Protein AF-0000000080313581 (afdb_homodimer)

Solvent-accessible surface area (backbone atoms only — not comparable to full-atom values): 39709 Å² total; per-residue (Å²): 135,86,77,79,81,75,74,76,79,77,74,79,73,74,72,73,72,69,70,73,73,76,75,70,72,67,82,50,48,67,74,79,45,67,65,68,49,33,32,29,29,37,40,42,45,43,69,56,35,52,75,46,34,56,68,39,52,52,47,55,32,52,64,38,74,37,38,21,41,36,36,48,44,29,34,71,70,33,40,22,24,38,86,68,88,52,75,90,49,56,86,40,46,67,35,36,50,48,59,50,46,59,38,42,49,54,33,48,77,66,66,26,47,38,31,36,28,35,37,57,24,42,17,38,50,56,12,70,76,38,46,92,53,12,24,19,20,46,82,34,43,75,73,76,33,89,35,63,27,56,40,66,81,76,61,46,25,27,32,24,85,55,31,63,68,58,51,50,50,50,41,50,52,50,43,48,40,49,73,46,60,41,58,28,42,30,36,28,54,73,50,49,84,78,35,71,39,38,68,45,42,29,57,89,52,61,54,91,90,55,54,60,40,57,52,50,42,52,53,41,42,54,42,46,70,68,45,63,56,50,38,27,35,45,38,65,36,68,57,27,67,47,82,62,51,79,47,59,34,28,54,37,68,68,75,34,61,89,45,40,43,33,42,23,32,41,54,35,55,49,80,45,64,70,68,63,62,89,48,85,61,41,54,19,50,53,33,16,50,27,35,33,43,36,41,70,67,60,43,57,52,49,35,39,34,36,32,35,61,47,62,57,67,73,39,78,69,65,50,35,64,39,47,32,31,34,54,50,10,30,51,74,18,63,27,28,26,36,30,36,43,35,96,77,50,58,53,64,52,51,27,55,16,37,74,44,72,38,40,76,66,51,77,46,79,79,54,67,66,31,57,59,45,45,64,58,68,42,106,136,84,75,76,80,76,73,76,78,78,75,77,71,74,71,75,75,71,72,72,74,76,75,72,71,66,82,50,46,68,75,80,46,68,66,68,49,33,31,30,28,39,39,44,46,42,68,57,36,51,75,46,33,56,65,40,53,53,48,56,32,52,64,38,75,38,37,21,40,35,35,47,44,28,35,70,70,34,40,23,24,37,86,68,87,52,74,90,49,56,86,39,46,68,36,35,50,48,59,51,46,59,38,44,50,54,33,48,78,69,66,28,47,38,31,37,28,35,37,58,25,43,16,38,50,56,14,69,75,37,47,90,53,11,24,20,20,49,82,34,44,75,73,75,32,89,36,62,26,54,40,66,80,78,62,46,26,28,33,24,84,56,31,63,70,57,50,50,49,49,41,51,51,49,45,49,40,49,73,44,59,42,59,26,41,29,36,27,54,72,51,49,86,81,33,71,39,39,67,47,42,29,59,89,52,61,54,91,89,55,54,61,42,57,52,49,43,53,51,41,42,54,41,46,70,67,45,63,57,49,39,27,36,45,38,64,36,67,57,27,65,48,83,61,53,79,48,61,34,28,53,37,68,68,74,33,61,88,46,39,43,33,41,24,31,41,53,37,54,50,80,46,64,71,67,64,62,90,47,86,61,42,54,18,50,54,34,16,51,28,36,32,44,36,41,70,66,58,42,57,52,50,35,38,32,35,33,34,62,47,62,58,68,73,40,75,70,65,48,35,64,40,47,32,30,34,53,50,10,30,51,76,17,63,29,28,26,36,29,35,42,35,96,77,51,57,54,63,53,52,26,57,17,37,75,43,74,38,39,75,66,53,77,46,80,79,54,66,66,32,55,59,45,46,66,59,69,42,107

Foldseek 3Di:
DPDDPPPPPPPPPPVPPPPDDDPPPPQAFPFCDLCNLLFAEEEDELQQCLVQNLVNRLVLCVLLVGAEYEYECADLQQAGQCDDPDPLNVVRYPVSNPLLLVSCVSSVVSRHAYEYEYEQWNHQPSCVVPVVQWWFFQVQVVVVGRHFDAAPVPRTTTGQLLDVVSLVVSLSVVVVCVVSPHQEYEYELLWDDDHPCVVRIDRPRDDPPDALLVSSLVSLQVSLVSDRHAYEYEDEQVCLQDADDPRRGSDHPQSNLLRHAEYEYAQEVLVVPCVCNPDPLVLLQSLQNSLLSNCVRNDLAHAYEYEYEQDPRNQDPDALVSVLSNLNSCQNSPHSYYYYYDPNSDRVRSSVNCVDPSVVSDSHDRDPRNVVNSVPSSD/DPPDPPPPDPPPPPPPPPPDDDPPPDQAFPFCDLCNLLFAEEEDELQQCLVQNLVNRLVLCVLLVGAEYEYECADLAQAGQCDDPDPLNVVRYPVSNPLLLVSCVSSVVSRHAYEYEYEQWNHQPSCVVPVVQWWFFQVQVVVVGRHFDAAPVPRTTTGQLLDVVSLVVSLSSVVVCVVSPHQEYEYELLWDDDHPCVVRIDRPRDDPVDALLVSSLVSLQVSLVSDRHAYEYEDEQVCLQDADDPRRGSDHPQSNLLRHAEYEYAQEQLVVPCVCNPDPLVLLQSLLNSLLSNCVRNDLAHAYEYEYEQDDRNQDPDALVSLLSNLNSCQNSPHSYYYYYDPNSDRVRSSVNCVDPSVVSDSHDRDPRNVVNSVPSSD

Organism: NCBI:txid927083

Radius of gyration: 31.75 Å; Cα contacts (8 Å, |Δi|>4): 1495; chains: 2; bounding box: 99×84×90 Å

InterPro domains:
  IPR017853 Glycoside hydrolase superfamily [SSF51445] (101-267)
  IPR025275 Putative glycosyl hydrolase domain DUF4015 [PF13200] (41-347)

Secondary structure (DSSP, 8-state):
--------------------S-------S----HHHHT-EEEEE-HHHHHHHHHHHHHHHHHHTT--EEEEEEE-TTS-B-S----GGGGGGB--TT-SHHHHHHHHHHTT-EEEEEEE-SB-HHHHHH-GGGB-EEHHHHTTT---B-B-TTT--BBB-TT-HHHHHHHHHHHHHHHHHT-SEEEEE--S---STTGGGEE-TT--TTS-HHHHHHHHHHHHHHH-SS-EEEEE-GGGGT--S-TTSS---GGGGTTT-SEEEEEE-GGGGTTTTTT-TTHHHHHHHHHHHHHHHHH-SSSEE--EEE-S-TT-TT-SHHHHHHHHHHHHHHT-S-EEEE-TT---HHHHHHHTTGGGGG-SPPPPHHHHHHHHSTT-/--------------------S-------S----HHHHT-EEEEE-HHHHHHHHHHHHHHHHHHTT--EEEEEEE-TTS-B-S----GGGGGGB--TT-SHHHHHHHHHHTT-EEEEEEE-SB-HHHHHH-GGGB-EEHHHHTTT---B-B-TTT--BBB-TT-HHHHHHHHHHHHHHHHHT-SEEEEE--S---STTGGGEE-TT--TTS-HHHHHHHHHHHHHHH-SS-EEEEE-GGGGT--S-TTSS---GGGGTTT-SEEEEEE-GGGGTTTTTT-TTHHHHHHHHHHHHHHHHH-SSSEE--EEE-S-TT-TT-SHHHHHHHHHHHHHHT-S-EEEE-TT---HHHHHHHTTGGGGG-SPPPPHHHHHHHHSTT-

Sequence (758 aa):
MRRLAALPAALLCIVALVVPAGAQQAPRHDELSERIQQARGLYITAPYVRVNGARGVVRIIRSSAMDAAVLDLKDATGRVNYDSAIPELQEQETRLHGDVRALVQTLHENGIVAIARIVCFNDPVLAHRMPDRAIQDVRAHRRGRTRVWTSWGTGGAWLDPWDTRNHDLVISVAREAEALGFDEIQLDYIRFPVDDGVPYAHYPHEQQDVRRRDMLHAFLGRLDDAVRIPVGVDVFGIQAYWEGDSSGLGQDLSLWTDVVDVYSPMLYLNAMRDWERGTQDRARRLVQIGVQRMRQRLGPRPVIRPFLQAFEQEAEDWGPRFIANQIQGARRGGSDGFLFWHPGSNYGTVQRAMQGIAHSLSPFPIPEDRTRARVGFGGMRRLAALPAALLCIVALVVPAGAQQAPRHDELSERIQQARGLYITAPYVRVNGARGVVRIIRSSAMDAAVLDLKDATGRVNYDSAIPELQEQETRLHGDVRALVQTLHENGIVAIARIVCFNDPVLAHRMPDRAIQDVRAHRRGRTRVWTSWGTGGAWLDPWDTRNHDLVISVAREAEALGFDEIQLDYIRFPVDDGVPYAHYPHEQQDVRRRDMLHAFLGRLDDAVRIPVGVDVFGIQAYWEGDSSGLGQDLSLWTDVVDVYSPMLYLNAMRDWERGTQDRARRLVQIGVQRMRQRLGPRPVIRPFLQAFEQEAEDWGPRFIANQIQGARRGGSDGFLFWHPGSNYGTVQRAMQGIAHSLSPFPIPEDRTRARVGFGG

pLDDT: mean 86.66, std 18.86, range [22.81, 98.81]

Nearest PDB structures (foldseek):
  4p7l-assembly1_A  TM=6.960E-01  e=5.293E-10  Escherichia coli K-12
  8t7z-assembly1_F  TM=6.246E-01  e=3.262E-08  Klebsiella aerogenes KCTC 2190
  8t7z-assembly1_A  TM=6.084E-01  e=1.620E-07  Klebsiella aerogenes KCTC 2190
  8t7z-assembly1_E  TM=5.941E-01  e=3.409E-07  Klebsiella aerogenes KCTC 2190
  8t7z-assembly1_D  TM=5.972E-01  e=3.822E-07  Klebsiella aerogenes KCTC 2190

Structure (mmCIF, N/CA/C/O backbone):
data_AF-0000000080313581-model_v1
#
loop_
_entity.id
_entity.type
_entity.pdbx_description
1 polymer 'Putative glycoside hydrolase'
#
loop_
_atom_site.group_PDB
_atom_site.id
_atom_site.type_symbol
_atom_site.label_atom_id
_atom_site.label_alt_id
_atom_site.label_comp_id
_atom_site.label_asym_id
_atom_site.label_entity_id
_atom_site.label_seq_id
_atom_site.pdbx_PDB_ins_code
_atom_site.Cartn_x
_atom_site.Cartn_y
_atom_site.Cartn_z
_atom_site.occupancy
_atom_site.B_iso_or_equiv
_atom_site.auth_seq_id
_atom_site.auth_comp_id
_atom_site.auth_asym_id
_atom_site.auth_atom_id
_atom_site.pdbx_PDB_model_num
ATOM 1 N N . MET A 1 1 ? 53.406 24.609 -57.188 1 23.22 1 MET A N 1
ATOM 2 C CA . MET A 1 1 ? 52.562 23.766 -58.031 1 23.22 1 MET A CA 1
ATOM 3 C C . MET A 1 1 ? 51.406 23.188 -57.219 1 23.22 1 MET A C 1
ATOM 5 O O . MET A 1 1 ? 51.625 22.406 -56.281 1 23.22 1 MET A O 1
ATOM 9 N N . ARG A 1 2 ? 50.312 24.047 -57.094 1 24.94 2 ARG A N 1
ATOM 10 C CA . ARG A 1 2 ? 49.156 24.078 -56.219 1 24.94 2 ARG A CA 1
ATOM 11 C C . ARG A 1 2 ? 48.219 22.906 -56.5 1 24.94 2 ARG A C 1
ATOM 13 O O . ARG A 1 2 ? 47.719 22.766 -57.625 1 24.94 2 ARG A O 1
ATOM 20 N N . ARG A 1 3 ? 48.594 21.719 -55.906 1 23.61 3 ARG A N 1
ATOM 21 C CA . ARG A 1 3 ? 48.031 20.391 -56.062 1 23.61 3 ARG A CA 1
ATOM 22 C C . ARG A 1 3 ? 46.5 20.406 -55.969 1 23.61 3 ARG A C 1
ATOM 24 O O . ARG A 1 3 ? 45.938 21.047 -55.062 1 23.61 3 ARG A O 1
ATOM 31 N N . LEU A 1 4 ? 45.875 20.156 -57.062 1 24.25 4 LEU A N 1
ATOM 32 C CA . LEU A 1 4 ? 44.469 20.062 -57.469 1 24.25 4 LEU A CA 1
ATOM 33 C C . LEU A 1 4 ? 43.688 19.125 -56.5 1 24.25 4 LEU A C 1
ATOM 35 O O . LEU A 1 4 ? 44.156 18.016 -56.25 1 24.25 4 LEU A O 1
ATOM 39 N N . ALA A 1 5 ? 42.781 19.703 -55.688 1 27.09 5 ALA A N 1
ATOM 40 C CA . ALA A 1 5 ? 41.781 19.375 -54.688 1 27.09 5 ALA A CA 1
ATOM 41 C C . ALA A 1 5 ? 40.688 18.453 -55.25 1 27.09 5 ALA A C 1
ATOM 43 O O . ALA A 1 5 ? 39.812 18.906 -55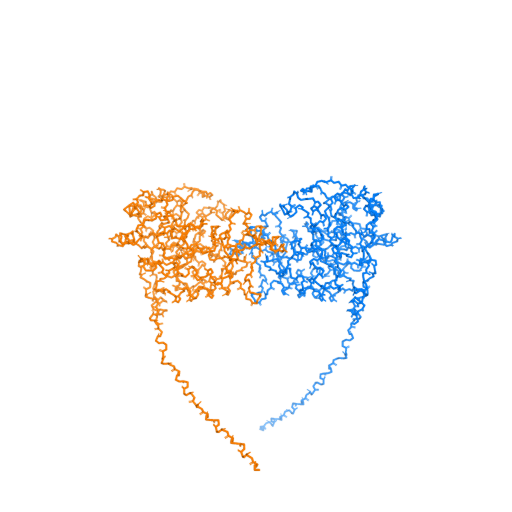.969 1 27.09 5 ALA A O 1
ATOM 44 N N . ALA A 1 6 ? 41.188 17.219 -55.875 1 27.69 6 ALA A N 1
ATOM 45 C CA . ALA A 1 6 ? 40.188 16.406 -56.531 1 27.69 6 ALA A CA 1
ATOM 46 C C . ALA A 1 6 ? 39.062 16.047 -55.594 1 27.69 6 ALA A C 1
ATOM 48 O O . ALA A 1 6 ? 39.281 15.695 -54.438 1 27.69 6 ALA A O 1
ATOM 49 N N . LEU A 1 7 ? 37.844 16.531 -55.844 1 27.62 7 LEU A N 1
ATOM 50 C CA . LEU A 1 7 ? 36.562 16.469 -55.156 1 27.62 7 LEU A CA 1
ATOM 51 C C . LEU A 1 7 ? 36.062 15.039 -55.094 1 27.62 7 LEU A C 1
ATOM 53 O O . LEU A 1 7 ? 35.844 14.406 -56.125 1 27.62 7 LEU A O 1
ATOM 57 N N . PRO A 1 8 ? 36.531 14.125 -54.219 1 28.27 8 PRO A N 1
ATOM 58 C CA . PRO A 1 8 ? 36.094 12.742 -54.375 1 28.27 8 PRO A CA 1
ATOM 59 C C . PRO A 1 8 ? 34.562 12.602 -54.375 1 28.27 8 PRO A C 1
ATOM 61 O O . PRO A 1 8 ? 33.875 13.383 -53.688 1 28.27 8 PRO A O 1
ATOM 64 N N . ALA A 1 9 ? 34 12.281 -55.531 1 25.12 9 ALA A N 1
ATOM 65 C CA . ALA A 1 9 ? 32.562 11.992 -55.719 1 25.12 9 ALA A CA 1
ATOM 66 C C . ALA A 1 9 ? 32.062 10.961 -54.719 1 25.12 9 ALA A C 1
ATOM 68 O O . ALA A 1 9 ? 32.625 9.867 -54.594 1 25.12 9 ALA A O 1
ATOM 69 N N . ALA A 1 10 ? 31.547 11.406 -53.562 1 26.45 10 ALA A N 1
ATOM 70 C CA . ALA A 1 10 ? 31.016 10.539 -52.5 1 26.45 10 ALA A CA 1
ATOM 71 C C . ALA A 1 10 ? 29.891 9.664 -53.031 1 26.45 10 ALA A C 1
ATOM 73 O O . ALA A 1 10 ? 28.906 10.18 -53.562 1 26.45 10 ALA A O 1
ATOM 74 N N . LEU A 1 11 ? 30.219 8.531 -53.688 1 26.05 11 LEU A N 1
ATOM 75 C CA . LEU A 1 11 ? 29.25 7.539 -54.156 1 26.05 11 LEU A CA 1
ATOM 76 C C . LEU A 1 11 ? 28.219 7.27 -53.062 1 26.05 11 LEU A C 1
ATOM 78 O O . LEU A 1 11 ? 28.562 6.977 -51.906 1 26.05 11 LEU A O 1
ATOM 82 N N . LEU A 1 12 ? 27.047 7.867 -53.219 1 26.53 12 LEU A N 1
ATOM 83 C CA . LEU A 1 12 ? 25.828 7.648 -52.469 1 26.53 12 LEU A CA 1
ATOM 84 C C . LEU A 1 12 ? 25.5 6.16 -52.375 1 26.53 12 LEU A C 1
ATOM 86 O O . LEU A 1 12 ? 25.234 5.516 -53.406 1 26.53 12 LEU A O 1
ATOM 90 N N . CYS A 1 13 ? 26.266 5.406 -51.562 1 24.55 13 CYS A N 1
ATOM 91 C CA . CYS A 1 13 ? 25.953 4 -51.312 1 24.55 13 CYS A CA 1
ATOM 92 C C . CYS A 1 13 ? 24.484 3.826 -50.938 1 24.55 13 CYS A C 1
ATOM 94 O O . CYS A 1 13 ? 24.047 4.332 -49.906 1 24.55 13 CYS A O 1
ATOM 96 N N . ILE A 1 14 ? 23.625 3.84 -51.969 1 28.19 14 ILE A N 1
ATOM 97 C CA . ILE A 1 14 ? 22.234 3.447 -51.719 1 28.19 14 ILE A CA 1
ATOM 98 C C . ILE A 1 14 ? 22.203 2.129 -50.969 1 28.19 14 ILE A C 1
ATOM 100 O O . ILE A 1 14 ? 22.625 1.09 -51.469 1 28.19 14 ILE A O 1
ATOM 104 N N . VAL A 1 15 ? 22.656 2.176 -49.719 1 30.41 15 VAL A N 1
ATOM 105 C CA . VAL A 1 15 ? 22.484 0.923 -48.969 1 30.41 15 VAL A CA 1
ATOM 106 C C . VAL A 1 15 ? 21.047 0.446 -49.094 1 30.41 15 VAL A C 1
ATOM 108 O O . VAL A 1 15 ? 20.109 1.15 -48.688 1 30.41 15 VAL A O 1
ATOM 111 N N . ALA A 1 16 ? 20.75 -0.369 -50.156 1 31.7 16 ALA A N 1
ATOM 112 C CA . ALA A 1 16 ? 19.516 -1.144 -50.219 1 31.7 16 ALA A CA 1
ATOM 113 C C . ALA A 1 16 ? 19.188 -1.764 -48.875 1 31.7 16 ALA A C 1
ATOM 115 O O . ALA A 1 16 ? 19.938 -2.596 -48.375 1 31.7 16 ALA A O 1
ATOM 116 N N . LEU A 1 17 ? 18.5 -0.953 -48.031 1 30 17 LEU A N 1
ATOM 117 C CA . LEU A 1 17 ? 17.922 -1.517 -46.844 1 30 17 LEU A CA 1
ATOM 118 C C . LEU A 1 17 ? 17.172 -2.812 -47.125 1 30 17 LEU A C 1
ATOM 120 O O . LEU A 1 17 ? 16.109 -2.791 -47.75 1 30 17 LEU A O 1
ATOM 124 N N . VAL A 1 18 ? 17.891 -3.838 -47.594 1 30.33 18 VAL A N 1
ATOM 125 C CA . VAL A 1 18 ? 17.188 -5.113 -47.656 1 30.33 18 VAL A CA 1
ATOM 126 C C . VAL A 1 18 ? 16.391 -5.324 -46.344 1 30.33 18 VAL A C 1
ATOM 128 O O . VAL A 1 18 ? 16.969 -5.453 -45.281 1 30.33 18 VAL A O 1
ATOM 131 N N . VAL A 1 19 ? 15.219 -4.758 -46.312 1 31.39 19 VAL A N 1
ATOM 132 C CA . VAL A 1 19 ? 14.305 -5.141 -45.25 1 31.39 19 VAL A CA 1
ATOM 133 C C . VAL A 1 19 ? 14.203 -6.664 -45.156 1 31.39 19 VAL A C 1
ATOM 135 O O . VAL A 1 19 ? 13.836 -7.316 -46.156 1 31.39 19 VAL A O 1
ATOM 138 N N . PRO A 1 20 ? 15.203 -7.219 -44.375 1 30.16 20 PRO A N 1
ATOM 139 C CA . PRO A 1 20 ? 15.133 -8.68 -44.406 1 30.16 20 PRO A CA 1
ATOM 140 C C . PRO A 1 20 ? 13.695 -9.195 -44.469 1 30.16 20 PRO A C 1
ATOM 142 O O . PRO A 1 20 ? 12.758 -8.469 -44.094 1 30.16 20 PRO A O 1
ATOM 145 N N . ALA A 1 21 ? 13.547 -10.352 -45.156 1 31.38 21 ALA A N 1
ATOM 146 C CA . ALA A 1 21 ? 12.375 -11.203 -45.375 1 31.38 21 ALA A CA 1
ATOM 147 C C . ALA A 1 21 ? 11.492 -11.25 -44.125 1 31.38 21 ALA A C 1
ATOM 149 O O . ALA A 1 21 ? 11.961 -10.977 -43.031 1 31.38 21 ALA A O 1
ATOM 150 N N . GLY A 1 22 ? 10.25 -11.492 -44.375 1 27.98 22 GLY A N 1
ATOM 151 C CA . GLY A 1 22 ? 9.078 -11.57 -43.531 1 27.98 22 GLY A CA 1
ATOM 152 C C . GLY A 1 22 ? 9.336 -12.305 -42.219 1 27.98 22 GLY A C 1
ATOM 153 O O . GLY A 1 22 ? 9.898 -13.406 -42.219 1 27.98 22 GLY A O 1
ATOM 154 N N . ALA A 1 23 ? 9.688 -11.555 -41.219 1 34.62 23 ALA A N 1
ATOM 155 C CA . ALA A 1 23 ? 9.766 -12.188 -39.906 1 34.62 23 ALA A CA 1
ATOM 156 C C . ALA A 1 23 ? 8.781 -13.352 -39.812 1 34.62 23 ALA A C 1
ATOM 158 O O . ALA A 1 23 ? 7.566 -13.148 -39.812 1 34.62 23 ALA A O 1
ATOM 159 N N . GLN A 1 24 ? 9.094 -14.453 -40.531 1 29.14 24 GLN A N 1
ATOM 160 C CA . GLN A 1 24 ? 8.25 -15.625 -40.281 1 29.14 24 GLN A CA 1
ATOM 161 C C . GLN A 1 24 ? 7.777 -15.695 -38.844 1 29.14 24 GLN A C 1
ATOM 163 O O . GLN A 1 24 ? 8.586 -15.781 -37.938 1 29.14 24 GLN A O 1
ATOM 168 N N . GLN A 1 25 ? 6.715 -15.055 -38.562 1 33.81 25 GLN A N 1
ATOM 169 C CA . GLN A 1 25 ? 6.098 -15.148 -37.219 1 33.81 25 GLN A CA 1
ATOM 170 C C . GLN A 1 25 ? 6.16 -16.578 -36.688 1 33.81 25 GLN A C 1
ATOM 172 O O . GLN A 1 25 ? 5.754 -17.516 -37.375 1 33.81 25 GLN A O 1
ATOM 177 N N . ALA A 1 26 ? 7.195 -16.906 -35.969 1 37.38 26 ALA A N 1
ATOM 178 C CA . ALA A 1 26 ? 7.285 -18.219 -35.312 1 37.38 26 ALA A CA 1
ATOM 179 C C . ALA A 1 26 ? 5.898 -18.734 -34.938 1 37.38 26 ALA A C 1
ATOM 181 O O . ALA A 1 26 ? 5.023 -17.953 -34.562 1 37.38 26 ALA A O 1
ATOM 182 N N . PRO A 1 27 ? 5.477 -19.891 -35.438 1 35.09 27 PRO A N 1
ATOM 183 C CA . PRO A 1 27 ? 4.172 -20.422 -35.031 1 35.09 27 PRO A CA 1
ATOM 184 C C . PRO A 1 27 ? 3.844 -20.125 -33.562 1 35.09 27 PRO A C 1
ATOM 186 O O . PRO A 1 27 ? 4.703 -20.266 -32.688 1 35.09 27 PRO A O 1
ATOM 189 N N . ARG A 1 28 ? 3.092 -19.109 -33.25 1 42.06 28 ARG A N 1
ATOM 190 C CA . ARG A 1 28 ? 2.539 -18.859 -31.922 1 42.06 28 ARG A CA 1
ATOM 191 C C . ARG A 1 28 ? 2.373 -20.172 -31.141 1 42.06 28 ARG A C 1
ATOM 193 O O . ARG A 1 28 ? 2.414 -21.25 -31.719 1 42.06 28 ARG A O 1
ATOM 200 N N . HIS A 1 29 ? 1.99 -20.062 -29.734 1 48.31 29 HIS A N 1
ATOM 201 C CA . HIS A 1 29 ? 1.716 -21.047 -28.703 1 48.31 29 HIS A CA 1
ATOM 202 C C . HIS A 1 29 ? 0.841 -22.172 -29.25 1 48.31 29 HIS A C 1
ATOM 204 O O . HIS A 1 29 ? -0.039 -21.938 -30.078 1 48.31 29 HIS A O 1
ATOM 210 N N . ASP A 1 30 ? 1.364 -23.391 -29.438 1 49 30 ASP A N 1
ATOM 211 C CA . ASP A 1 30 ? 0.559 -24.594 -29.609 1 49 30 ASP A CA 1
ATOM 212 C C . ASP A 1 30 ? -0.753 -24.484 -28.844 1 49 30 ASP A C 1
ATOM 214 O O . ASP A 1 30 ? -0.826 -23.797 -27.812 1 49 30 ASP A O 1
ATOM 218 N N . GLU A 1 31 ? -1.925 -24.812 -29.516 1 59.91 31 GLU A N 1
ATOM 219 C CA . GLU A 1 31 ? -3.281 -25 -29.016 1 59.91 31 GLU A CA 1
ATOM 220 C C . GLU A 1 31 ? -3.268 -25.578 -27.594 1 59.91 31 GLU A C 1
ATOM 222 O O . GLU A 1 31 ? -2.58 -26.578 -27.328 1 59.91 31 GLU A O 1
ATOM 227 N N . LEU A 1 32 ? -3.654 -24.688 -26.578 1 80.06 32 LEU A N 1
ATOM 228 C CA . LEU A 1 32 ? -3.857 -25.219 -25.234 1 80.06 32 LEU A CA 1
ATOM 229 C C . LEU A 1 32 ? -4.641 -26.516 -25.266 1 80.06 32 LEU A C 1
ATOM 231 O O . LEU A 1 32 ? -5.805 -26.547 -25.672 1 80.06 32 LEU A O 1
ATOM 235 N N . SER A 1 33 ? -3.957 -27.594 -25.016 1 84.81 33 SER A N 1
ATOM 236 C CA . SER A 1 33 ? -4.656 -28.875 -25 1 84.81 33 SER A CA 1
ATOM 237 C C . SER A 1 33 ? -5.82 -28.859 -24.016 1 84.81 33 SER A C 1
ATOM 239 O O . SER A 1 33 ? -5.832 -28.062 -23.078 1 84.81 33 SER A O 1
ATOM 241 N N . GLU A 1 34 ? -6.812 -29.594 -24.328 1 87 34 GLU A N 1
ATOM 242 C CA . GLU A 1 34 ? -7.953 -29.719 -23.422 1 87 34 GLU A CA 1
ATOM 243 C C . GLU A 1 34 ? -7.512 -30.141 -22.031 1 87 34 GLU A C 1
ATOM 245 O O . GLU A 1 34 ? -8.07 -29.688 -21.031 1 87 34 GLU A O 1
ATOM 250 N N . ARG A 1 35 ? -6.531 -30.953 -22.047 1 89.25 35 ARG A N 1
ATOM 251 C CA . ARG A 1 35 ? -6.012 -31.453 -20.781 1 89.25 35 ARG A CA 1
ATOM 252 C C . ARG A 1 35 ? -5.449 -30.312 -19.938 1 89.25 35 ARG A C 1
ATOM 254 O O . ARG A 1 35 ? -5.668 -30.25 -18.719 1 89.25 35 ARG A O 1
ATOM 261 N N . ILE A 1 36 ? -4.766 -29.469 -20.578 1 91.44 36 ILE A N 1
ATOM 262 C CA . ILE A 1 36 ? -4.184 -28.344 -19.859 1 91.44 36 ILE A CA 1
ATOM 263 C C . ILE A 1 36 ? -5.285 -27.359 -19.453 1 91.44 36 ILE A C 1
ATOM 265 O O . ILE A 1 36 ? -5.277 -26.844 -18.344 1 91.44 36 ILE A O 1
ATOM 269 N N . GLN A 1 37 ? -6.273 -27.172 -20.25 1 92.62 37 GLN A N 1
ATOM 270 C CA . GLN A 1 37 ? -7.367 -26.25 -19.969 1 92.62 37 GLN A CA 1
ATOM 271 C C . GLN A 1 37 ? -8.188 -26.703 -18.766 1 92.62 37 GLN A C 1
ATOM 273 O O . GLN A 1 37 ? -8.586 -25.875 -17.938 1 92.62 37 GLN A O 1
ATOM 278 N N . GLN A 1 38 ? -8.367 -27.984 -18.641 1 94.94 38 GLN A N 1
ATOM 279 C CA . GLN A 1 38 ? -9.289 -28.516 -17.641 1 94.94 38 GLN A CA 1
ATOM 280 C C . GLN A 1 38 ? -8.531 -29.062 -16.422 1 94.94 38 GLN A C 1
ATOM 282 O O . GLN A 1 38 ? -9.117 -29.734 -15.578 1 94.94 38 GLN A O 1
ATOM 287 N N . ALA A 1 39 ? -7.328 -28.797 -16.359 1 96.06 39 ALA A N 1
ATOM 288 C CA . ALA A 1 39 ? -6.461 -29.391 -15.352 1 96.06 39 ALA A CA 1
ATOM 289 C C . ALA A 1 39 ? -7.004 -29.156 -13.945 1 96.06 39 ALA A C 1
ATOM 291 O O . ALA A 1 39 ? -7.457 -28.047 -13.633 1 96.06 39 ALA A O 1
ATOM 292 N N . ARG A 1 40 ? -7.062 -30.188 -13.156 1 97.62 40 ARG A N 1
ATOM 293 C CA . ARG A 1 40 ? -7.309 -30.203 -11.719 1 97.62 40 ARG A CA 1
ATOM 294 C C . ARG A 1 40 ? -6.074 -30.656 -10.953 1 97.62 40 ARG A C 1
ATOM 296 O O . ARG A 1 40 ? -5.598 -31.781 -11.148 1 97.62 40 ARG A O 1
ATOM 303 N N . GLY A 1 41 ? -5.594 -29.734 -10.133 1 98.19 41 GLY A N 1
ATOM 304 C CA . GLY A 1 41 ? -4.27 -30.094 -9.641 1 98.19 41 GLY A CA 1
ATOM 305 C C . GLY A 1 41 ? -4.066 -29.75 -8.18 1 98.19 41 GLY A C 1
ATOM 306 O O . GLY A 1 41 ? -4.996 -29.297 -7.504 1 98.19 41 GLY A O 1
ATOM 307 N N . LEU A 1 42 ? -2.934 -30.172 -7.672 1 98.69 42 LEU A N 1
ATOM 308 C CA . LEU A 1 42 ? -2.445 -29.906 -6.324 1 98.69 42 LEU A CA 1
ATOM 309 C C . LEU A 1 42 ? -1.116 -29.156 -6.371 1 98.69 42 LEU A C 1
ATOM 311 O O . LEU A 1 42 ? -0.262 -29.453 -7.207 1 98.69 42 LEU A O 1
ATOM 315 N N . TYR A 1 43 ? -1.016 -28.188 -5.492 1 98.69 43 TYR A N 1
ATOM 316 C CA . TYR A 1 43 ? 0.304 -27.625 -5.203 1 98.69 43 TYR A CA 1
ATOM 317 C C . TYR A 1 43 ? 1.137 -28.609 -4.383 1 98.69 43 TYR A C 1
ATOM 319 O O . TYR A 1 43 ? 0.707 -29.047 -3.314 1 98.69 43 TYR A O 1
ATOM 327 N N . ILE A 1 44 ? 2.301 -28.938 -4.863 1 98 44 ILE A N 1
ATOM 328 C CA . ILE A 1 44 ? 3.182 -29.891 -4.199 1 98 44 ILE A CA 1
ATOM 329 C C . ILE A 1 44 ? 4.48 -29.203 -3.791 1 98 44 ILE A C 1
ATOM 331 O O . ILE A 1 44 ? 5.223 -28.703 -4.641 1 98 44 ILE A O 1
ATOM 335 N N . THR A 1 45 ? 4.785 -29.219 -2.484 1 95.44 45 THR A N 1
ATOM 336 C CA . THR A 1 45 ? 5.984 -28.562 -1.984 1 95.44 45 THR A CA 1
ATOM 337 C C . THR A 1 45 ? 7.234 -29.359 -2.359 1 95.44 45 THR A C 1
ATOM 339 O O . THR A 1 45 ? 7.172 -30.578 -2.549 1 95.44 45 THR A O 1
ATOM 342 N N . ALA A 1 46 ? 8.328 -28.672 -2.416 1 96.12 46 ALA A N 1
ATOM 343 C CA . ALA A 1 46 ? 9.586 -29.328 -2.756 1 96.12 46 ALA A CA 1
ATOM 344 C C . ALA A 1 46 ? 9.984 -30.344 -1.688 1 96.12 46 ALA A C 1
ATOM 346 O O . ALA A 1 46 ? 10.461 -31.438 -2.008 1 96.12 46 ALA A O 1
ATOM 347 N N . PRO A 1 47 ? 9.789 -30.047 -0.398 1 93.62 47 PRO A N 1
ATOM 348 C CA . PRO A 1 47 ? 10.094 -31.062 0.612 1 93.62 47 PRO A CA 1
ATOM 349 C C . PRO A 1 47 ? 9.281 -32.344 0.432 1 93.62 47 PRO A C 1
ATOM 351 O O . PRO A 1 47 ? 9.781 -33.438 0.67 1 93.62 47 PRO A O 1
ATOM 354 N N . TYR A 1 48 ? 8.039 -32.219 0.064 1 96.31 48 TYR A N 1
ATOM 355 C CA . TYR A 1 48 ? 7.223 -33.406 -0.195 1 96.31 48 TYR A CA 1
ATOM 356 C C . TYR A 1 48 ? 7.836 -34.25 -1.297 1 96.31 48 TYR A C 1
ATOM 358 O O . TYR A 1 48 ? 7.887 -35.5 -1.184 1 96.31 48 TYR A O 1
ATOM 366 N N . VAL A 1 49 ? 8.273 -33.625 -2.391 1 97.06 49 VAL A N 1
ATOM 367 C CA . VAL A 1 49 ? 8.883 -34.344 -3.506 1 97.06 49 VAL A CA 1
ATOM 368 C C . VAL A 1 49 ? 10.156 -35.062 -3.033 1 97.06 49 VAL A C 1
ATOM 370 O O . VAL A 1 49 ? 10.406 -36.219 -3.4 1 97.06 49 VAL A O 1
ATOM 373 N N . ARG A 1 50 ? 10.914 -34.375 -2.254 1 95.25 50 ARG A N 1
ATOM 374 C CA . ARG A 1 50 ? 12.164 -34.938 -1.752 1 95.25 50 ARG A CA 1
ATOM 375 C C . ARG A 1 50 ? 11.914 -36.219 -0.961 1 95.25 50 ARG A C 1
ATOM 377 O O . ARG A 1 50 ? 12.633 -37.188 -1.118 1 95.25 50 ARG A O 1
ATOM 384 N N . VAL A 1 51 ? 10.93 -36.156 -0.145 1 95.31 51 VAL A N 1
ATOM 385 C CA . VAL A 1 51 ? 10.664 -37.25 0.776 1 95.31 51 VAL A CA 1
ATOM 386 C C . VAL A 1 51 ? 9.969 -38.406 0.031 1 95.31 51 VAL A C 1
ATOM 388 O O . VAL A 1 51 ? 10.281 -39.562 0.251 1 95.31 51 VAL A O 1
ATOM 391 N N . ASN A 1 52 ? 9.062 -38.156 -0.915 1 96.88 52 ASN A N 1
ATOM 392 C CA . ASN A 1 52 ? 8.18 -39.188 -1.464 1 96.88 52 ASN A CA 1
ATOM 393 C C . ASN A 1 52 ? 8.57 -39.562 -2.891 1 96.88 52 ASN A C 1
ATOM 395 O O . ASN A 1 52 ? 8.125 -40.594 -3.41 1 96.88 52 ASN A O 1
ATOM 399 N N . GLY A 1 53 ? 9.352 -38.719 -3.537 1 95.62 53 GLY A N 1
ATOM 400 C CA . GLY A 1 53 ? 9.781 -38.969 -4.902 1 95.62 53 GLY A CA 1
ATOM 401 C C . GLY A 1 53 ? 8.672 -38.781 -5.922 1 95.62 53 GLY A C 1
ATOM 402 O O . GLY A 1 53 ? 7.547 -38.406 -5.562 1 95.62 53 GLY A O 1
ATOM 403 N N . ALA A 1 54 ? 9.039 -39.094 -7.148 1 97.5 54 ALA A N 1
ATOM 404 C CA . ALA A 1 54 ? 8.102 -38.938 -8.258 1 97.5 54 ALA A CA 1
ATOM 405 C C . ALA A 1 54 ? 6.891 -39.844 -8.078 1 97.5 54 ALA A C 1
ATOM 407 O O . ALA A 1 54 ? 5.758 -39.438 -8.352 1 97.5 54 ALA A O 1
ATOM 408 N N . ARG A 1 55 ? 7.129 -41 -7.688 1 97.06 55 ARG A N 1
ATOM 409 C CA . ARG A 1 55 ? 6.035 -41.969 -7.496 1 97.06 55 ARG A CA 1
ATOM 410 C C . ARG A 1 55 ? 5.086 -41.5 -6.402 1 97.06 55 ARG A C 1
ATOM 412 O O . ARG A 1 55 ? 3.877 -41.719 -6.48 1 97.06 55 ARG A O 1
ATOM 419 N N . GLY A 1 56 ? 5.699 -40.906 -5.367 1 97.56 56 GLY A N 1
ATOM 420 C CA . GLY A 1 56 ? 4.871 -40.344 -4.324 1 97.56 56 GLY A CA 1
ATOM 421 C C . GLY A 1 56 ? 3.986 -39.219 -4.816 1 97.56 56 GLY A C 1
ATOM 422 O O . GLY A 1 56 ? 2.828 -39.094 -4.406 1 97.56 56 GLY A O 1
ATOM 423 N N . VAL A 1 57 ? 4.5 -38.375 -5.66 1 98.5 57 VAL A N 1
ATOM 424 C CA . VAL A 1 57 ? 3.719 -37.312 -6.254 1 98.5 57 VAL A CA 1
ATOM 425 C C . VAL A 1 57 ? 2.578 -37.906 -7.086 1 98.5 57 VAL A C 1
ATOM 427 O O . VAL A 1 57 ? 1.434 -37.438 -6.98 1 98.5 57 VAL A O 1
ATOM 430 N N . VAL A 1 58 ? 2.893 -38.906 -7.922 1 98.44 58 VAL A N 1
ATOM 431 C CA . VAL A 1 58 ? 1.863 -39.562 -8.719 1 98.44 58 VAL A CA 1
ATOM 432 C C . VAL A 1 58 ? 0.772 -40.125 -7.797 1 98.44 58 VAL A C 1
ATOM 434 O O . VAL A 1 58 ? -0.418 -39.938 -8.062 1 98.44 58 VAL A O 1
ATOM 437 N N . ARG A 1 59 ? 1.172 -40.75 -6.734 1 98 59 ARG A N 1
ATOM 438 C CA . ARG A 1 59 ? 0.228 -41.375 -5.82 1 98 59 ARG A CA 1
ATOM 439 C C . ARG A 1 59 ? -0.722 -40.344 -5.215 1 98 59 ARG A C 1
ATOM 441 O O . ARG A 1 59 ? -1.933 -40.562 -5.156 1 98 59 ARG A O 1
ATOM 448 N N . ILE A 1 60 ? -0.194 -39.219 -4.719 1 98.12 60 ILE A N 1
ATOM 449 C CA . ILE A 1 60 ? -1.037 -38.25 -4.039 1 98.12 60 ILE A CA 1
ATOM 450 C C . ILE A 1 60 ? -1.977 -37.562 -5.047 1 98.12 60 ILE A C 1
ATOM 452 O O . ILE A 1 60 ? -3.127 -37.281 -4.727 1 98.12 60 ILE A O 1
ATOM 456 N N . ILE A 1 61 ? -1.516 -37.312 -6.238 1 98.19 61 ILE A N 1
ATOM 457 C CA . ILE A 1 61 ? -2.355 -36.75 -7.277 1 98.19 61 ILE A CA 1
ATOM 458 C C . ILE A 1 61 ? -3.494 -37.688 -7.621 1 98.19 61 ILE A C 1
ATOM 460 O O . ILE A 1 61 ? -4.66 -37.312 -7.645 1 98.19 61 ILE A O 1
ATOM 464 N N . ARG A 1 62 ? -3.189 -38.969 -7.812 1 96 62 ARG A N 1
ATOM 465 C CA . ARG A 1 62 ? -4.18 -39.969 -8.211 1 96 62 ARG A CA 1
ATOM 466 C C . ARG A 1 62 ? -5.16 -40.25 -7.078 1 96 62 ARG A C 1
ATOM 468 O O . ARG A 1 62 ? -6.367 -40.375 -7.309 1 96 62 ARG A O 1
ATOM 475 N N . SER A 1 63 ? -4.625 -40.312 -5.898 1 95.12 63 SER A N 1
ATOM 476 C CA . SER A 1 63 ? -5.484 -40.594 -4.754 1 95.12 63 SER A CA 1
ATOM 477 C C . SER A 1 63 ? -6.438 -39.438 -4.473 1 95.12 63 SER A C 1
ATOM 479 O O . SER A 1 63 ? -7.445 -39.625 -3.779 1 95.12 63 SER A O 1
ATOM 481 N N . SER A 1 64 ? -6.129 -38.281 -4.977 1 96 64 SER A N 1
ATOM 482 C CA . SER A 1 64 ? -6.988 -37.125 -4.812 1 96 64 SER A CA 1
ATOM 483 C C . SER A 1 64 ? -7.883 -36.906 -6.031 1 96 64 SER A C 1
ATOM 485 O O . SER A 1 64 ? -8.562 -35.875 -6.145 1 96 64 SER A O 1
ATOM 487 N N . ALA A 1 65 ? -7.809 -37.844 -6.98 1 94.56 65 ALA A N 1
ATOM 488 C CA . ALA A 1 65 ? -8.586 -37.781 -8.219 1 94.56 65 ALA A CA 1
ATOM 489 C C . ALA A 1 65 ? -8.273 -36.5 -9 1 94.56 65 ALA A C 1
ATOM 491 O O . ALA A 1 65 ? -9.18 -35.844 -9.508 1 94.56 65 ALA A O 1
ATOM 492 N N . MET A 1 66 ? -7.012 -36.156 -9.016 1 96.62 66 MET A N 1
ATOM 493 C CA . MET A 1 66 ? -6.508 -35 -9.75 1 96.62 66 MET A CA 1
ATOM 494 C C . MET A 1 66 ? -5.648 -35.438 -10.93 1 96.62 66 MET A C 1
ATOM 496 O O . MET A 1 66 ? -5.371 -36.625 -11.102 1 96.62 66 MET A O 1
ATOM 500 N N . ASP A 1 67 ? -5.281 -34.438 -11.789 1 97.44 67 ASP A N 1
ATOM 501 C CA . ASP A 1 67 ? -4.496 -34.812 -12.961 1 97.44 67 ASP A CA 1
ATOM 502 C C . ASP A 1 67 ? -3.455 -33.719 -13.281 1 97.44 67 ASP A C 1
ATOM 504 O O . ASP A 1 67 ? -2.982 -33.625 -14.422 1 97.44 67 ASP A O 1
ATOM 508 N N . ALA A 1 68 ? -3.113 -32.906 -12.367 1 98.44 68 ALA A N 1
ATOM 509 C CA . ALA A 1 68 ? -2.047 -31.922 -12.531 1 98.44 68 ALA A CA 1
ATOM 510 C C . ALA A 1 68 ? -1.271 -31.719 -11.234 1 98.44 68 ALA A C 1
ATOM 512 O O . ALA A 1 68 ? -1.823 -31.891 -10.141 1 98.44 68 ALA A O 1
ATOM 513 N N . ALA A 1 69 ? -0.037 -31.391 -11.359 1 98.81 69 ALA A N 1
ATOM 514 C CA . ALA A 1 69 ? 0.851 -31.078 -10.234 1 98.81 69 ALA A CA 1
ATOM 515 C C . ALA A 1 69 ? 1.54 -29.734 -10.438 1 98.81 69 ALA A C 1
ATOM 517 O O . ALA A 1 69 ? 2.139 -29.5 -11.492 1 98.81 69 ALA A O 1
ATOM 518 N N . VAL A 1 70 ? 1.38 -28.859 -9.492 1 98.81 70 VAL A N 1
ATOM 519 C CA . VAL A 1 70 ? 2.121 -27.609 -9.477 1 98.81 70 VAL A CA 1
ATOM 520 C C . VAL A 1 70 ? 3.398 -27.766 -8.648 1 98.81 70 VAL A C 1
ATOM 522 O O . VAL A 1 70 ? 3.34 -28 -7.441 1 98.81 70 VAL A O 1
ATOM 525 N N . LEU A 1 71 ? 4.5 -27.578 -9.32 1 98.5 71 LEU A N 1
ATOM 526 C CA . LEU A 1 71 ? 5.797 -27.812 -8.688 1 98.5 71 LEU A CA 1
ATOM 527 C C . LEU A 1 71 ? 6.602 -26.516 -8.609 1 98.5 71 LEU A C 1
ATOM 529 O O . LEU A 1 71 ? 6.734 -25.797 -9.602 1 98.5 71 LEU A O 1
ATOM 533 N N . ASP A 1 72 ? 7.219 -26.281 -7.449 1 96.62 72 ASP A N 1
ATOM 534 C CA . ASP A 1 72 ? 8.023 -25.078 -7.234 1 96.62 72 ASP A CA 1
ATOM 535 C C . ASP A 1 72 ? 9.414 -25.234 -7.844 1 96.62 72 ASP A C 1
ATOM 537 O O . ASP A 1 72 ? 10.266 -25.938 -7.289 1 96.62 72 ASP A O 1
ATOM 541 N N . LEU A 1 73 ? 9.586 -24.516 -8.914 1 97.38 73 LEU A N 1
ATOM 542 C CA . LEU A 1 73 ? 10.969 -24.453 -9.375 1 97.38 73 LEU A CA 1
ATOM 543 C C . LEU A 1 73 ? 11.742 -23.391 -8.594 1 97.38 73 LEU A C 1
ATOM 545 O O . LEU A 1 73 ? 12.875 -23.641 -8.172 1 97.38 73 LEU A O 1
ATOM 549 N N . LYS A 1 74 ? 11.164 -22.25 -8.453 1 96.94 74 LYS A N 1
ATOM 550 C CA . LYS A 1 74 ? 11.617 -21.188 -7.57 1 96.94 74 LYS A CA 1
ATOM 551 C C . LYS A 1 74 ? 10.5 -20.734 -6.633 1 96.94 74 LYS A C 1
ATOM 553 O O . LYS A 1 74 ? 9.43 -20.328 -7.082 1 96.94 74 LYS A O 1
ATOM 558 N N . ASP A 1 75 ? 10.805 -20.891 -5.34 1 95.81 75 ASP A N 1
ATOM 559 C CA . ASP A 1 75 ? 9.688 -20.672 -4.43 1 95.81 75 ASP A CA 1
ATOM 560 C C . ASP A 1 75 ? 9.805 -19.328 -3.719 1 95.81 75 ASP A C 1
ATOM 562 O O . ASP A 1 75 ? 10.664 -18.516 -4.055 1 95.81 75 ASP A O 1
ATOM 566 N N . ALA A 1 76 ? 8.906 -19.078 -2.785 1 93.75 76 ALA A N 1
ATOM 567 C CA . ALA A 1 76 ? 8.758 -17.75 -2.182 1 93.75 76 ALA A CA 1
ATOM 568 C C . ALA A 1 76 ? 9.836 -17.5 -1.128 1 93.75 76 ALA A C 1
ATOM 570 O O . ALA A 1 76 ? 9.984 -16.391 -0.633 1 93.75 76 ALA A O 1
ATOM 571 N N . THR A 1 77 ? 10.555 -18.484 -0.819 1 92.56 77 THR A N 1
ATOM 572 C CA . THR A 1 77 ? 11.68 -18.297 0.092 1 92.56 77 THR A CA 1
ATOM 573 C C . THR A 1 77 ? 12.945 -17.938 -0.677 1 92.56 77 THR A C 1
ATOM 575 O O . THR A 1 77 ? 13.969 -17.609 -0.076 1 92.56 77 THR A O 1
ATOM 578 N N . GLY A 1 78 ? 12.867 -18.031 -1.97 1 94.06 78 GLY A N 1
ATOM 579 C CA . GLY A 1 78 ? 14.023 -17.781 -2.812 1 94.06 78 GLY A CA 1
ATOM 580 C C . GLY A 1 78 ? 14.766 -19.031 -3.207 1 94.06 78 GLY A C 1
ATOM 581 O O . GLY A 1 78 ? 15.695 -18.984 -4.012 1 94.06 78 GLY A O 1
ATOM 582 N N . ARG A 1 79 ? 14.32 -20.109 -2.752 1 94.38 79 ARG A N 1
ATOM 583 C CA . ARG A 1 79 ? 14.984 -21.375 -3.047 1 94.38 79 ARG A CA 1
ATOM 584 C C . ARG A 1 79 ? 14.688 -21.828 -4.469 1 94.38 79 ARG A C 1
ATOM 586 O O . ARG A 1 79 ? 13.57 -21.656 -4.965 1 94.38 79 ARG A O 1
ATOM 593 N N . VAL A 1 80 ? 15.68 -22.375 -5.023 1 97.25 80 VAL A N 1
ATOM 594 C CA . VAL A 1 80 ? 15.586 -23.016 -6.328 1 97.25 80 VAL A CA 1
ATOM 595 C C . VAL A 1 80 ? 15.664 -24.531 -6.16 1 97.25 80 VAL A C 1
ATOM 597 O O . VAL A 1 80 ? 16.688 -25.062 -5.75 1 97.25 80 VAL A O 1
ATOM 600 N N . ASN A 1 81 ? 14.672 -25.188 -6.586 1 97.44 81 ASN A N 1
ATOM 601 C CA . ASN A 1 81 ? 14.492 -26.562 -6.141 1 97.44 81 ASN A CA 1
ATOM 602 C C . ASN A 1 81 ? 14.906 -27.562 -7.223 1 97.44 81 ASN A C 1
ATOM 604 O O . ASN A 1 81 ? 14.5 -28.719 -7.188 1 97.44 81 ASN A O 1
ATOM 608 N N . TYR A 1 82 ? 15.648 -27.156 -8.227 1 96.38 82 TYR A N 1
ATOM 609 C CA . TYR A 1 82 ? 16.172 -27.984 -9.297 1 96.38 82 TYR A CA 1
ATOM 610 C C . TYR A 1 82 ? 17.594 -27.578 -9.648 1 96.38 82 TYR A C 1
ATOM 612 O O . TYR A 1 82 ? 18.125 -26.609 -9.102 1 96.38 82 TYR A O 1
ATOM 620 N N . ASP A 1 83 ? 18.234 -28.391 -10.531 1 94.44 83 ASP A N 1
ATOM 621 C CA . ASP A 1 83 ? 19.594 -28.094 -10.969 1 94.44 83 ASP A CA 1
ATOM 622 C C . ASP A 1 83 ? 19.594 -27.078 -12.109 1 94.44 83 ASP A C 1
ATOM 624 O O . ASP A 1 83 ? 19.578 -27.453 -13.289 1 94.44 83 ASP A O 1
ATOM 628 N N . SER A 1 84 ? 19.672 -25.828 -11.766 1 96.38 84 SER A N 1
ATOM 629 C CA . SER A 1 84 ? 19.625 -24.766 -12.75 1 96.38 84 SER A CA 1
ATOM 630 C C . SER A 1 84 ? 21.016 -24.484 -13.336 1 96.38 84 SER A C 1
ATOM 632 O O . SER A 1 84 ? 22.016 -24.578 -12.633 1 96.38 84 SER A O 1
ATOM 634 N N . ALA A 1 85 ? 21.047 -24.156 -14.617 1 95.38 85 ALA A N 1
ATOM 635 C CA . ALA A 1 85 ? 22.297 -23.766 -15.273 1 95.38 85 ALA A CA 1
ATOM 636 C C . ALA A 1 85 ? 22.516 -22.266 -15.164 1 95.38 85 ALA A C 1
ATOM 638 O O . ALA A 1 85 ? 23.547 -21.75 -15.609 1 95.38 85 ALA A O 1
ATOM 639 N N . ILE A 1 86 ? 21.625 -21.562 -14.586 1 96.44 86 ILE A N 1
ATOM 640 C CA . ILE A 1 86 ? 21.719 -20.109 -14.461 1 96.44 86 ILE A CA 1
ATOM 641 C C . ILE A 1 86 ? 22.688 -19.766 -13.336 1 96.44 86 ILE A C 1
ATOM 643 O O . ILE A 1 86 ? 22.422 -20.047 -12.172 1 96.44 86 ILE A O 1
ATOM 647 N N . PRO A 1 87 ? 23.719 -19.094 -13.625 1 95.12 87 PRO A N 1
ATOM 648 C CA . PRO A 1 87 ? 24.781 -18.859 -12.633 1 95.12 87 PRO A CA 1
ATOM 649 C C . PRO A 1 87 ? 24.266 -18.078 -11.422 1 95.12 87 PRO A C 1
ATOM 651 O O . PRO A 1 87 ? 24.656 -18.391 -10.289 1 95.12 87 PRO A O 1
ATOM 654 N N . GLU A 1 88 ? 23.391 -17.172 -11.555 1 94.19 88 GLU A N 1
ATOM 655 C CA . GLU A 1 88 ? 22.906 -16.312 -10.484 1 94.19 88 GLU A CA 1
ATOM 656 C C . GLU A 1 88 ? 22.125 -17.109 -9.445 1 94.19 88 GLU A C 1
ATOM 658 O O . GLU A 1 88 ? 21.969 -16.672 -8.305 1 94.19 88 GLU A O 1
ATOM 663 N N . LEU A 1 89 ? 21.641 -18.266 -9.789 1 95.94 89 LEU A N 1
ATOM 664 C CA . LEU A 1 89 ? 20.75 -19.016 -8.93 1 95.94 89 LEU A CA 1
ATOM 665 C C . LEU A 1 89 ? 21.484 -20.141 -8.219 1 95.94 89 LEU A C 1
ATOM 667 O O . LEU A 1 89 ? 20.906 -20.844 -7.387 1 95.94 89 LEU A O 1
ATOM 671 N N . GLN A 1 90 ? 22.75 -20.328 -8.414 1 90.88 90 GLN A N 1
ATOM 672 C CA . GLN A 1 90 ? 23.5 -21.484 -7.934 1 90.88 90 GLN A CA 1
ATOM 673 C C . GLN A 1 90 ? 23.578 -21.484 -6.41 1 90.88 90 GLN A C 1
ATOM 675 O O . GLN A 1 90 ? 23.5 -22.547 -5.785 1 90.88 90 GLN A O 1
ATOM 680 N N . GLU A 1 91 ? 23.656 -20.312 -5.844 1 88.81 91 GLU A N 1
ATOM 681 C CA . GLU A 1 91 ? 23.844 -20.234 -4.398 1 88.81 91 GLU A CA 1
ATOM 682 C C . GLU A 1 91 ? 22.547 -20.562 -3.652 1 88.81 91 GLU A C 1
ATOM 684 O O . GLU A 1 91 ? 22.578 -20.906 -2.471 1 88.81 91 GLU A O 1
ATOM 689 N N . GLN A 1 92 ? 21.438 -20.438 -4.312 1 92.62 92 GLN A N 1
ATOM 690 C CA . GLN A 1 92 ? 20.188 -20.688 -3.623 1 92.62 92 GLN A CA 1
ATOM 691 C C . GLN A 1 92 ? 19.547 -21.984 -4.113 1 92.62 92 GLN A C 1
ATOM 693 O O . GLN A 1 92 ? 18.375 -22.25 -3.824 1 92.62 92 GLN A O 1
ATOM 698 N N . GLU A 1 93 ? 20.344 -22.812 -4.691 1 93.06 93 GLU A N 1
ATOM 699 C CA . GLU A 1 93 ? 19.859 -24.109 -5.16 1 93.06 93 GLU A CA 1
ATOM 700 C C . GLU A 1 93 ? 19.766 -25.109 -4.016 1 93.06 93 GLU A C 1
ATOM 702 O O . GLU A 1 93 ? 20.703 -25.266 -3.23 1 93.06 93 GLU A O 1
ATOM 707 N N . THR A 1 94 ? 18.641 -25.688 -3.895 1 89.12 94 THR A N 1
ATOM 708 C CA . THR A 1 94 ? 18.453 -26.75 -2.914 1 89.12 94 THR A CA 1
ATOM 709 C C . THR A 1 94 ? 18.328 -28.094 -3.604 1 89.12 94 THR A C 1
ATOM 711 O O . THR A 1 94 ? 18.594 -29.141 -2.998 1 89.12 94 THR A O 1
ATOM 714 N N . ARG A 1 95 ? 17.844 -28.234 -4.824 1 86.06 95 ARG A N 1
ATOM 715 C CA . ARG A 1 95 ? 17.672 -29.391 -5.68 1 86.06 95 ARG A CA 1
ATOM 716 C C . ARG A 1 95 ? 16.766 -30.422 -5.031 1 86.06 95 ARG A C 1
ATOM 718 O O . ARG A 1 95 ? 17.016 -31.625 -5.094 1 86.06 95 ARG A O 1
ATOM 725 N N . LEU A 1 96 ? 15.805 -29.906 -4.348 1 89.31 96 LEU A N 1
ATOM 726 C CA . LEU A 1 96 ? 14.906 -30.766 -3.588 1 89.31 96 LEU A CA 1
ATOM 727 C C . LEU A 1 96 ? 14.078 -31.641 -4.52 1 89.31 96 LEU A C 1
ATOM 729 O O . LEU A 1 96 ? 13.633 -32.719 -4.129 1 89.31 96 LEU A O 1
ATOM 733 N N . HIS A 1 97 ? 13.93 -31.281 -5.75 1 93.69 97 HIS A N 1
ATOM 734 C CA . HIS A 1 97 ? 13.164 -32.062 -6.711 1 93.69 97 HIS A CA 1
ATOM 735 C C . HIS A 1 97 ? 13.992 -33.219 -7.277 1 93.69 97 HIS A C 1
ATOM 737 O O . HIS A 1 97 ? 13.445 -34.125 -7.898 1 93.69 97 HIS A O 1
ATOM 743 N N . GLY A 1 98 ? 15.32 -33.156 -7.082 1 92.69 98 GLY A N 1
ATOM 744 C CA . GLY A 1 98 ? 16.172 -34.156 -7.734 1 92.69 98 GLY A CA 1
ATOM 745 C C . GLY A 1 98 ? 16.219 -34 -9.242 1 92.69 98 GLY A C 1
ATOM 746 O O . GLY A 1 98 ? 16.438 -32.906 -9.758 1 92.69 98 GLY A O 1
ATOM 747 N N . ASP A 1 99 ? 16.109 -35.125 -9.945 1 95.25 99 ASP A N 1
ATOM 748 C CA . ASP A 1 99 ? 16.062 -35.125 -11.406 1 95.25 99 ASP A CA 1
ATOM 749 C C . ASP A 1 99 ? 14.688 -34.688 -11.906 1 95.25 99 ASP A C 1
ATOM 751 O O . ASP A 1 99 ? 13.805 -35.5 -12.125 1 95.25 99 ASP A O 1
ATOM 755 N N . VAL A 1 100 ? 14.602 -33.438 -12.227 1 97.62 100 VAL A N 1
ATOM 756 C CA . VAL A 1 100 ? 13.312 -32.844 -12.547 1 97.62 100 VAL A CA 1
ATOM 757 C C . VAL A 1 100 ? 12.805 -33.375 -13.883 1 97.62 100 VAL A C 1
ATOM 759 O O . VAL A 1 100 ? 11.602 -33.562 -14.062 1 97.62 100 VAL A O 1
ATOM 762 N N . ARG A 1 101 ? 13.719 -33.594 -14.82 1 96.94 101 ARG A N 1
ATOM 763 C CA . ARG A 1 101 ? 13.305 -34.156 -16.094 1 96.94 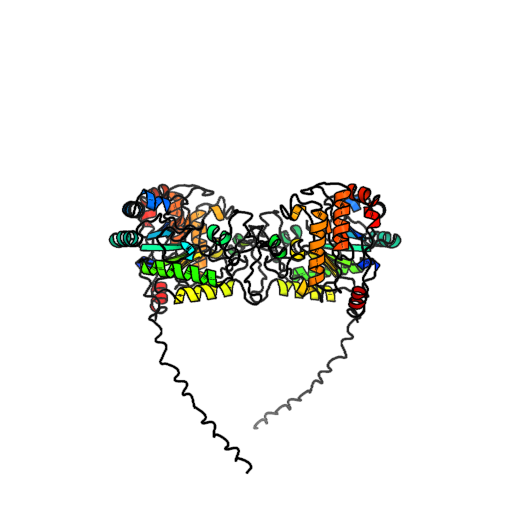101 ARG A CA 1
ATOM 764 C C . ARG A 1 101 ? 12.648 -35.531 -15.891 1 96.94 101 ARG A C 1
ATOM 766 O O . ARG A 1 101 ? 11.609 -35.812 -16.484 1 96.94 101 ARG A O 1
ATOM 773 N N . ALA A 1 102 ? 13.273 -36.312 -15.117 1 97.5 102 ALA A N 1
ATOM 774 C CA . ALA A 1 102 ? 12.727 -37.625 -14.805 1 97.5 102 ALA A CA 1
ATOM 775 C C . ALA A 1 102 ? 11.391 -37.5 -14.07 1 97.5 102 ALA A C 1
ATOM 777 O O . ALA A 1 102 ? 10.477 -38.312 -14.305 1 97.5 102 ALA A O 1
ATOM 778 N N . LEU A 1 103 ? 11.336 -36.594 -13.156 1 98.19 103 LEU A N 1
ATOM 779 C CA . LEU A 1 103 ? 10.102 -36.312 -12.43 1 98.19 103 LEU A CA 1
ATOM 780 C C . LEU A 1 103 ? 8.969 -35.969 -13.391 1 98.19 103 LEU A C 1
ATOM 782 O O . LEU A 1 103 ? 7.891 -36.562 -13.336 1 98.19 103 LEU A O 1
ATOM 786 N N . VAL A 1 104 ? 9.172 -35.062 -14.297 1 98.56 104 VAL A N 1
ATOM 787 C CA . VAL A 1 104 ? 8.172 -34.625 -15.266 1 98.56 104 VAL A CA 1
ATOM 788 C C . VAL A 1 104 ? 7.785 -35.812 -16.172 1 98.56 104 VAL A C 1
ATOM 790 O O . VAL A 1 104 ? 6.602 -36 -16.469 1 98.56 104 VAL A O 1
ATOM 793 N N . GLN A 1 105 ? 8.766 -36.562 -16.578 1 98.06 105 GLN A N 1
ATOM 794 C CA . GLN A 1 105 ? 8.5 -37.719 -17.406 1 98.06 105 GLN A CA 1
ATOM 795 C C . GLN A 1 105 ? 7.582 -38.719 -16.688 1 98.06 105 GLN A C 1
ATOM 797 O O . GLN A 1 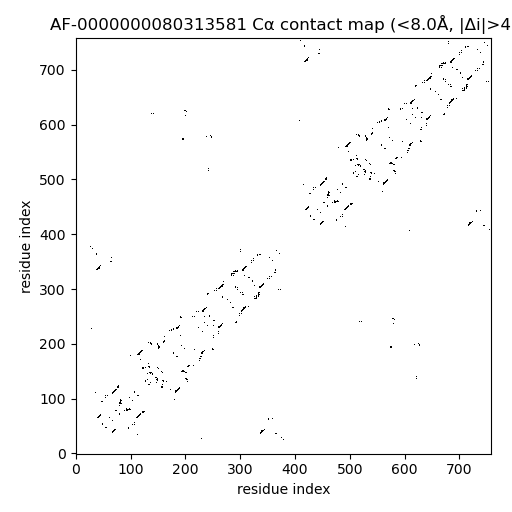105 ? 6.645 -39.25 -17.281 1 98.06 105 GLN A O 1
ATOM 802 N N . THR A 1 106 ? 7.895 -38.938 -15.477 1 98.5 106 THR A N 1
ATOM 803 C CA . THR A 1 106 ? 7.062 -39.844 -14.688 1 98.5 106 THR A CA 1
ATOM 804 C C . THR A 1 106 ? 5.629 -39.344 -14.602 1 98.5 106 THR A C 1
ATOM 806 O O . THR A 1 106 ? 4.676 -40.094 -14.703 1 98.5 106 THR A O 1
ATOM 809 N N . LEU A 1 107 ? 5.477 -38.062 -14.398 1 98.62 107 LEU A N 1
ATOM 810 C CA . LEU A 1 107 ? 4.148 -37.438 -14.359 1 98.62 107 LEU A CA 1
ATOM 811 C C . LEU A 1 107 ? 3.43 -37.625 -15.695 1 98.62 107 LEU A C 1
ATOM 813 O O . LEU A 1 107 ? 2.27 -38.062 -15.727 1 98.62 107 LEU A O 1
ATOM 817 N N . HIS A 1 108 ? 4.078 -37.469 -16.781 1 97.75 108 HIS A N 1
ATOM 818 C CA . HIS A 1 108 ? 3.508 -37.594 -18.109 1 97.75 108 HIS A CA 1
ATOM 819 C C . HIS A 1 108 ? 3.074 -39.031 -18.375 1 97.75 108 HIS A C 1
ATOM 821 O O . HIS A 1 108 ? 2 -39.281 -18.938 1 97.75 108 HIS A O 1
ATOM 827 N N . GLU A 1 109 ? 3.912 -39.906 -18 1 98 109 GLU A N 1
ATOM 828 C CA . GLU A 1 109 ? 3.611 -41.344 -18.188 1 98 109 GLU A CA 1
ATOM 829 C C . GLU A 1 109 ? 2.346 -41.75 -17.438 1 98 109 GLU A C 1
ATOM 831 O O . GLU A 1 109 ? 1.708 -42.75 -17.781 1 98 109 GLU A O 1
ATOM 836 N N . ASN A 1 110 ? 2.07 -41 -16.484 1 97.75 110 ASN A N 1
ATOM 837 C CA . ASN A 1 110 ? 0.884 -41.312 -15.688 1 97.75 110 ASN A CA 1
ATOM 838 C C . ASN A 1 110 ? -0.253 -40.344 -15.992 1 97.75 110 ASN A C 1
ATOM 840 O O . ASN A 1 110 ? -1.199 -40.219 -15.219 1 97.75 110 ASN A O 1
ATOM 844 N N . GLY A 1 111 ? -0.128 -39.5 -17.094 1 96.5 111 GLY A N 1
ATOM 845 C CA . GLY A 1 111 ? -1.199 -38.656 -17.562 1 96.5 111 GLY A CA 1
ATOM 846 C C . GLY A 1 111 ? -1.381 -37.406 -16.703 1 96.5 111 GLY A C 1
ATOM 847 O O . GLY A 1 111 ? -2.486 -36.875 -16.594 1 96.5 111 GLY A O 1
ATOM 848 N N . ILE A 1 112 ? -0.377 -36.969 -16 1 98 112 ILE A N 1
ATOM 849 C CA . ILE A 1 112 ? -0.443 -35.844 -15.094 1 98 112 ILE A CA 1
ATOM 850 C C . ILE A 1 112 ? 0.232 -34.625 -15.734 1 98 112 ILE A C 1
ATOM 852 O O . ILE A 1 112 ? 1.362 -34.719 -16.219 1 98 112 ILE A O 1
ATOM 856 N N . VAL A 1 113 ? -0.502 -33.469 -15.805 1 97.88 113 VAL A N 1
ATOM 857 C CA . VAL A 1 113 ? 0.039 -32.219 -16.297 1 97.88 113 VAL A CA 1
ATOM 858 C C . VAL A 1 113 ? 1.039 -31.641 -15.289 1 97.88 113 VAL A C 1
ATOM 860 O O . VAL A 1 113 ? 0.741 -31.547 -14.102 1 97.88 113 VAL A O 1
ATOM 863 N N . ALA A 1 114 ? 2.205 -31.297 -15.773 1 98.62 114 ALA A N 1
ATOM 864 C CA . ALA A 1 114 ? 3.236 -30.719 -14.914 1 98.62 114 ALA A CA 1
ATOM 865 C C . ALA A 1 114 ? 3.293 -29.203 -15.086 1 98.62 114 ALA A C 1
ATOM 867 O O . ALA A 1 114 ? 3.598 -28.703 -16.172 1 98.62 114 ALA A O 1
ATOM 868 N N . ILE A 1 115 ? 3.012 -28.469 -14.031 1 98.69 115 ILE A N 1
ATOM 869 C CA . ILE A 1 115 ? 3.025 -27 -14.031 1 98.69 115 ILE A CA 1
ATOM 870 C C . ILE A 1 115 ? 4.215 -26.5 -13.219 1 98.69 115 ILE A C 1
ATOM 872 O O . ILE A 1 115 ? 4.387 -26.875 -12.062 1 98.69 115 ILE A O 1
ATOM 876 N N . ALA A 1 116 ? 5.02 -25.625 -13.828 1 98.75 116 ALA A N 1
ATOM 877 C CA . ALA A 1 116 ? 6.188 -25.062 -13.156 1 98.75 116 ALA A CA 1
ATOM 878 C C . ALA A 1 116 ? 5.852 -23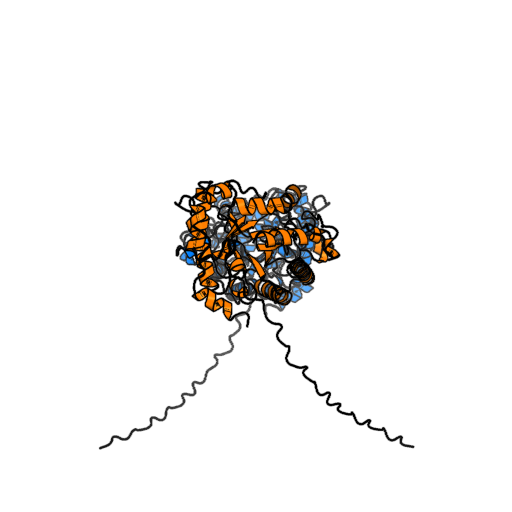.719 -12.5 1 98.75 116 ALA A C 1
ATOM 880 O O . ALA A 1 116 ? 5.633 -22.719 -13.195 1 98.75 116 ALA A O 1
ATOM 881 N N . ARG A 1 117 ? 5.848 -23.672 -11.219 1 98.75 117 ARG A N 1
ATOM 882 C CA . ARG A 1 117 ? 5.621 -22.422 -10.508 1 98.75 117 ARG A CA 1
ATOM 883 C C . ARG A 1 117 ? 6.934 -21.672 -10.273 1 98.75 117 ARG A C 1
ATOM 885 O O . ARG A 1 117 ? 7.914 -22.266 -9.812 1 98.75 117 ARG A O 1
ATOM 892 N N . ILE A 1 118 ? 6.918 -20.453 -10.656 1 98.69 118 ILE A N 1
ATOM 893 C CA . ILE A 1 118 ? 8.078 -19.578 -10.539 1 98.69 118 ILE A CA 1
ATOM 894 C C . ILE A 1 118 ? 7.695 -18.297 -9.797 1 98.69 118 ILE A C 1
ATOM 896 O O . ILE A 1 118 ? 6.941 -17.469 -10.32 1 98.69 118 ILE A O 1
ATOM 900 N N . VAL A 1 119 ? 8.195 -18.125 -8.594 1 98.19 119 VAL A N 1
ATOM 901 C CA . VAL A 1 119 ? 7.996 -16.875 -7.863 1 98.19 119 VAL A CA 1
ATOM 902 C C . VAL A 1 119 ? 8.898 -15.789 -8.438 1 98.19 119 VAL A C 1
ATOM 904 O O . VAL A 1 119 ? 10.117 -15.969 -8.531 1 98.19 119 VAL A O 1
ATOM 907 N N . CYS A 1 120 ? 8.352 -14.695 -8.773 1 98.06 120 CYS A N 1
ATOM 908 C CA . CYS A 1 120 ? 9.055 -13.703 -9.578 1 98.06 120 CYS A CA 1
ATOM 909 C C . CYS A 1 120 ? 9.891 -12.781 -8.695 1 98.06 120 CYS A C 1
ATOM 911 O O . CYS A 1 120 ? 11.109 -12.93 -8.609 1 98.06 120 CYS A O 1
ATOM 913 N N . PHE A 1 121 ? 9.156 -11.977 -7.871 1 97.88 121 PHE A N 1
ATOM 914 C CA . PHE A 1 121 ? 9.906 -10.859 -7.301 1 97.88 121 PHE A CA 1
ATOM 915 C C . PHE A 1 121 ? 10.086 -11.047 -5.797 1 97.88 121 PHE A C 1
ATOM 917 O O . PHE A 1 121 ? 10.953 -10.414 -5.191 1 97.88 121 PHE A O 1
ATOM 924 N N . ASN A 1 122 ? 9.227 -11.758 -5.141 1 96.31 122 ASN A N 1
ATOM 925 C CA . ASN A 1 122 ? 9.477 -12.133 -3.752 1 96.31 122 ASN A CA 1
ATOM 926 C C . ASN A 1 122 ? 10.609 -13.141 -3.637 1 96.31 122 ASN A C 1
ATOM 928 O O . ASN A 1 122 ? 10.414 -14.336 -3.881 1 96.31 122 ASN A O 1
ATOM 932 N N . ASP A 1 123 ? 11.797 -12.648 -3.303 1 96.88 123 ASP A N 1
ATOM 933 C CA . ASP A 1 123 ? 13.008 -13.461 -3.236 1 96.88 123 ASP A CA 1
ATOM 934 C C . ASP A 1 123 ? 13.992 -12.898 -2.215 1 96.88 123 ASP A C 1
ATOM 936 O O . ASP A 1 123 ? 14.922 -12.172 -2.574 1 96.88 123 ASP A O 1
ATOM 940 N N . PRO A 1 124 ? 13.82 -13.344 -0.963 1 95.25 124 PRO A N 1
ATOM 941 C CA . PRO A 1 124 ? 14.688 -12.781 0.072 1 95.25 124 PRO A CA 1
ATOM 942 C C . PRO A 1 124 ? 16.156 -13.156 -0.119 1 95.25 124 PRO A C 1
ATOM 944 O O . PRO A 1 124 ? 17.047 -12.383 0.24 1 95.25 124 PRO A O 1
ATOM 947 N N . VAL A 1 125 ? 16.469 -14.266 -0.764 1 95.31 125 VAL A N 1
ATOM 948 C CA . VAL A 1 125 ? 17.844 -14.719 -0.929 1 95.31 125 VAL A CA 1
ATOM 949 C C . VAL A 1 125 ? 18.562 -13.828 -1.944 1 95.31 125 VAL A C 1
ATOM 951 O O . VAL A 1 125 ? 19.578 -13.227 -1.634 1 95.31 125 VAL A O 1
ATOM 954 N N . LEU A 1 126 ? 18 -13.688 -3.105 1 96.31 126 LEU A N 1
ATOM 955 C CA . LEU A 1 126 ? 18.656 -12.891 -4.141 1 96.31 126 LEU A CA 1
ATOM 956 C C . LEU A 1 126 ? 18.656 -11.414 -3.771 1 96.31 126 LEU A C 1
ATOM 958 O O . LEU A 1 126 ? 19.594 -10.68 -4.109 1 96.31 126 LEU A O 1
ATOM 962 N N . ALA A 1 127 ? 17.594 -10.984 -3.133 1 96.62 127 ALA A N 1
ATOM 963 C CA . ALA A 1 127 ? 17.531 -9.586 -2.723 1 96.62 127 ALA A CA 1
ATOM 964 C C . ALA A 1 127 ? 18.719 -9.219 -1.843 1 96.62 127 ALA A C 1
ATOM 966 O O . ALA A 1 127 ? 19.328 -8.164 -2.027 1 96.62 127 ALA A O 1
ATOM 967 N N . HIS A 1 128 ? 19.047 -10.078 -0.909 1 94.38 128 HIS A N 1
ATOM 968 C CA . HIS A 1 128 ? 20.156 -9.789 0.006 1 94.38 128 HIS A CA 1
ATOM 969 C C . HIS A 1 128 ? 21.5 -10.016 -0.665 1 94.38 128 HIS A C 1
ATOM 971 O O . HIS A 1 128 ? 22.484 -9.336 -0.353 1 94.38 128 HIS A O 1
ATOM 977 N N . ARG A 1 129 ? 21.609 -10.906 -1.616 1 95.19 129 ARG A N 1
ATOM 978 C CA . ARG A 1 129 ? 22.859 -11.188 -2.312 1 95.19 129 ARG A CA 1
ATOM 979 C C . ARG A 1 129 ? 23.141 -10.133 -3.371 1 95.19 129 ARG A C 1
ATOM 981 O O . ARG A 1 129 ? 24.312 -9.859 -3.678 1 95.19 129 ARG A O 1
ATOM 988 N N . MET A 1 130 ? 22.078 -9.641 -3.914 1 95.5 130 MET A N 1
ATOM 989 C CA . MET A 1 130 ? 22.219 -8.633 -4.961 1 95.5 130 MET A CA 1
ATOM 990 C C . MET A 1 130 ? 21.406 -7.387 -4.621 1 95.5 130 MET A C 1
ATOM 992 O O . MET A 1 130 ? 20.453 -7.039 -5.332 1 95.5 130 MET A O 1
ATOM 996 N N . PRO A 1 131 ? 21.828 -6.609 -3.713 1 94.94 131 PRO A N 1
ATOM 997 C CA . PRO A 1 131 ? 21.047 -5.48 -3.193 1 94.94 131 PRO A CA 1
ATOM 998 C C . PRO A 1 131 ? 20.781 -4.414 -4.25 1 94.94 131 PRO A C 1
ATOM 1000 O O . PRO A 1 131 ? 19.766 -3.711 -4.18 1 94.94 131 PRO A O 1
ATOM 1003 N N . ASP A 1 132 ? 21.547 -4.293 -5.273 1 94.44 132 ASP A N 1
ATOM 1004 C CA . ASP A 1 132 ? 21.344 -3.301 -6.324 1 94.44 132 ASP A CA 1
ATOM 1005 C C . ASP A 1 132 ? 20.125 -3.641 -7.18 1 94.44 132 ASP A C 1
ATOM 1007 O O . ASP A 1 132 ? 19.609 -2.787 -7.906 1 94.44 132 ASP A O 1
ATOM 1011 N N . ARG A 1 133 ? 19.672 -4.891 -7.078 1 96.94 133 ARG A N 1
ATOM 1012 C CA . ARG A 1 133 ? 18.516 -5.34 -7.867 1 96.94 133 ARG A CA 1
ATOM 1013 C C . ARG A 1 133 ? 17.281 -5.52 -6.992 1 96.94 133 ARG A C 1
ATOM 1015 O O . ARG A 1 133 ? 16.281 -6.059 -7.441 1 96.94 133 ARG A O 1
ATOM 1022 N N . ALA A 1 134 ? 17.422 -5.117 -5.75 1 97.25 134 ALA A N 1
ATOM 1023 C CA . ALA A 1 134 ? 16.344 -5.309 -4.785 1 97.25 134 ALA A CA 1
ATOM 1024 C C . ALA A 1 134 ? 15.641 -3.992 -4.484 1 97.25 134 ALA A C 1
ATOM 1026 O O . ALA A 1 134 ? 16.156 -2.916 -4.785 1 97.25 134 ALA A O 1
ATOM 1027 N N . ILE A 1 135 ? 14.414 -4.152 -3.998 1 95 135 ILE A N 1
ATOM 1028 C CA . ILE A 1 135 ? 13.805 -2.996 -3.35 1 95 135 ILE A CA 1
ATOM 1029 C C . ILE A 1 135 ? 14.656 -2.561 -2.16 1 95 135 ILE A C 1
ATOM 1031 O O . ILE A 1 135 ? 15.141 -3.398 -1.394 1 95 135 ILE A O 1
ATOM 1035 N N . GLN A 1 136 ? 14.82 -1.286 -2.131 1 91.31 136 GLN A N 1
ATOM 1036 C CA . GLN A 1 136 ? 15.727 -0.781 -1.11 1 91.31 136 GLN A CA 1
ATOM 1037 C C . GLN A 1 136 ? 14.984 0.033 -0.059 1 91.31 136 GLN A C 1
ATOM 1039 O O . GLN A 1 136 ? 13.852 0.466 -0.29 1 91.31 136 GLN A O 1
ATOM 1044 N N . ASP A 1 137 ? 15.672 0.032 1.045 1 87.06 137 ASP A N 1
ATOM 1045 C CA . ASP A 1 137 ? 15.164 0.874 2.125 1 87.06 137 ASP A CA 1
ATOM 1046 C C . ASP A 1 137 ? 15.594 2.326 1.937 1 87.06 137 ASP A C 1
ATOM 1048 O O . ASP A 1 137 ? 16.797 2.631 1.925 1 87.06 137 ASP A O 1
ATOM 1052 N N . VAL A 1 138 ? 14.656 3.148 1.851 1 79.62 138 VAL A N 1
ATOM 1053 C CA . VAL A 1 138 ? 14.938 4.543 1.519 1 79.62 138 VAL A CA 1
ATOM 1054 C C . VAL A 1 138 ? 15.773 5.18 2.623 1 79.62 138 VAL A C 1
ATOM 1056 O O . VAL A 1 138 ? 16.531 6.121 2.371 1 79.62 138 VAL A O 1
ATOM 1059 N N . ARG A 1 139 ? 15.672 4.695 3.785 1 75.12 139 ARG A N 1
ATOM 1060 C CA . ARG A 1 139 ? 16.391 5.254 4.926 1 75.12 139 ARG A CA 1
ATOM 1061 C C . ARG A 1 139 ? 17.891 5.023 4.789 1 75.12 139 ARG A C 1
ATOM 1063 O O . ARG A 1 139 ? 18.703 5.836 5.254 1 75.12 139 ARG A O 1
ATOM 1070 N N . ALA A 1 140 ? 18.359 3.928 4.156 1 74.75 140 ALA A N 1
ATOM 1071 C CA . ALA A 1 140 ? 19.766 3.592 3.965 1 74.75 140 ALA A CA 1
ATOM 1072 C C . ALA A 1 140 ? 20.297 4.184 2.664 1 74.75 140 ALA A C 1
ATOM 1074 O O . ALA A 1 140 ? 21.453 4.598 2.592 1 74.75 140 ALA A O 1
ATOM 1075 N N . HIS A 1 141 ? 19.609 4.121 1.687 1 60.88 141 HIS A N 1
ATOM 1076 C CA . HIS A 1 141 ? 20.031 4.566 0.36 1 60.88 141 HIS A CA 1
ATOM 1077 C C . HIS A 1 141 ? 20.547 6 0.397 1 60.88 141 HIS A C 1
ATOM 1079 O O . HIS A 1 141 ? 21.547 6.324 -0.251 1 60.88 141 HIS A O 1
ATOM 1085 N N . ARG A 1 142 ? 20.016 6.684 1.152 1 55.91 142 ARG A N 1
ATOM 1086 C CA . ARG A 1 142 ? 20.328 8.109 1.22 1 55.91 142 ARG A CA 1
ATOM 1087 C C . ARG A 1 142 ? 21.656 8.352 1.911 1 55.91 142 ARG A C 1
ATOM 1089 O O . ARG A 1 142 ? 22.312 9.375 1.68 1 55.91 142 ARG A O 1
ATOM 1096 N N . ARG A 1 143 ? 22.078 7.355 2.729 1 58.22 143 ARG A N 1
ATOM 1097 C CA . ARG A 1 143 ? 23.391 7.453 3.359 1 58.22 143 ARG A CA 1
ATOM 1098 C C . ARG A 1 143 ? 24.484 6.895 2.449 1 58.22 143 ARG A C 1
ATOM 1100 O O . ARG A 1 143 ? 25.594 6.617 2.9 1 58.22 143 ARG A O 1
ATOM 1107 N N . GLY A 1 144 ? 23.969 6.812 1.226 1 66 144 GLY A N 1
ATOM 1108 C CA . GLY A 1 144 ? 24.922 6.199 0.307 1 66 144 GLY A CA 1
ATOM 1109 C C . GLY A 1 144 ? 25.125 4.723 0.569 1 66 144 GLY A C 1
ATOM 1110 O O . GLY A 1 144 ? 26.141 4.148 0.148 1 66 144 GLY A O 1
ATOM 1111 N N . ARG A 1 145 ? 24.281 4.336 1.461 1 77.12 145 ARG A N 1
ATOM 1112 C CA . ARG A 1 145 ? 24.344 2.908 1.75 1 77.12 145 ARG A CA 1
ATOM 1113 C C . ARG A 1 145 ? 23.188 2.164 1.095 1 77.12 145 ARG A C 1
ATOM 1115 O O . ARG A 1 145 ? 22.125 2.75 0.831 1 77.12 145 ARG A O 1
ATOM 1122 N N . THR A 1 146 ? 23.5 1.062 0.634 1 82.12 146 THR A N 1
ATOM 1123 C CA . THR A 1 146 ? 22.469 0.192 0.07 1 82.12 146 THR A CA 1
ATOM 1124 C C . THR A 1 146 ? 21.984 -0.822 1.106 1 82.12 146 THR A C 1
ATOM 1126 O O . THR A 1 146 ? 22.781 -1.577 1.659 1 82.12 146 THR A O 1
ATOM 1129 N N . ARG A 1 147 ? 20.703 -0.593 1.524 1 88.19 147 ARG A N 1
ATOM 1130 C CA . ARG A 1 147 ? 20.078 -1.579 2.398 1 88.19 147 ARG A CA 1
ATOM 1131 C C . ARG A 1 147 ? 18.797 -2.121 1.78 1 88.19 147 ARG A C 1
ATOM 1133 O O . ARG A 1 147 ? 18 -1.362 1.221 1 88.19 147 ARG A O 1
ATOM 1140 N N . VAL A 1 148 ? 18.641 -3.363 1.894 1 94.06 148 VAL A N 1
ATOM 1141 C CA . VAL A 1 148 ? 17.484 -4.039 1.337 1 94.06 148 VAL A CA 1
ATOM 1142 C C . VAL A 1 148 ? 16.25 -3.715 2.178 1 94.06 148 VAL A C 1
ATOM 1144 O O . VAL A 1 148 ? 16.312 -3.703 3.408 1 94.06 148 VAL A O 1
ATOM 1147 N N . TRP A 1 149 ? 15.156 -3.33 1.502 1 92.19 149 TRP A N 1
ATOM 1148 C CA . TRP A 1 149 ? 13.867 -3.131 2.154 1 92.19 149 TRP A CA 1
ATOM 1149 C C . TRP A 1 149 ? 13.25 -4.465 2.568 1 92.19 149 TRP A C 1
ATOM 1151 O O . TRP A 1 149 ? 13.32 -5.445 1.823 1 92.19 149 TRP A O 1
ATOM 1161 N N . THR A 1 150 ? 12.68 -4.512 3.756 1 90.56 150 THR A N 1
ATOM 1162 C CA . THR A 1 150 ? 11.977 -5.703 4.215 1 90.56 150 THR A CA 1
ATOM 1163 C C . THR A 1 150 ? 10.523 -5.379 4.543 1 90.56 150 THR A C 1
ATOM 1165 O O . THR A 1 150 ? 10.227 -4.309 5.078 1 90.56 150 THR A O 1
ATOM 1168 N N . SER A 1 151 ? 9.633 -6.242 4.129 1 86.94 151 SER A N 1
ATOM 1169 C CA . SER A 1 151 ? 8.219 -6.137 4.457 1 86.94 151 SER A CA 1
ATOM 1170 C C . SER A 1 151 ? 7.996 -6.113 5.965 1 86.94 151 SER A C 1
ATOM 1172 O O . SER A 1 151 ? 8.555 -6.938 6.691 1 86.94 151 SER A O 1
ATOM 1174 N N . TRP A 1 152 ? 7.188 -5.152 6.355 1 78.44 152 TRP A N 1
ATOM 1175 C CA . TRP A 1 152 ? 6.918 -5.074 7.785 1 78.44 152 TRP A CA 1
ATOM 1176 C C . TRP A 1 152 ? 5.965 -6.184 8.219 1 78.44 152 TRP A C 1
ATOM 1178 O O . TRP A 1 152 ? 6.016 -6.637 9.367 1 78.44 152 TRP A O 1
ATOM 1188 N N . GLY A 1 153 ? 5.121 -6.602 7.355 1 76.19 153 GLY A N 1
ATOM 1189 C CA . GLY A 1 153 ? 4.152 -7.641 7.676 1 76.19 153 GLY A CA 1
ATOM 1190 C C . GLY A 1 153 ? 4.742 -9.039 7.648 1 76.19 153 GLY A C 1
ATOM 1191 O O . GLY A 1 153 ? 4.473 -9.844 8.539 1 76.19 153 GLY A O 1
ATOM 1192 N N . THR A 1 154 ? 5.566 -9.273 6.668 1 78.56 154 THR A N 1
ATOM 1193 C CA . THR A 1 154 ? 6.016 -10.648 6.469 1 78.56 154 THR A CA 1
ATOM 1194 C C . THR A 1 154 ? 7.492 -10.789 6.824 1 78.56 154 THR A C 1
ATOM 1196 O O . THR A 1 154 ? 7.988 -11.906 7.008 1 78.56 154 THR A O 1
ATOM 1199 N N . GLY A 1 155 ? 8.203 -9.695 6.867 1 82.56 155 GLY A N 1
ATOM 1200 C CA . GLY A 1 155 ? 9.641 -9.742 7.074 1 82.56 155 GLY A CA 1
ATOM 1201 C C . GLY A 1 155 ? 10.414 -10.117 5.824 1 82.56 155 GLY A C 1
ATOM 1202 O O . GLY A 1 155 ? 11.648 -10.156 5.836 1 82.56 155 GLY A O 1
ATOM 1203 N N . GLY A 1 156 ? 9.789 -10.367 4.781 1 90.06 156 GLY A N 1
ATOM 1204 C CA . GLY A 1 156 ? 10.438 -10.797 3.555 1 90.06 156 GLY A CA 1
ATOM 1205 C C . GLY A 1 156 ? 11.008 -9.648 2.746 1 90.06 156 GLY A C 1
ATOM 1206 O O . GLY A 1 156 ? 10.719 -8.484 3.021 1 90.06 156 GLY A O 1
ATOM 1207 N N . ALA A 1 157 ? 11.969 -10.008 1.823 1 95.88 157 ALA A N 1
ATOM 1208 C CA . ALA A 1 157 ? 12.594 -9.031 0.925 1 95.88 157 ALA A CA 1
ATOM 1209 C C . ALA A 1 157 ? 12.266 -9.344 -0.532 1 95.88 157 ALA A C 1
ATOM 1211 O O . ALA A 1 157 ? 11.867 -10.469 -0.859 1 95.88 157 ALA A O 1
ATOM 1212 N N . TRP A 1 158 ? 12.398 -8.289 -1.379 1 97 158 TRP A N 1
ATOM 1213 C CA . TRP A 1 158 ? 11.914 -8.391 -2.752 1 97 158 TRP A CA 1
ATOM 1214 C C . TRP A 1 158 ? 12.969 -7.895 -3.738 1 97 158 TRP A C 1
ATOM 1216 O O . TRP A 1 158 ? 13.688 -6.934 -3.457 1 97 158 TRP A O 1
ATOM 1226 N N . LEU A 1 159 ? 13.016 -8.57 -4.832 1 97.88 159 LEU A N 1
ATOM 1227 C CA . LEU A 1 159 ? 13.656 -7.961 -5.988 1 97.88 159 LEU A CA 1
ATOM 1228 C C . LEU A 1 159 ? 12.82 -6.805 -6.531 1 97.88 159 LEU A C 1
ATOM 1230 O O . LEU A 1 159 ? 11.594 -6.812 -6.414 1 97.88 159 LEU A O 1
ATOM 1234 N N . ASP A 1 160 ? 13.453 -5.793 -7.07 1 97.06 160 ASP A N 1
ATOM 1235 C CA . ASP A 1 160 ? 12.789 -4.648 -7.688 1 97.06 160 ASP A CA 1
ATOM 1236 C C . ASP A 1 160 ? 12.07 -5.055 -8.969 1 97.06 160 ASP A C 1
ATOM 1238 O O . ASP A 1 160 ? 12.719 -5.402 -9.961 1 97.06 160 ASP A O 1
ATOM 1242 N N . PRO A 1 161 ? 10.719 -4.945 -9.023 1 97.12 161 PRO A N 1
ATOM 1243 C CA . PRO A 1 161 ? 10 -5.332 -10.234 1 97.12 161 PRO A CA 1
ATOM 1244 C C . PRO A 1 161 ? 10.359 -4.461 -11.438 1 97.12 161 PRO A C 1
ATOM 1246 O O . PRO A 1 161 ? 10.156 -4.875 -12.586 1 97.12 161 PRO A O 1
ATOM 1249 N N . TRP A 1 162 ? 10.953 -3.32 -11.203 1 96.38 162 TRP A N 1
ATOM 1250 C CA . TRP A 1 162 ? 11.273 -2.395 -12.281 1 96.38 162 TRP A CA 1
ATOM 1251 C C . TRP A 1 162 ? 12.57 -2.805 -12.977 1 96.38 162 TRP A C 1
ATOM 1253 O O . TRP A 1 162 ? 12.867 -2.334 -14.078 1 96.38 162 TRP A O 1
ATOM 1263 N N . ASP A 1 163 ? 13.367 -3.531 -12.273 1 97.88 163 ASP A N 1
ATOM 1264 C CA . ASP A 1 163 ? 14.68 -3.875 -12.812 1 97.88 163 ASP A CA 1
ATOM 1265 C C . ASP A 1 163 ? 14.57 -4.961 -13.883 1 97.88 163 ASP A C 1
ATOM 1267 O O . ASP A 1 163 ? 14.258 -6.113 -13.57 1 97.88 163 ASP A O 1
ATOM 1271 N N . THR A 1 164 ? 14.969 -4.652 -15.133 1 97.75 164 THR A N 1
ATOM 1272 C CA . THR A 1 164 ? 14.797 -5.57 -16.25 1 97.75 164 THR A CA 1
ATOM 1273 C C . THR A 1 164 ? 15.719 -6.777 -16.109 1 97.75 164 THR A C 1
ATOM 1275 O O . THR A 1 164 ? 15.438 -7.848 -16.656 1 97.75 164 THR A O 1
ATOM 1278 N N . ARG A 1 165 ? 16.797 -6.691 -15.391 1 98.12 165 ARG A N 1
ATOM 1279 C CA . ARG A 1 165 ? 17.641 -7.852 -15.133 1 98.12 165 ARG A CA 1
ATOM 1280 C C . ARG A 1 165 ? 16.891 -8.922 -14.352 1 98.12 165 ARG A C 1
ATOM 1282 O O . ARG A 1 165 ? 17.141 -10.117 -14.508 1 98.12 165 ARG A O 1
ATOM 1289 N N . ASN A 1 166 ? 15.977 -8.484 -13.453 1 98.62 166 ASN A N 1
ATOM 1290 C CA . ASN A 1 166 ? 15.141 -9.438 -12.727 1 98.62 166 ASN A CA 1
ATOM 1291 C C . ASN A 1 166 ? 14.125 -10.102 -13.648 1 98.62 166 ASN A C 1
ATOM 1293 O O . ASN A 1 166 ? 13.797 -11.281 -13.469 1 98.62 166 ASN A O 1
ATOM 1297 N N . HIS A 1 167 ? 13.656 -9.367 -14.648 1 98.62 167 HIS A N 1
ATOM 1298 C CA . HIS A 1 167 ? 12.805 -9.961 -15.672 1 98.62 167 HIS A CA 1
ATOM 1299 C C . HIS A 1 167 ? 13.539 -11.062 -16.422 1 98.62 167 HIS A C 1
ATOM 1301 O O . HIS A 1 167 ? 13.008 -12.156 -16.609 1 98.62 167 HIS A O 1
ATOM 1307 N N . ASP A 1 168 ? 14.742 -10.719 -16.812 1 98.56 168 ASP A N 1
ATOM 1308 C CA . ASP A 1 168 ? 15.555 -11.672 -17.562 1 98.56 168 ASP A CA 1
ATOM 1309 C C . ASP A 1 168 ? 15.773 -12.953 -16.766 1 98.56 168 ASP A C 1
ATOM 1311 O O . ASP A 1 168 ? 15.781 -14.047 -17.344 1 98.56 168 ASP A O 1
ATOM 1315 N N . LEU A 1 169 ? 15.969 -12.766 -15.547 1 98.31 169 LEU A N 1
ATOM 1316 C CA . LEU A 1 169 ? 16.172 -13.93 -14.688 1 98.31 169 LEU A CA 1
ATOM 1317 C C . LEU A 1 169 ? 14.938 -14.828 -14.703 1 98.31 169 LEU A C 1
ATOM 1319 O O . LEU A 1 169 ? 15.055 -16.047 -14.875 1 98.31 169 LEU A O 1
ATOM 1323 N N . VAL A 1 170 ? 13.781 -14.266 -14.516 1 98.62 170 VAL A N 1
ATOM 1324 C CA . VAL A 1 170 ? 12.539 -15.023 -14.5 1 98.62 170 VAL A CA 1
ATOM 1325 C C . VAL A 1 170 ? 12.328 -15.703 -15.852 1 98.62 170 VAL A C 1
ATOM 1327 O O . VAL A 1 170 ? 11.938 -16.875 -15.922 1 98.62 170 VAL A O 1
ATOM 1330 N N . ILE A 1 171 ? 12.633 -14.977 -16.922 1 98.81 171 ILE A N 1
ATOM 1331 C CA . ILE A 1 171 ? 12.5 -15.508 -18.266 1 98.81 171 ILE A CA 1
ATOM 1332 C C . ILE A 1 171 ? 13.445 -16.688 -18.453 1 98.81 171 ILE A C 1
ATOM 1334 O O . ILE A 1 171 ? 13.078 -17.703 -19.047 1 98.81 171 ILE A O 1
ATOM 1338 N N . SER A 1 172 ? 14.641 -16.578 -17.938 1 98.69 172 SER A N 1
ATOM 1339 C CA . SER A 1 172 ? 15.602 -17.672 -18.031 1 98.69 172 SER A CA 1
ATOM 1340 C C . SER A 1 172 ? 15.094 -18.922 -17.297 1 98.69 172 SER A C 1
ATOM 1342 O O . SER A 1 172 ? 15.242 -20.031 -17.797 1 98.69 172 SER A O 1
ATOM 1344 N N . VAL A 1 173 ? 14.539 -18.719 -16.141 1 98.62 173 VAL A N 1
ATOM 1345 C CA . VAL A 1 173 ? 13.984 -19.844 -15.406 1 98.62 173 VAL A CA 1
ATOM 1346 C C . VAL A 1 173 ? 12.836 -20.469 -16.188 1 98.62 173 VAL A C 1
ATOM 1348 O O . VAL A 1 173 ? 12.703 -21.703 -16.25 1 98.62 173 VAL A O 1
ATOM 1351 N N . ALA A 1 174 ? 12.016 -19.656 -16.766 1 98.75 174 ALA A N 1
ATOM 1352 C CA . ALA A 1 174 ? 10.898 -20.141 -17.578 1 98.75 174 ALA A CA 1
ATOM 1353 C C . ALA A 1 174 ? 11.391 -20.984 -18.75 1 98.75 174 ALA A C 1
ATOM 1355 O O . ALA A 1 174 ? 10.82 -22.031 -19.062 1 98.75 174 ALA A O 1
ATOM 1356 N N . ARG A 1 175 ? 12.414 -20.547 -19.391 1 98.69 175 ARG A N 1
ATOM 1357 C CA . ARG A 1 175 ? 13 -21.297 -20.5 1 98.69 175 ARG A CA 1
ATOM 1358 C C . ARG A 1 175 ? 13.531 -22.641 -20.031 1 98.69 175 ARG A C 1
ATOM 1360 O O . ARG A 1 175 ? 13.383 -23.641 -20.734 1 98.69 175 ARG A O 1
ATOM 1367 N N . GLU A 1 176 ? 14.125 -22.625 -18.891 1 98.5 176 GLU A N 1
ATOM 1368 C CA . GLU A 1 176 ? 14.594 -23.891 -18.344 1 98.5 176 GLU A CA 1
ATOM 1369 C C . GLU A 1 176 ? 13.422 -24.828 -18.031 1 98.5 176 GLU A C 1
ATOM 1371 O O . GLU A 1 176 ? 13.5 -26.031 -18.266 1 98.5 176 GLU A O 1
ATOM 1376 N N . ALA A 1 177 ? 12.398 -24.266 -17.5 1 98.62 177 ALA A N 1
ATOM 1377 C CA . ALA A 1 177 ? 11.203 -25.062 -17.219 1 98.62 177 ALA A CA 1
ATOM 1378 C C . ALA A 1 177 ? 10.688 -25.719 -18.5 1 98.62 177 ALA A C 1
ATOM 1380 O O . ALA A 1 177 ? 10.367 -26.922 -18.5 1 98.62 177 ALA A O 1
ATOM 1381 N N . GLU A 1 178 ? 10.609 -24.953 -19.547 1 98.19 178 GLU A N 1
ATOM 1382 C CA . GLU A 1 178 ? 10.195 -25.5 -20.828 1 98.19 178 GLU A CA 1
ATOM 1383 C C . GLU A 1 178 ? 11.133 -26.609 -21.297 1 98.19 178 GLU A C 1
ATOM 1385 O O . GLU A 1 178 ? 10.688 -27.656 -21.75 1 98.19 178 GLU A O 1
ATOM 1390 N N . ALA A 1 179 ? 12.391 -26.391 -21.188 1 98.12 179 ALA A N 1
ATOM 1391 C CA . ALA A 1 179 ? 13.391 -27.359 -21.625 1 98.12 179 ALA A CA 1
ATOM 1392 C C . ALA A 1 179 ? 13.312 -28.641 -20.797 1 98.12 179 ALA A C 1
ATOM 1394 O O . ALA A 1 179 ? 13.594 -29.734 -21.312 1 98.12 179 ALA A O 1
ATOM 1395 N N . LEU A 1 180 ? 12.922 -28.5 -19.594 1 98.12 180 LEU A N 1
ATOM 1396 C CA . LEU A 1 180 ? 12.82 -29.641 -18.688 1 98.12 180 LEU A CA 1
ATOM 1397 C C . LEU A 1 180 ? 11.562 -30.453 -18.984 1 98.12 180 LEU A C 1
ATOM 1399 O O . LEU A 1 180 ? 11.406 -31.562 -18.484 1 98.12 180 LEU A O 1
ATOM 1403 N N . GLY A 1 181 ? 10.648 -29.875 -19.75 1 98 181 GLY A N 1
ATOM 1404 C CA . GLY A 1 181 ? 9.508 -30.641 -20.234 1 98 181 GLY A CA 1
ATOM 1405 C C . GLY A 1 181 ? 8.203 -30.25 -19.578 1 98 181 GLY A C 1
ATOM 1406 O O . GLY A 1 181 ? 7.18 -30.906 -19.766 1 98 181 GLY A O 1
ATOM 1407 N N . PHE A 1 182 ? 8.164 -29.156 -18.797 1 98.38 182 PHE A N 1
ATOM 1408 C CA . PHE A 1 182 ? 6.93 -28.719 -18.156 1 98.38 182 PHE A CA 1
ATOM 1409 C C . PHE A 1 182 ? 5.891 -28.328 -19.203 1 98.38 182 PHE A C 1
ATOM 1411 O O . PHE A 1 182 ? 6.238 -27.906 -20.312 1 98.38 182 PHE A O 1
ATOM 1418 N N . ASP A 1 183 ? 4.617 -28.422 -18.812 1 97.81 183 ASP A N 1
ATOM 1419 C CA . ASP A 1 183 ? 3.512 -28.188 -19.734 1 97.81 183 ASP A CA 1
ATOM 1420 C C . ASP A 1 183 ? 3.047 -26.734 -19.672 1 97.81 183 ASP A C 1
ATOM 1422 O O . ASP A 1 183 ? 2.389 -26.234 -20.594 1 97.81 183 ASP A O 1
ATOM 1426 N N . GLU A 1 184 ? 3.324 -26.094 -18.641 1 98 184 GLU A N 1
ATOM 1427 C CA . GLU A 1 184 ? 2.844 -24.734 -18.344 1 98 184 GLU A CA 1
ATOM 1428 C C . GLU A 1 184 ? 3.773 -24.016 -17.375 1 98 184 GLU A C 1
ATOM 1430 O O . GLU A 1 184 ? 4.312 -24.641 -16.453 1 98 184 GLU A O 1
ATOM 1435 N N . ILE A 1 185 ? 3.986 -22.734 -17.656 1 98.44 185 ILE A N 1
ATOM 1436 C CA . ILE A 1 185 ? 4.637 -21.844 -16.703 1 98.44 185 ILE A CA 1
ATOM 1437 C C . ILE A 1 185 ? 3.584 -21.141 -15.859 1 98.44 185 ILE A C 1
ATOM 1439 O O . ILE A 1 185 ? 2.578 -20.656 -16.391 1 98.44 185 ILE A O 1
ATOM 1443 N N . GLN A 1 186 ? 3.797 -21.125 -14.555 1 98.75 186 GLN A N 1
ATOM 1444 C CA . GLN A 1 186 ? 2.928 -20.359 -13.656 1 98.75 186 GLN A CA 1
ATOM 1445 C C . GLN A 1 186 ? 3.725 -19.359 -12.836 1 98.75 186 GLN A C 1
ATOM 1447 O O . GLN A 1 186 ? 4.5 -19.75 -11.953 1 98.75 186 GLN A O 1
ATOM 1452 N N . LEU A 1 187 ? 3.5 -18.109 -13.125 1 98.81 187 LEU A N 1
ATOM 1453 C CA . LEU A 1 187 ? 4.203 -17.047 -12.43 1 98.81 187 LEU A CA 1
ATOM 1454 C C . LEU A 1 187 ? 3.441 -16.609 -11.18 1 98.81 187 LEU A C 1
ATOM 1456 O O . LEU A 1 187 ? 2.24 -16.344 -11.242 1 98.81 187 LEU A O 1
ATOM 1460 N N . ASP A 1 188 ? 4.168 -16.594 -10.062 1 98.19 188 ASP A N 1
ATOM 1461 C CA . ASP A 1 188 ? 3.615 -16.125 -8.797 1 98.19 188 ASP A CA 1
ATOM 1462 C C . ASP A 1 188 ? 4.336 -14.867 -8.32 1 98.19 188 ASP A C 1
ATOM 1464 O O . ASP A 1 188 ? 5.48 -14.617 -8.703 1 98.19 188 ASP A O 1
ATOM 1468 N N . TYR A 1 189 ? 3.623 -14.008 -7.59 1 96.25 189 TYR A N 1
ATOM 1469 C CA . TYR A 1 189 ? 4.133 -12.742 -7.07 1 96.25 189 TYR A CA 1
ATOM 1470 C C . TYR A 1 189 ? 4.562 -11.82 -8.203 1 96.25 189 TYR A C 1
ATOM 1472 O O . TYR A 1 189 ? 5.574 -11.125 -8.102 1 96.25 189 TYR A O 1
ATOM 1480 N N . ILE A 1 190 ? 3.906 -11.961 -9.289 1 96.94 190 ILE A N 1
ATOM 1481 C CA . ILE A 1 190 ? 4.059 -10.977 -10.352 1 96.94 190 ILE A CA 1
ATOM 1482 C C . ILE A 1 190 ? 3.26 -9.719 -10.016 1 96.94 190 ILE A C 1
ATOM 1484 O O . ILE A 1 190 ? 2.229 -9.445 -10.633 1 96.94 190 ILE A O 1
ATOM 1488 N N . ARG A 1 191 ? 3.783 -9.016 -9 1 93.94 191 ARG A N 1
ATOM 1489 C CA . ARG A 1 191 ? 3.127 -7.859 -8.406 1 93.94 191 ARG A CA 1
ATOM 1490 C C . ARG A 1 191 ? 4.113 -7.035 -7.582 1 93.94 191 ARG A C 1
ATOM 1492 O O . ARG A 1 191 ? 5.23 -7.48 -7.312 1 93.94 191 ARG A O 1
ATOM 1499 N N . PHE A 1 192 ? 3.666 -5.867 -7.23 1 92.19 192 PHE A N 1
ATOM 1500 C CA . PHE A 1 192 ? 4.363 -5.066 -6.23 1 92.19 192 PHE A CA 1
ATOM 1501 C C . PHE A 1 192 ? 3.914 -5.445 -4.824 1 92.19 192 PHE A C 1
ATOM 1503 O O . PHE A 1 192 ? 2.818 -5.977 -4.641 1 92.19 192 PHE A O 1
ATOM 1510 N N . PRO A 1 193 ? 4.812 -5.184 -3.857 1 90.38 193 PRO A N 1
ATOM 1511 C CA . PRO A 1 193 ? 4.402 -5.512 -2.49 1 90.38 193 PRO A CA 1
ATOM 1512 C C . PRO A 1 193 ? 3.342 -4.555 -1.947 1 90.38 193 PRO A C 1
ATOM 1514 O O . PRO A 1 193 ? 3.305 -3.383 -2.334 1 90.38 193 PRO A O 1
ATOM 1517 N N . VAL A 1 194 ? 2.486 -5.043 -1.102 1 81.38 194 VAL A N 1
ATOM 1518 C CA . VAL A 1 194 ? 1.532 -4.25 -0.336 1 81.38 194 VAL A CA 1
ATOM 1519 C C . VAL A 1 194 ? 1.707 -4.527 1.155 1 81.38 194 VAL A C 1
ATOM 1521 O O . VAL A 1 194 ? 1.609 -5.676 1.596 1 81.38 194 VAL A O 1
ATOM 1524 N N . ASP A 1 195 ? 2.029 -3.439 1.854 1 80.62 195 ASP A N 1
ATOM 1525 C CA . ASP A 1 195 ? 2.32 -3.531 3.281 1 80.62 195 ASP A CA 1
ATOM 1526 C C . ASP A 1 195 ? 2.459 -2.143 3.904 1 80.62 195 ASP A C 1
ATOM 1528 O O . ASP A 1 195 ? 2.629 -1.151 3.191 1 80.62 195 ASP A O 1
ATOM 1532 N N . ASP A 1 196 ? 2.406 -2.133 5.227 1 79.12 196 ASP A N 1
ATOM 1533 C CA . ASP A 1 196 ? 2.514 -0.866 5.941 1 79.12 196 ASP A CA 1
ATOM 1534 C C . ASP A 1 196 ? 3.895 -0.242 5.754 1 79.12 196 ASP A C 1
ATOM 1536 O O . ASP A 1 196 ? 4.078 0.955 5.984 1 79.12 196 ASP A O 1
ATOM 1540 N N . GLY A 1 197 ? 4.824 -1.06 5.34 1 82.38 197 GLY A N 1
ATOM 1541 C CA . GLY A 1 197 ? 6.188 -0.576 5.191 1 82.38 197 GLY A CA 1
ATOM 1542 C C . GLY A 1 197 ? 6.484 -0.037 3.805 1 82.38 197 GLY A C 1
ATOM 1543 O O . GLY A 1 197 ? 7.555 0.523 3.564 1 82.38 197 GLY A O 1
ATOM 1544 N N . VAL A 1 198 ? 5.555 -0.083 2.889 1 87.06 198 VAL A N 1
ATOM 1545 C CA . VAL A 1 198 ? 5.762 0.249 1.483 1 87.06 198 VAL A CA 1
ATOM 1546 C C . VAL A 1 198 ? 6.172 1.715 1.354 1 87.06 198 VAL A C 1
ATOM 1548 O O . VAL A 1 198 ? 6.961 2.07 0.475 1 87.06 198 VAL A O 1
ATOM 1551 N N . PRO A 1 199 ? 5.73 2.635 2.254 1 80.56 199 PRO A N 1
ATOM 1552 C CA . PRO A 1 199 ? 6.188 4.023 2.146 1 80.56 199 PRO A CA 1
ATOM 1553 C C . PRO A 1 199 ? 7.699 4.156 2.293 1 80.56 199 PRO A C 1
ATOM 1555 O O . PRO A 1 199 ? 8.281 5.16 1.865 1 80.56 199 PRO A O 1
ATOM 1558 N N . TYR A 1 200 ? 8.344 3.143 2.848 1 82.88 200 TYR A N 1
ATOM 1559 C CA . TYR A 1 200 ? 9.789 3.188 3.064 1 82.88 200 TYR A CA 1
ATOM 1560 C C . TYR A 1 200 ? 10.523 2.41 1.98 1 82.88 200 TYR A C 1
ATOM 1562 O O . TYR A 1 200 ? 11.75 2.262 2.039 1 82.88 200 TYR A O 1
ATOM 1570 N N . ALA A 1 201 ? 9.789 1.943 1.031 1 87.56 201 ALA A N 1
ATOM 1571 C CA . ALA A 1 201 ? 10.391 1.198 -0.071 1 87.56 201 ALA A CA 1
ATOM 1572 C C . ALA A 1 201 ? 10.898 2.141 -1.16 1 87.56 201 ALA A C 1
ATOM 1574 O O . ALA A 1 201 ? 10.211 3.092 -1.535 1 87.56 201 ALA A O 1
ATOM 1575 N N . HIS A 1 202 ? 12.109 1.891 -1.568 1 86.88 202 HIS A N 1
ATOM 1576 C CA . HIS A 1 202 ? 12.719 2.578 -2.701 1 86.88 202 HIS A CA 1
ATOM 1577 C C . HIS A 1 202 ? 12.961 1.617 -3.859 1 86.88 202 HIS A C 1
ATOM 1579 O O . HIS A 1 202 ? 13.562 0.555 -3.674 1 86.88 202 HIS A O 1
ATOM 1585 N N . TYR A 1 203 ? 12.43 2.039 -4.984 1 90.81 203 TYR A N 1
ATOM 1586 C CA . TYR A 1 203 ? 12.656 1.275 -6.207 1 90.81 203 TYR A CA 1
ATOM 1587 C C . TYR A 1 203 ? 13.719 1.936 -7.078 1 90.81 203 TYR A C 1
ATOM 1589 O O . TYR A 1 203 ? 13.406 2.811 -7.891 1 90.81 203 TYR A O 1
ATOM 1597 N N . PRO A 1 204 ? 14.914 1.488 -6.969 1 89.38 204 PRO A N 1
ATOM 1598 C CA . PRO A 1 204 ? 16.031 2.199 -7.605 1 89.38 204 PRO A CA 1
ATOM 1599 C C . PRO A 1 204 ? 15.898 2.246 -9.125 1 89.38 204 PRO A C 1
ATOM 1601 O O . PRO A 1 204 ? 16.5 3.105 -9.773 1 89.38 204 PRO A O 1
ATOM 1604 N N . HIS A 1 205 ? 15.062 1.46 -9.703 1 92.88 205 HIS A N 1
ATOM 1605 C CA . HIS A 1 205 ? 15.008 1.389 -11.156 1 92.88 205 HIS A CA 1
ATOM 1606 C C . HIS A 1 205 ? 13.656 1.854 -11.68 1 92.88 205 HIS A C 1
ATOM 1608 O O . HIS A 1 205 ? 13.328 1.636 -12.852 1 92.88 205 HIS A O 1
ATOM 1614 N N . GLU A 1 206 ? 12.906 2.436 -10.82 1 90.19 206 GLU A N 1
ATOM 1615 C CA . GLU A 1 206 ? 11.57 2.896 -11.203 1 90.19 206 GLU A CA 1
ATOM 1616 C C . GLU A 1 206 ? 11.648 3.914 -12.336 1 90.19 206 GLU A C 1
ATOM 1618 O O . GLU A 1 206 ? 12.523 4.781 -12.344 1 90.19 206 GLU A O 1
ATOM 1623 N N . GLN A 1 207 ? 10.727 3.701 -13.258 1 85.75 207 GLN A N 1
ATOM 1624 C CA . GLN A 1 207 ? 10.547 4.68 -14.328 1 85.75 207 GLN A CA 1
ATOM 1625 C C . GLN A 1 207 ? 9.375 5.609 -14.031 1 85.75 207 GLN A C 1
ATOM 1627 O O . GLN A 1 207 ? 8.219 5.184 -14.047 1 85.75 207 GLN A O 1
ATOM 1632 N N . GLN A 1 208 ? 9.578 6.875 -13.922 1 74.88 208 GLN A N 1
ATOM 1633 C CA . GLN A 1 208 ? 8.609 7.836 -13.406 1 74.88 208 GLN A CA 1
ATOM 1634 C C . GLN A 1 208 ? 7.453 8.031 -14.391 1 74.88 208 GLN A C 1
ATOM 1636 O O . GLN A 1 208 ? 6.332 8.344 -13.984 1 74.88 208 GLN A O 1
ATOM 1641 N N . ASP A 1 209 ? 7.656 7.781 -15.625 1 79.75 209 ASP A N 1
ATOM 1642 C CA . ASP A 1 209 ? 6.625 8.07 -16.625 1 79.75 209 ASP A CA 1
ATOM 1643 C C . ASP A 1 209 ? 5.895 6.805 -17.047 1 79.75 209 ASP A C 1
ATOM 1645 O O . ASP A 1 209 ? 5.094 6.828 -17.984 1 79.75 209 ASP A O 1
ATOM 1649 N N . VAL A 1 210 ? 6.191 5.75 -16.406 1 86.62 210 VAL A N 1
ATOM 1650 C CA . VAL A 1 210 ? 5.547 4.48 -16.734 1 86.62 210 VAL A CA 1
ATOM 1651 C C . VAL A 1 210 ? 4.754 3.984 -15.531 1 86.62 210 VAL A C 1
ATOM 1653 O O . VAL A 1 210 ? 5.223 4.066 -14.391 1 86.62 210 VAL A O 1
ATOM 1656 N N . ARG A 1 211 ? 3.504 3.484 -15.75 1 86.25 211 ARG A N 1
ATOM 1657 C CA . ARG A 1 211 ? 2.688 2.912 -14.688 1 86.25 211 ARG A CA 1
ATOM 1658 C C . ARG A 1 211 ? 3.098 1.475 -14.391 1 86.25 211 ARG A C 1
ATOM 1660 O O . ARG A 1 211 ? 3.551 0.758 -15.289 1 86.25 211 ARG A O 1
ATOM 1667 N N . ARG A 1 212 ? 2.896 1.086 -13.18 1 89.38 212 ARG A N 1
ATOM 1668 C CA . ARG A 1 212 ? 3.215 -0.271 -12.742 1 89.38 212 ARG A CA 1
ATOM 1669 C C . ARG A 1 212 ? 2.516 -1.304 -13.625 1 89.38 212 ARG A C 1
ATOM 1671 O O . ARG A 1 212 ? 3.133 -2.281 -14.055 1 89.38 212 ARG A O 1
ATOM 1678 N N . ARG A 1 213 ? 1.218 -1.087 -13.922 1 90.25 213 ARG A N 1
ATOM 1679 C CA . ARG A 1 213 ? 0.432 -2.039 -14.703 1 90.25 213 ARG A CA 1
ATOM 1680 C C . ARG A 1 213 ? 0.996 -2.189 -16.109 1 90.25 213 ARG A C 1
ATOM 1682 O O . ARG A 1 213 ? 1.01 -3.291 -16.672 1 90.25 213 ARG A O 1
ATOM 1689 N N . ASP A 1 214 ? 1.507 -1.123 -16.703 1 92.19 214 ASP A N 1
ATOM 1690 C CA . ASP A 1 214 ? 2.064 -1.171 -18.062 1 92.19 214 ASP A CA 1
ATOM 1691 C C . ASP A 1 214 ? 3.412 -1.891 -18.062 1 92.19 214 ASP A C 1
ATOM 1693 O O . ASP A 1 214 ? 3.713 -2.639 -19 1 92.19 214 ASP A O 1
ATOM 1697 N N . MET A 1 215 ? 4.148 -1.592 -17.078 1 95 215 MET A N 1
ATOM 1698 C CA . MET A 1 215 ? 5.449 -2.25 -16.953 1 95 215 MET A CA 1
ATOM 1699 C C . MET A 1 215 ? 5.285 -3.758 -16.812 1 95 215 MET A C 1
ATOM 1701 O O . MET A 1 215 ? 5.969 -4.527 -17.5 1 95 215 MET A O 1
ATOM 1705 N N . LEU A 1 216 ? 4.387 -4.219 -16.031 1 96.44 216 LEU A N 1
ATOM 1706 C CA . LEU A 1 216 ? 4.168 -5.652 -15.852 1 96.44 216 LEU A CA 1
ATOM 1707 C C . LEU A 1 216 ? 3.627 -6.285 -17.125 1 96.44 216 LEU A C 1
ATOM 1709 O O . LEU A 1 216 ? 3.961 -7.43 -17.453 1 96.44 216 LEU A O 1
ATOM 1713 N N . HIS A 1 217 ? 2.787 -5.539 -17.828 1 96.56 217 HIS A N 1
ATOM 1714 C CA . HIS A 1 217 ? 2.314 -6.023 -19.125 1 96.56 217 HIS A CA 1
ATOM 1715 C C . HIS A 1 217 ? 3.475 -6.238 -20.094 1 96.56 217 HIS A C 1
ATOM 1717 O O . HIS A 1 217 ? 3.541 -7.266 -20.766 1 96.56 217 HIS A O 1
ATOM 1723 N N . ALA A 1 218 ? 4.344 -5.285 -20.141 1 97.69 218 ALA A N 1
ATOM 1724 C CA . ALA A 1 218 ? 5.5 -5.391 -21.031 1 97.69 218 ALA A CA 1
ATOM 1725 C C . ALA A 1 218 ? 6.379 -6.578 -20.656 1 97.69 218 ALA A C 1
ATOM 1727 O O . ALA A 1 218 ? 6.855 -7.309 -21.516 1 97.69 218 ALA A O 1
ATOM 1728 N N . PHE A 1 219 ? 6.609 -6.738 -19.406 1 98.19 219 PHE A N 1
ATOM 1729 C CA . PHE A 1 219 ? 7.375 -7.875 -18.906 1 98.19 219 PHE A CA 1
ATOM 1730 C C . PHE A 1 219 ? 6.73 -9.188 -19.328 1 98.19 219 PHE A C 1
ATOM 1732 O O . PHE A 1 219 ? 7.41 -10.078 -19.859 1 98.19 219 PHE A O 1
ATOM 1739 N N . LEU A 1 220 ? 5.449 -9.336 -19.125 1 98.44 220 LEU A N 1
ATOM 1740 C CA . LEU A 1 220 ? 4.707 -10.539 -19.484 1 98.44 220 LEU A CA 1
ATOM 1741 C C . LEU A 1 220 ? 4.766 -10.773 -20.984 1 98.44 220 LEU A C 1
ATOM 1743 O O . LEU A 1 220 ? 4.852 -11.922 -21.438 1 98.44 220 LEU A O 1
ATOM 1747 N N . GLY A 1 221 ? 4.719 -9.727 -21.734 1 97.88 221 GLY A N 1
ATOM 1748 C CA . GLY A 1 221 ? 4.875 -9.859 -23.172 1 97.88 221 GLY A CA 1
ATOM 1749 C C . GLY A 1 221 ? 6.211 -10.453 -23.578 1 97.88 221 GLY A C 1
ATOM 1750 O O . GLY A 1 221 ? 6.266 -11.352 -24.422 1 97.88 221 GLY A O 1
ATOM 1751 N N . ARG A 1 222 ? 7.23 -9.977 -22.969 1 98.38 222 ARG A N 1
ATOM 1752 C CA . ARG A 1 222 ? 8.562 -10.5 -23.25 1 98.38 222 ARG A CA 1
ATOM 1753 C C . ARG A 1 222 ? 8.656 -11.977 -22.891 1 98.38 222 ARG A C 1
ATOM 1755 O O . ARG A 1 222 ? 9.281 -12.766 -23.594 1 98.38 222 ARG A O 1
ATOM 1762 N N . LEU A 1 223 ? 8.062 -12.32 -21.781 1 98.62 223 LEU A N 1
ATOM 1763 C CA . LEU A 1 223 ? 8.102 -13.711 -21.344 1 98.62 223 LEU A CA 1
ATOM 1764 C C . LEU A 1 223 ? 7.312 -14.594 -22.312 1 98.62 223 LEU A C 1
ATOM 1766 O O . LEU A 1 223 ? 7.777 -15.672 -22.688 1 98.62 223 LEU A O 1
ATOM 1770 N N . ASP A 1 224 ? 6.172 -14.141 -22.641 1 96.88 224 ASP A N 1
ATOM 1771 C CA . ASP A 1 224 ? 5.34 -14.875 -23.594 1 96.88 224 ASP A CA 1
ATOM 1772 C C . ASP A 1 224 ? 6.082 -15.109 -24.906 1 96.88 224 ASP A C 1
ATOM 1774 O O . ASP A 1 224 ? 5.961 -16.188 -25.516 1 96.88 224 ASP A O 1
ATOM 1778 N N . ASP A 1 225 ? 6.863 -14.219 -25.359 1 96.5 225 ASP A N 1
ATOM 1779 C CA . ASP A 1 225 ? 7.648 -14.344 -26.578 1 96.5 225 ASP A CA 1
ATOM 1780 C C . ASP A 1 225 ? 8.781 -15.352 -26.406 1 96.5 225 ASP A C 1
ATOM 1782 O O . ASP A 1 225 ? 9.211 -15.977 -27.375 1 96.5 225 ASP A O 1
ATOM 1786 N N . ALA A 1 226 ? 9.164 -15.5 -25.25 1 97.81 226 ALA A N 1
ATOM 1787 C CA . ALA A 1 226 ? 10.398 -16.234 -25 1 97.81 226 ALA A CA 1
ATOM 1788 C C . ALA A 1 226 ? 10.125 -17.734 -24.875 1 97.81 226 ALA A C 1
ATOM 1790 O O . ALA A 1 226 ? 11.039 -18.547 -25 1 97.81 226 ALA A O 1
ATOM 1791 N N . VAL A 1 227 ? 8.914 -18.094 -24.625 1 97.56 227 VAL A N 1
ATOM 1792 C CA . VAL A 1 227 ? 8.602 -19.516 -24.422 1 97.56 227 VAL A CA 1
ATOM 1793 C C . VAL A 1 227 ? 7.48 -19.922 -25.375 1 97.56 227 VAL A C 1
ATOM 1795 O O . VAL A 1 227 ? 6.809 -19.078 -25.969 1 97.56 227 VAL A O 1
ATOM 1798 N N . ARG A 1 228 ? 7.324 -21.281 -25.5 1 94.88 228 ARG A N 1
ATOM 1799 C CA . ARG A 1 228 ? 6.336 -21.812 -26.438 1 94.88 228 ARG A CA 1
ATOM 1800 C C . ARG A 1 228 ? 5.242 -22.578 -25.703 1 94.88 228 ARG A C 1
ATOM 1802 O O . ARG A 1 228 ? 4.285 -23.047 -26.328 1 94.88 228 ARG A O 1
ATOM 1809 N N . ILE A 1 229 ? 5.336 -22.75 -24.453 1 95.75 229 ILE A N 1
ATOM 1810 C CA . ILE A 1 229 ? 4.289 -23.375 -23.656 1 95.75 229 ILE A CA 1
ATOM 1811 C C . ILE A 1 229 ? 3.428 -22.297 -23 1 95.75 229 ILE A C 1
ATOM 1813 O O . ILE A 1 229 ? 3.846 -21.156 -22.891 1 95.75 229 ILE A O 1
ATOM 1817 N N . PRO A 1 230 ? 2.174 -22.672 -22.547 1 96.5 230 PRO A N 1
ATOM 1818 C CA . PRO A 1 230 ? 1.266 -21.688 -21.953 1 96.5 230 PRO A CA 1
ATOM 1819 C C . PRO A 1 230 ? 1.871 -20.969 -20.734 1 96.5 230 PRO A C 1
ATOM 1821 O O . PRO A 1 230 ? 2.57 -21.594 -19.938 1 96.5 230 PRO A O 1
ATOM 1824 N N . VAL A 1 231 ? 1.518 -19.688 -20.672 1 97.81 231 VAL A N 1
ATOM 1825 C CA . VAL A 1 231 ? 1.933 -18.859 -19.531 1 97.81 231 VAL A CA 1
ATOM 1826 C C . VAL A 1 231 ? 0.737 -18.594 -18.625 1 97.81 231 VAL A C 1
ATOM 1828 O O . VAL A 1 231 ? -0.286 -18.078 -19.078 1 97.81 231 VAL A O 1
ATOM 1831 N N . GLY A 1 232 ? 0.887 -19.047 -17.375 1 98.19 232 GLY A N 1
ATOM 1832 C CA . GLY A 1 232 ? -0.107 -18.766 -16.344 1 98.19 232 GLY A CA 1
ATOM 1833 C C . GLY A 1 232 ? 0.379 -17.797 -15.289 1 98.19 232 GLY A C 1
ATOM 1834 O O . GLY A 1 232 ? 1.585 -17.609 -15.125 1 98.19 232 GLY A O 1
ATOM 1835 N N . VAL A 1 233 ? -0.618 -17.172 -14.586 1 98.44 233 VAL A N 1
ATOM 1836 C CA . VAL A 1 233 ? -0.283 -16.234 -13.523 1 98.44 233 VAL A CA 1
ATOM 1837 C C . VAL A 1 233 ? -1.149 -16.516 -12.297 1 98.44 233 VAL A C 1
ATOM 1839 O O . VAL A 1 233 ? -2.34 -16.812 -12.43 1 98.44 233 VAL A O 1
ATOM 1842 N N . ASP A 1 234 ? -0.464 -16.469 -11.148 1 97.62 234 ASP A N 1
ATOM 1843 C CA . ASP A 1 234 ? -1.182 -16.391 -9.883 1 97.62 234 ASP A CA 1
ATOM 1844 C C . ASP A 1 234 ? -1.534 -14.938 -9.547 1 97.62 234 ASP A C 1
ATOM 1846 O O . ASP A 1 234 ? -0.667 -14.062 -9.555 1 97.62 234 ASP A O 1
ATOM 1850 N N . VAL A 1 235 ? -2.779 -14.766 -9.312 1 93.31 235 VAL A N 1
ATOM 1851 C CA . VAL A 1 235 ? -3.207 -13.398 -9.055 1 93.31 235 VAL A CA 1
ATOM 1852 C C . VAL A 1 235 ? -3.809 -13.297 -7.66 1 93.31 235 VAL A C 1
ATOM 1854 O O . VAL A 1 235 ? -4.387 -14.258 -7.152 1 93.31 235 VAL A O 1
ATOM 1857 N N . PHE A 1 236 ? -3.602 -12.109 -7.047 1 87.62 236 PHE A N 1
ATOM 1858 C CA . PHE A 1 236 ? -4.191 -11.852 -5.738 1 87.62 236 PHE A CA 1
ATOM 1859 C C . PHE A 1 236 ? -5.695 -12.086 -5.766 1 87.62 236 PHE A C 1
ATOM 1861 O O . PHE A 1 236 ? -6.371 -11.711 -6.73 1 87.62 236 PHE A O 1
ATOM 1868 N N . GLY A 1 237 ? -6.199 -12.758 -4.766 1 87.94 237 GLY A N 1
ATOM 1869 C CA . GLY A 1 237 ? -7.582 -13.203 -4.75 1 87.94 237 GLY A CA 1
ATOM 1870 C C . GLY A 1 237 ? -8.57 -12.078 -5.008 1 87.94 237 GLY A C 1
ATOM 1871 O O . GLY A 1 237 ? -9.531 -12.25 -5.766 1 87.94 237 GLY A O 1
ATOM 1872 N N . ILE A 1 238 ? -8.32 -10.969 -4.438 1 82.25 238 ILE A N 1
ATOM 1873 C CA . ILE A 1 238 ? -9.266 -9.859 -4.496 1 82.25 238 ILE A CA 1
ATOM 1874 C C . ILE A 1 238 ? -9.359 -9.336 -5.926 1 82.25 238 ILE A C 1
ATOM 1876 O O . ILE A 1 238 ? -10.375 -8.75 -6.312 1 82.25 238 ILE A O 1
ATOM 1880 N N . GLN A 1 239 ? -8.352 -9.578 -6.73 1 86.5 239 GLN A N 1
ATOM 1881 C CA . GLN A 1 239 ? -8.344 -9.117 -8.117 1 86.5 239 GLN A CA 1
ATOM 1882 C C . GLN A 1 239 ? -9.367 -9.875 -8.953 1 86.5 239 GLN A C 1
ATOM 1884 O O . GLN A 1 239 ? -9.711 -9.445 -10.055 1 86.5 239 GLN A O 1
ATOM 1889 N N . ALA A 1 240 ? -9.789 -10.938 -8.492 1 88.38 240 ALA A N 1
ATOM 1890 C CA . ALA A 1 240 ? -10.82 -11.688 -9.203 1 88.38 240 ALA A CA 1
ATOM 1891 C C . ALA A 1 240 ? -12.156 -10.953 -9.164 1 88.38 240 ALA A C 1
ATOM 1893 O O . ALA A 1 240 ? -12.992 -11.117 -10.062 1 88.38 240 ALA A O 1
ATOM 1894 N N . TYR A 1 241 ? -12.312 -10.141 -8.234 1 82.62 241 TYR A N 1
ATOM 1895 C CA . TYR A 1 241 ? -13.633 -9.586 -7.957 1 82.62 241 TYR A CA 1
ATOM 1896 C C . TYR A 1 241 ? -13.789 -8.203 -8.57 1 82.62 241 TYR A C 1
ATOM 1898 O O . TYR A 1 241 ? -14.906 -7.711 -8.742 1 82.62 241 TYR A O 1
ATOM 1906 N N . TRP A 1 242 ? -12.633 -7.582 -8.875 1 74.19 242 TRP A N 1
ATOM 1907 C CA . TRP A 1 242 ? -12.781 -6.199 -9.305 1 74.19 242 TRP A CA 1
ATOM 1908 C C . TRP A 1 242 ? -11.828 -5.883 -10.453 1 74.19 242 TRP A C 1
ATOM 1910 O O . TRP A 1 242 ? -10.836 -6.586 -10.656 1 74.19 242 TRP A O 1
ATOM 1920 N N . GLU A 1 243 ? -12.289 -4.805 -11.094 1 70 243 GLU A N 1
ATOM 1921 C CA . GLU A 1 243 ? -11.492 -4.379 -12.242 1 70 243 GLU A CA 1
ATOM 1922 C C . GLU A 1 243 ? -10.516 -3.273 -11.859 1 70 243 GLU A C 1
ATOM 1924 O O . GLU A 1 243 ? -10.789 -2.488 -10.945 1 70 243 GLU A O 1
ATOM 1929 N N . GLY A 1 244 ? -9.477 -3.266 -12.625 1 67.75 244 GLY A N 1
ATOM 1930 C CA . GLY A 1 244 ? -8.492 -2.209 -12.469 1 67.75 244 GLY A CA 1
ATOM 1931 C C . GLY A 1 244 ? -7.449 -2.512 -11.406 1 67.75 244 GLY A C 1
ATOM 1932 O O . GLY A 1 244 ? -7.402 -3.625 -10.883 1 67.75 244 GLY A O 1
ATOM 1933 N N . ASP A 1 245 ? -6.402 -1.686 -11.32 1 66.25 245 ASP A N 1
ATOM 1934 C CA . ASP A 1 245 ? -5.328 -1.821 -10.344 1 66.25 245 ASP A CA 1
ATOM 1935 C C . ASP A 1 245 ? -5.352 -0.672 -9.336 1 66.25 245 ASP A C 1
ATOM 1937 O O . ASP A 1 245 ? -4.402 0.112 -9.258 1 66.25 245 ASP A O 1
ATOM 1941 N N . SER A 1 246 ? -6.348 -0.626 -8.547 1 61.25 246 SER A N 1
ATOM 1942 C CA . SER A 1 246 ? -6.445 0.479 -7.594 1 61.25 246 SER A CA 1
ATOM 1943 C C . SER A 1 246 ? -5.602 0.216 -6.352 1 61.25 246 SER A C 1
ATOM 1945 O O . SER A 1 246 ? -5.309 1.138 -5.586 1 61.25 246 SER A O 1
ATOM 1947 N N . SER A 1 247 ? -5.098 -0.968 -6.277 1 66.69 247 SER A N 1
ATOM 1948 C CA . SER A 1 247 ? -4.426 -1.396 -5.055 1 66.69 247 SER A CA 1
ATOM 1949 C C . SER A 1 247 ? -2.928 -1.12 -5.121 1 66.69 247 SER A C 1
ATOM 1951 O O . SER A 1 247 ? -2.232 -1.198 -4.105 1 66.69 247 SER A O 1
ATOM 1953 N N . GLY A 1 248 ? -2.484 -0.818 -6.27 1 76.5 248 GLY A N 1
ATOM 1954 C CA . GLY A 1 248 ? -1.06 -0.567 -6.41 1 76.5 248 GLY A CA 1
ATOM 1955 C C . GLY A 1 248 ? -0.252 -1.83 -6.641 1 76.5 248 GLY A C 1
ATOM 1956 O O . GLY A 1 248 ? 0.979 -1.783 -6.703 1 76.5 248 GLY A O 1
ATOM 1957 N N . LEU A 1 249 ? -0.893 -2.957 -6.773 1 85.69 249 LEU A N 1
ATOM 1958 C CA . LEU A 1 249 ? -0.244 -4.238 -7.035 1 85.69 249 LEU A CA 1
ATOM 1959 C C . LEU A 1 249 ? 0.365 -4.266 -8.43 1 85.69 249 LEU A C 1
ATOM 1961 O O . LEU A 1 249 ? 1.292 -5.035 -8.695 1 85.69 249 LEU A O 1
ATOM 1965 N N . GLY A 1 250 ? -0.205 -3.533 -9.281 1 88.5 250 GLY A N 1
ATOM 1966 C CA . GLY A 1 250 ? 0.192 -3.557 -10.68 1 88.5 250 GLY A CA 1
ATOM 1967 C C . GLY A 1 250 ? -0.526 -4.625 -11.484 1 88.5 250 GLY A C 1
ATOM 1968 O O . GLY A 1 250 ? -0.292 -4.762 -12.688 1 88.5 250 GLY A O 1
ATOM 1969 N N . GLN A 1 251 ? -1.468 -5.336 -10.906 1 90.62 251 GLN A N 1
ATOM 1970 C CA . GLN A 1 251 ? -2.172 -6.414 -11.586 1 90.62 251 GLN A CA 1
ATOM 1971 C C . GLN A 1 251 ? -3.438 -5.902 -12.266 1 90.62 251 GLN A C 1
ATOM 1973 O O . GLN A 1 251 ? -4.484 -5.777 -11.633 1 90.62 251 GLN A O 1
ATOM 1978 N N . ASP A 1 252 ? -3.324 -5.586 -13.5 1 89.12 252 ASP A N 1
ATOM 1979 C CA . ASP A 1 252 ? -4.484 -5.312 -14.344 1 89.12 252 ASP A CA 1
ATOM 1980 C C . ASP A 1 252 ? -4.785 -6.492 -15.266 1 89.12 252 ASP A C 1
ATOM 1982 O O . ASP A 1 252 ? -4.219 -6.59 -16.359 1 89.12 252 ASP A O 1
ATOM 1986 N N . LEU A 1 253 ? -5.691 -7.312 -14.844 1 93.31 253 LEU A N 1
ATOM 1987 C CA . LEU A 1 253 ? -5.906 -8.609 -15.477 1 93.31 253 LEU A CA 1
ATOM 1988 C C . LEU A 1 253 ? -6.441 -8.43 -16.891 1 93.31 253 LEU A C 1
ATOM 1990 O O . LEU A 1 253 ? -6.09 -9.195 -17.797 1 93.31 253 LEU A O 1
ATOM 1994 N N . SER A 1 254 ? -7.25 -7.438 -17.094 1 92.19 254 SER A N 1
ATOM 1995 C CA . SER A 1 254 ? -7.82 -7.211 -18.422 1 92.19 254 SER A CA 1
ATOM 1996 C C . SER A 1 254 ? -6.746 -6.828 -19.438 1 92.19 254 SER A C 1
ATOM 1998 O O . SER A 1 254 ? -6.852 -7.156 -20.609 1 92.19 254 SER A O 1
ATOM 2000 N N . LEU A 1 255 ? -5.742 -6.207 -18.938 1 92 255 LEU A N 1
ATOM 2001 C CA . LEU A 1 255 ? -4.641 -5.766 -19.797 1 92 255 LEU A CA 1
ATOM 2002 C C . LEU A 1 255 ? -3.764 -6.945 -20.203 1 92 255 LEU A C 1
ATOM 2004 O O . LEU A 1 255 ? -2.996 -6.852 -21.156 1 92 255 LEU A O 1
ATOM 2008 N N . TRP A 1 256 ? -3.873 -8.086 -19.484 1 95.38 256 TRP A N 1
ATOM 2009 C CA . TRP A 1 256 ? -2.945 -9.195 -19.672 1 95.38 256 TRP A CA 1
ATOM 2010 C C . TRP A 1 256 ? -3.518 -10.227 -20.641 1 95.38 256 TRP A C 1
ATOM 2012 O O . TRP A 1 256 ? -2.842 -11.195 -21 1 95.38 256 TRP A O 1
ATOM 2022 N N . THR A 1 257 ? -4.672 -10.07 -21.172 1 94.75 257 THR A N 1
ATOM 2023 C CA . THR A 1 257 ? -5.387 -11.125 -21.875 1 94.75 257 THR A CA 1
ATOM 2024 C C . THR A 1 257 ? -4.676 -11.492 -23.172 1 94.75 257 THR A C 1
ATOM 2026 O O . THR A 1 257 ? -4.887 -12.578 -23.719 1 94.75 257 THR A O 1
ATOM 2029 N N . ASP A 1 258 ? -3.836 -10.641 -23.719 1 94.44 258 ASP A N 1
ATOM 2030 C CA . ASP A 1 258 ? -3.146 -10.93 -24.969 1 94.44 258 ASP A CA 1
ATOM 2031 C C . ASP A 1 258 ? -1.818 -11.641 -24.719 1 94.44 258 ASP A C 1
ATOM 2033 O O . ASP A 1 258 ? -1.204 -12.164 -25.641 1 94.44 258 ASP A O 1
ATOM 2037 N N . VAL A 1 259 ? -1.411 -11.734 -23.422 1 96.12 259 VAL A N 1
ATOM 2038 C CA . VAL A 1 259 ? -0.068 -12.25 -23.188 1 96.12 259 VAL A CA 1
ATOM 2039 C C . VAL A 1 259 ? -0.121 -13.359 -22.141 1 96.12 259 VAL A C 1
ATOM 2041 O O . VAL A 1 259 ? 0.887 -14.016 -21.875 1 96.12 259 VAL A O 1
ATOM 2044 N N . VAL A 1 260 ? -1.222 -13.586 -21.516 1 97 260 VAL A N 1
ATOM 2045 C CA . VAL A 1 260 ? -1.394 -14.609 -20.484 1 97 260 VAL A CA 1
ATOM 2046 C C . VAL A 1 260 ? -2.459 -15.609 -20.922 1 97 260 VAL A C 1
ATOM 2048 O O . VAL A 1 260 ? -3.521 -15.219 -21.406 1 97 260 VAL A O 1
ATOM 2051 N N . ASP A 1 261 ? -2.197 -16.844 -20.703 1 96.38 261 ASP A N 1
ATOM 2052 C CA . ASP A 1 261 ? -3.109 -17.906 -21.125 1 96.38 261 ASP A CA 1
ATOM 2053 C C . ASP A 1 261 ? -3.99 -18.375 -19.969 1 96.38 261 ASP A C 1
ATOM 2055 O O . ASP A 1 261 ? -5.176 -18.641 -20.156 1 96.38 261 ASP A O 1
ATOM 2059 N N . VAL A 1 262 ? -3.402 -18.5 -18.828 1 97.69 262 VAL A N 1
ATOM 2060 C CA . VAL A 1 262 ? -4.09 -19.109 -17.688 1 97.69 262 VAL A CA 1
ATOM 2061 C C . VAL A 1 262 ? -4.043 -18.141 -16.5 1 97.69 262 VAL A C 1
ATOM 2063 O O . VAL A 1 262 ? -2.977 -17.641 -16.141 1 97.69 262 VAL A O 1
ATOM 2066 N N . TYR A 1 263 ? -5.18 -17.859 -15.945 1 97.88 263 TYR A N 1
ATOM 2067 C CA . TYR A 1 263 ? -5.285 -17.062 -14.727 1 97.88 263 TYR A CA 1
ATOM 2068 C C . TYR A 1 263 ? -5.66 -17.922 -13.539 1 97.88 263 TYR A C 1
ATOM 2070 O O . TYR A 1 263 ? -6.652 -18.656 -13.586 1 97.88 263 TYR A O 1
ATOM 2078 N N . SER A 1 264 ? -4.852 -17.812 -12.492 1 98.5 264 SER A N 1
ATOM 2079 C CA . SER A 1 264 ? -5.121 -18.578 -11.273 1 98.5 264 SER A CA 1
ATOM 2080 C C . SER A 1 264 ? -5.312 -17.641 -10.078 1 98.5 264 SER A C 1
ATOM 2082 O O . SER A 1 264 ? -4.391 -17.453 -9.281 1 98.5 264 SER A O 1
ATOM 2084 N N . PRO A 1 265 ? -6.57 -17.188 -9.883 1 97.06 265 PRO A N 1
ATOM 2085 C CA . PRO A 1 265 ? -6.84 -16.375 -8.688 1 97.06 265 PRO A CA 1
ATOM 2086 C C . PRO A 1 265 ? -6.781 -17.188 -7.398 1 97.06 265 PRO A C 1
ATOM 2088 O O . PRO A 1 265 ? -7.266 -18.312 -7.355 1 97.06 265 PRO A O 1
ATOM 2091 N N . MET A 1 266 ? -6.184 -16.594 -6.414 1 96.12 266 MET A N 1
ATOM 2092 C CA . MET A 1 266 ? -6.07 -17.25 -5.117 1 96.12 266 MET A CA 1
ATOM 2093 C C . MET A 1 266 ? -7.324 -17.031 -4.281 1 96.12 266 MET A C 1
ATOM 2095 O O . MET A 1 266 ? -7.348 -16.156 -3.412 1 96.12 266 MET A O 1
ATOM 2099 N N . LEU A 1 267 ? -8.25 -17.859 -4.48 1 95.25 267 LEU A N 1
ATOM 2100 C CA . LEU A 1 267 ? -9.555 -17.672 -3.844 1 95.25 267 LEU A CA 1
ATOM 2101 C C . LEU A 1 267 ? -9.617 -18.422 -2.512 1 95.25 267 LEU A C 1
ATOM 2103 O O . LEU A 1 267 ? -10.414 -19.344 -2.35 1 95.25 267 LEU A O 1
ATOM 2107 N N . TYR A 1 268 ? -8.852 -17.922 -1.599 1 93.12 268 TYR A N 1
ATOM 2108 C CA . TYR A 1 268 ? -8.789 -18.5 -0.26 1 93.12 268 TYR A CA 1
ATOM 2109 C C . TYR A 1 268 ? -9.711 -17.75 0.696 1 93.12 268 TYR A C 1
ATOM 2111 O O . TYR A 1 268 ? -9.664 -16.516 0.785 1 93.12 268 TYR A O 1
ATOM 2119 N N . LEU A 1 269 ? -10.461 -18.453 1.419 1 87.19 269 LEU A N 1
ATOM 2120 C CA . LEU A 1 269 ? -11.422 -17.828 2.322 1 87.19 269 LEU A CA 1
ATOM 2121 C C . LEU A 1 269 ? -10.719 -17.141 3.48 1 87.19 269 LEU A C 1
ATOM 2123 O O . LEU A 1 269 ? -11.219 -16.141 4.008 1 87.19 269 LEU A O 1
ATOM 2127 N N . ASN A 1 270 ? -9.625 -17.672 3.873 1 80.81 270 ASN A N 1
ATOM 2128 C CA . ASN A 1 270 ? -8.914 -17.062 4.988 1 80.81 270 ASN A CA 1
ATOM 2129 C C . ASN A 1 270 ? -8.492 -15.625 4.668 1 80.81 270 ASN A C 1
ATOM 2131 O O . ASN A 1 270 ? -8.383 -14.789 5.562 1 80.81 270 ASN A O 1
ATOM 2135 N N . ALA A 1 271 ? -8.266 -15.367 3.453 1 76.56 271 ALA A N 1
ATOM 2136 C CA . ALA A 1 271 ? -7.852 -14.031 3.027 1 76.56 271 ALA A CA 1
ATOM 2137 C C . ALA A 1 271 ? -9.055 -13.109 2.893 1 76.56 271 ALA A C 1
ATOM 2139 O O . ALA A 1 271 ? -8.898 -11.891 2.779 1 76.56 271 ALA A O 1
ATOM 2140 N N . MET A 1 272 ? -10.195 -13.695 2.953 1 77.62 272 MET A N 1
ATOM 2141 C CA . MET A 1 272 ? -11.406 -12.914 2.734 1 77.62 272 MET A CA 1
ATOM 2142 C C . MET A 1 272 ? -11.977 -12.406 4.055 1 77.62 272 MET A C 1
ATOM 2144 O O . MET A 1 272 ? -12.969 -11.68 4.07 1 77.62 272 MET A O 1
ATOM 2148 N N . ARG A 1 273 ? -11.305 -12.727 5.117 1 73.38 273 ARG A N 1
ATOM 2149 C CA . ARG A 1 273 ? -11.648 -12.234 6.449 1 73.38 273 ARG A CA 1
ATOM 2150 C C . ARG A 1 273 ? -13.141 -12.391 6.719 1 73.38 273 ARG A C 1
ATOM 2152 O O . ARG A 1 273 ? -13.68 -13.492 6.633 1 73.38 273 ARG A O 1
ATOM 2159 N N . ASP A 1 274 ? -13.836 -11.219 6.891 1 74.75 274 ASP A N 1
ATOM 2160 C CA . ASP A 1 274 ? -15.219 -11.344 7.348 1 74.75 274 ASP A CA 1
ATOM 2161 C C . ASP A 1 274 ? -16.203 -11.188 6.188 1 74.75 274 ASP A C 1
ATOM 2163 O O . ASP A 1 274 ? -17.406 -11.109 6.398 1 74.75 274 ASP A O 1
ATOM 2167 N N . TRP A 1 275 ? -15.703 -11.297 5.02 1 75.38 275 TRP A N 1
ATOM 2168 C CA . TRP A 1 275 ? -16.578 -11.18 3.863 1 75.38 275 TRP A CA 1
ATOM 2169 C C . TRP A 1 275 ? -17.578 -12.328 3.826 1 75.38 275 TRP A C 1
ATOM 2171 O O . TRP A 1 275 ? -17.203 -13.492 3.697 1 75.38 275 TRP A O 1
ATOM 2181 N N . GLU A 1 276 ? -18.922 -12.016 3.975 1 76.06 276 GLU A N 1
ATOM 2182 C CA . GLU A 1 276 ? -20.031 -12.953 3.943 1 76.06 276 GLU A CA 1
ATOM 2183 C C . GLU A 1 276 ? -19.938 -13.961 5.082 1 76.06 276 GLU A C 1
ATOM 2185 O O . GLU A 1 276 ? -20.391 -15.102 4.941 1 76.06 276 GLU A O 1
ATOM 2190 N N . ARG A 1 277 ? -19.297 -13.523 6.09 1 79 277 ARG A N 1
ATOM 2191 C CA . ARG A 1 277 ? -19.188 -14.43 7.227 1 79 277 ARG A CA 1
ATOM 2192 C C . ARG A 1 277 ? -20.562 -14.75 7.809 1 79 277 ARG A C 1
ATOM 2194 O O . ARG A 1 277 ? -21.406 -13.867 7.934 1 79 277 ARG A O 1
ATOM 2201 N N . GLY A 1 278 ? -20.75 -15.992 8.086 1 77.62 278 GLY A N 1
ATOM 2202 C CA . GLY A 1 278 ? -22 -16.422 8.703 1 77.62 278 GLY A CA 1
ATOM 2203 C C . GLY A 1 278 ? -23.047 -16.828 7.688 1 77.62 278 GLY A C 1
ATOM 2204 O O . GLY A 1 278 ? -24.109 -17.344 8.062 1 77.62 278 GLY A O 1
ATOM 2205 N N . THR A 1 279 ? -22.828 -16.609 6.449 1 80.19 279 THR A N 1
ATOM 2206 C CA . THR A 1 279 ? -23.781 -17.016 5.422 1 80.19 279 THR A CA 1
ATOM 2207 C C . THR A 1 279 ? -23.594 -18.484 5.055 1 80.19 279 THR A C 1
ATOM 2209 O O . THR A 1 279 ? -22.484 -19.016 5.148 1 80.19 279 THR A O 1
ATOM 2212 N N . GLN A 1 280 ? -24.766 -19.047 4.684 1 82.69 280 GLN A N 1
ATOM 2213 C CA . GLN A 1 280 ? -24.719 -20.438 4.25 1 82.69 280 GLN A CA 1
ATOM 2214 C C . GLN A 1 280 ? -23.953 -20.578 2.938 1 82.69 280 GLN A C 1
ATOM 2216 O O . GLN A 1 280 ? -24.047 -19.703 2.068 1 82.69 280 GLN A O 1
ATOM 2221 N N . ASP A 1 281 ? -23.078 -21.562 2.781 1 88.69 281 ASP A N 1
ATOM 2222 C CA . ASP A 1 281 ? -22.328 -21.906 1.576 1 88.69 281 ASP A CA 1
ATOM 2223 C C . ASP A 1 281 ? -21.359 -20.781 1.184 1 88.69 281 ASP A C 1
ATOM 2225 O O . ASP A 1 281 ? -21.219 -20.484 -0.001 1 88.69 281 ASP A O 1
ATOM 2229 N N . ARG A 1 282 ? -20.828 -20.094 2.158 1 90.5 282 ARG A N 1
ATOM 2230 C CA . ARG A 1 282 ? -19.891 -18.984 1.968 1 90.5 282 ARG A CA 1
ATOM 2231 C C . ARG A 1 282 ? -18.797 -19.359 0.974 1 90.5 282 ARG A C 1
ATOM 2233 O O . ARG A 1 282 ? -18.516 -18.609 0.041 1 90.5 282 ARG A O 1
ATOM 2240 N N . ALA A 1 283 ? -18.281 -20.531 1.139 1 92.94 283 ALA A N 1
ATOM 2241 C CA . ALA A 1 283 ? -17.188 -20.969 0.284 1 92.94 283 ALA A CA 1
ATOM 2242 C C . ALA A 1 283 ? -17.625 -21.078 -1.17 1 92.94 283 ALA A C 1
ATOM 2244 O O . ALA A 1 283 ? -16.969 -20.578 -2.074 1 92.94 283 ALA A O 1
ATOM 2245 N N . ARG A 1 284 ? -18.766 -21.75 -1.39 1 94.56 284 ARG A N 1
ATOM 2246 C CA . ARG A 1 284 ? -19.297 -21.906 -2.738 1 94.56 284 ARG A CA 1
ATOM 2247 C C . ARG A 1 284 ? -19.578 -20.547 -3.379 1 94.56 284 ARG A C 1
ATOM 2249 O O . ARG A 1 284 ? -19.188 -20.297 -4.52 1 94.56 284 ARG A O 1
ATOM 2256 N N . ARG A 1 285 ? -20.203 -19.734 -2.639 1 92.31 285 ARG A N 1
ATOM 2257 C CA . ARG A 1 285 ? -20.656 -18.453 -3.162 1 92.31 285 ARG A CA 1
ATOM 2258 C C . ARG A 1 285 ? -19.469 -17.562 -3.52 1 92.31 285 ARG A C 1
ATOM 2260 O O . ARG A 1 285 ? -19.438 -16.969 -4.598 1 92.31 285 ARG A O 1
ATOM 2267 N N . LEU A 1 286 ? -18.5 -17.469 -2.656 1 91.06 286 LEU A N 1
ATOM 2268 C CA . LEU A 1 286 ? -17.375 -16.578 -2.875 1 91.06 286 LEU A CA 1
ATOM 2269 C C . LEU A 1 286 ? -16.516 -17.047 -4.047 1 91.06 286 LEU A C 1
ATOM 2271 O O . LEU A 1 286 ? -16.094 -16.25 -4.875 1 91.06 286 LEU A O 1
ATOM 2275 N N . VAL A 1 287 ? -16.328 -18.344 -4.129 1 95.56 287 VAL A N 1
ATOM 2276 C CA . VAL A 1 287 ? -15.57 -18.875 -5.266 1 95.56 287 VAL A CA 1
ATOM 2277 C C . VAL A 1 287 ? -16.344 -18.625 -6.555 1 95.56 287 VAL A C 1
ATOM 2279 O O . VAL A 1 287 ? -15.781 -18.188 -7.555 1 95.56 287 VAL A O 1
ATOM 2282 N N . GLN A 1 288 ? -17.625 -18.859 -6.543 1 95.06 288 GLN A N 1
ATOM 2283 C CA . GLN A 1 288 ? -18.469 -18.672 -7.711 1 95.06 288 GLN A CA 1
ATOM 2284 C C . GLN A 1 288 ? -18.422 -17.234 -8.211 1 95.06 288 GLN A C 1
ATOM 2286 O O . GLN A 1 288 ? -18.234 -17 -9.406 1 95.06 288 GLN A O 1
ATOM 2291 N N . ILE A 1 289 ? -18.578 -16.344 -7.305 1 91.5 289 ILE A N 1
ATOM 2292 C CA . ILE A 1 289 ? -18.625 -14.93 -7.668 1 91.5 289 ILE A CA 1
ATOM 2293 C C . ILE A 1 289 ? -17.281 -14.508 -8.258 1 91.5 289 ILE A C 1
ATOM 2295 O O . ILE A 1 289 ? -17.219 -13.82 -9.281 1 91.5 289 ILE A O 1
ATOM 2299 N N . GLY A 1 290 ? -16.234 -14.922 -7.609 1 93.31 290 GLY A N 1
ATOM 2300 C CA . GLY A 1 290 ? -14.906 -14.578 -8.102 1 93.31 290 GLY A CA 1
ATOM 2301 C C . GLY A 1 290 ? -14.648 -15.062 -9.516 1 93.31 290 GLY A C 1
ATOM 2302 O O . GLY A 1 290 ? -14.227 -14.289 -10.375 1 93.31 290 GLY A O 1
ATOM 2303 N N . VAL A 1 291 ? -14.961 -16.281 -9.789 1 96.5 291 VAL A N 1
ATOM 2304 C CA . VAL A 1 291 ? -14.742 -16.891 -11.102 1 96.5 291 VAL A CA 1
ATOM 2305 C C . VAL A 1 291 ? -15.664 -16.234 -12.133 1 96.5 291 VAL A C 1
ATOM 2307 O O . VAL A 1 291 ? -15.242 -15.906 -13.242 1 96.5 291 VAL A O 1
ATOM 2310 N N . GLN A 1 292 ? -16.859 -16.078 -11.773 1 94.94 292 GLN A N 1
ATOM 2311 C CA . GLN A 1 292 ? -17.859 -15.5 -12.68 1 94.94 292 GLN A CA 1
ATOM 2312 C C . GLN A 1 292 ? -17.453 -14.086 -13.109 1 94.94 292 GLN A C 1
ATOM 2314 O O . GLN A 1 292 ? -17.547 -13.742 -14.289 1 94.94 292 GLN A O 1
ATOM 2319 N N . ARG A 1 293 ? -17.031 -13.359 -12.195 1 91.06 293 ARG A N 1
ATOM 2320 C CA . ARG A 1 293 ? -16.641 -11.984 -12.492 1 91.06 293 ARG A CA 1
ATOM 2321 C C . ARG A 1 293 ? -15.406 -11.953 -13.383 1 91.06 293 ARG A C 1
ATOM 2323 O O . ARG A 1 293 ? -15.32 -11.141 -14.312 1 91.06 293 ARG A O 1
ATOM 2330 N N . MET A 1 294 ? -14.492 -12.758 -13.062 1 94.75 294 MET A N 1
ATOM 2331 C CA . MET A 1 294 ? -13.305 -12.836 -13.906 1 94.75 294 MET A CA 1
ATOM 2332 C C . MET A 1 294 ? -13.672 -13.242 -15.328 1 94.75 294 MET A C 1
ATOM 2334 O O . MET A 1 294 ? -13.172 -12.672 -16.297 1 94.75 294 MET A O 1
ATOM 2338 N N . ARG A 1 295 ? -14.523 -14.203 -15.438 1 95.19 295 ARG A N 1
ATOM 2339 C CA . ARG A 1 295 ? -14.961 -14.68 -16.75 1 95.19 295 ARG A CA 1
ATOM 2340 C C . ARG A 1 295 ? -15.641 -13.562 -17.531 1 95.19 295 ARG A C 1
ATOM 2342 O O . ARG A 1 295 ? -15.375 -13.383 -18.719 1 95.19 295 ARG A O 1
ATOM 2349 N N . GLN A 1 296 ? -16.469 -12.844 -16.906 1 93.19 296 GLN A N 1
ATOM 2350 C CA . GLN A 1 296 ? -17.172 -11.734 -17.547 1 93.19 296 GLN A CA 1
ATOM 2351 C C . GLN A 1 296 ? -16.188 -10.664 -18.016 1 93.19 296 GLN A C 1
ATOM 2353 O O . GLN A 1 296 ? -16.344 -10.109 -19.094 1 93.19 296 GLN A O 1
ATOM 2358 N N . ARG A 1 297 ? -15.219 -10.484 -17.266 1 91.94 297 ARG A N 1
ATOM 2359 C CA . ARG A 1 297 ? -14.273 -9.406 -17.531 1 91.94 297 ARG A CA 1
ATOM 2360 C C . ARG A 1 297 ? -13.25 -9.812 -18.578 1 91.94 297 ARG A C 1
ATOM 2362 O O . ARG A 1 297 ? -12.891 -9.008 -19.438 1 91.94 297 ARG A O 1
ATOM 2369 N N . LEU A 1 298 ? -12.766 -11.039 -18.5 1 95.12 298 LEU A N 1
ATOM 2370 C CA . LEU A 1 298 ? -11.625 -11.453 -19.328 1 95.12 298 LEU A CA 1
ATOM 2371 C C . LEU A 1 298 ? -12.086 -12.055 -20.641 1 95.12 298 LEU A C 1
ATOM 2373 O O . LEU A 1 298 ? -11.297 -12.18 -21.578 1 95.12 298 LEU A O 1
ATOM 2377 N N . GLY A 1 299 ? -13.312 -12.477 -20.734 1 93.44 299 GLY A N 1
ATOM 2378 C CA . GLY A 1 299 ? -13.82 -13.117 -21.938 1 93.44 299 GLY A CA 1
ATOM 2379 C C . GLY A 1 299 ? -13.562 -14.609 -21.969 1 93.44 299 GLY A C 1
ATOM 2380 O O . GLY A 1 299 ? -13.109 -15.188 -20.984 1 93.44 299 GLY A O 1
ATOM 2381 N N . PRO A 1 300 ? -13.852 -15.234 -23.062 1 93.12 300 PRO A N 1
ATOM 2382 C CA . PRO A 1 300 ? -13.859 -16.703 -23.156 1 93.12 300 PRO A CA 1
ATOM 2383 C C . PRO A 1 300 ? -12.477 -17.281 -23.422 1 93.12 300 PRO A C 1
ATOM 2385 O O . PRO A 1 300 ? -12.242 -18.469 -23.156 1 93.12 300 PRO A O 1
ATOM 2388 N N . ARG A 1 301 ? -11.617 -16.531 -23.828 1 92.81 301 ARG A N 1
ATOM 2389 C CA . ARG A 1 301 ? -10.359 -17.078 -24.328 1 92.81 301 ARG A CA 1
ATOM 2390 C C . ARG A 1 301 ? -9.461 -17.516 -23.172 1 92.81 301 ARG A C 1
ATOM 2392 O O . ARG A 1 301 ? -8.969 -18.641 -23.156 1 92.81 301 ARG A O 1
ATOM 2399 N N . PRO A 1 302 ? -9.242 -16.625 -22.156 1 95.38 302 PRO A N 1
ATOM 2400 C CA . PRO A 1 302 ? -8.336 -17.031 -21.078 1 95.38 302 PRO A CA 1
ATOM 2401 C C . PRO A 1 302 ? -8.867 -18.219 -20.281 1 95.38 302 PRO A C 1
ATOM 2403 O O . PRO A 1 302 ? -10.078 -18.312 -20.047 1 95.38 302 PRO A O 1
ATOM 2406 N N . VAL A 1 303 ? -7.961 -19.078 -19.938 1 96.81 303 VAL A N 1
ATOM 2407 C CA . VAL A 1 303 ? -8.281 -20.172 -19.016 1 96.81 303 VAL A CA 1
ATOM 2408 C C . VAL A 1 303 ? -8.328 -19.641 -17.594 1 96.81 303 VAL A C 1
ATOM 2410 O O . VAL A 1 303 ? -7.406 -18.938 -17.156 1 96.81 303 VAL A O 1
ATOM 2413 N N . ILE A 1 304 ? -9.414 -19.906 -16.906 1 97.75 304 ILE A N 1
ATOM 2414 C CA . ILE A 1 304 ? -9.523 -19.562 -15.492 1 97.75 304 ILE A CA 1
ATOM 2415 C C . ILE A 1 304 ? -9.438 -20.812 -14.633 1 97.75 304 ILE A C 1
ATOM 2417 O O . ILE A 1 304 ? -10.258 -21.734 -14.773 1 97.75 304 ILE A O 1
ATOM 2421 N N . ARG A 1 305 ? -8.43 -20.906 -13.812 1 98.31 305 ARG A N 1
ATOM 2422 C CA . ARG A 1 305 ? -8.141 -22.047 -12.969 1 98.31 305 ARG A CA 1
ATOM 2423 C C . ARG A 1 305 ? -7.766 -21.609 -11.555 1 98.31 305 ARG A C 1
ATOM 2425 O O . ARG A 1 305 ? -6.586 -21.516 -11.211 1 98.31 305 ARG A O 1
ATOM 2432 N N . PRO A 1 306 ? -8.734 -21.422 -10.656 1 98.5 306 PRO A N 1
ATOM 2433 C CA . PRO A 1 306 ? -8.469 -20.828 -9.336 1 98.5 306 PRO A CA 1
ATOM 2434 C C . PRO A 1 306 ? -7.699 -21.781 -8.422 1 98.5 306 PRO A C 1
ATOM 2436 O O . PRO A 1 306 ? -7.805 -23.016 -8.562 1 98.5 306 PRO A O 1
ATOM 2439 N N . PHE A 1 307 ? -6.926 -21.188 -7.531 1 98.5 307 PHE A N 1
ATOM 2440 C CA . PHE A 1 307 ? -6.461 -21.875 -6.34 1 98.5 307 PHE A CA 1
ATOM 2441 C C . PHE A 1 307 ? -7.543 -21.906 -5.266 1 98.5 307 PHE A C 1
ATOM 2443 O O . PHE A 1 307 ? -8.047 -20.859 -4.859 1 98.5 307 PHE A O 1
ATOM 2450 N N . LEU A 1 308 ? -7.867 -23.094 -4.828 1 98 308 LEU A N 1
ATOM 2451 C CA . LEU A 1 308 ? -8.828 -23.312 -3.756 1 98 308 LEU A CA 1
ATOM 2452 C C . LEU A 1 308 ? -8.117 -23.672 -2.457 1 98 308 LEU A C 1
ATOM 2454 O O . LEU A 1 308 ? -7.008 -24.203 -2.48 1 98 308 LEU A O 1
ATOM 2458 N N . GLN A 1 309 ? -8.75 -23.359 -1.368 1 97.38 309 GLN A N 1
ATOM 2459 C CA . GLN A 1 309 ? -8.156 -23.516 -0.045 1 97.38 309 GLN A CA 1
ATOM 2460 C C . GLN A 1 309 ? -8.266 -24.969 0.431 1 97.38 309 GLN A C 1
ATOM 2462 O O . GLN A 1 309 ? -9.352 -25.531 0.451 1 97.38 309 GLN A O 1
ATOM 2467 N N . ALA A 1 310 ? -7.137 -25.547 0.829 1 97.69 310 ALA A N 1
ATOM 2468 C CA . ALA A 1 310 ? -7.125 -26.922 1.316 1 97.69 310 ALA A CA 1
ATOM 2469 C C . ALA A 1 310 ? -6.551 -27 2.73 1 97.69 310 ALA A C 1
ATOM 2471 O O . ALA A 1 310 ? -5.883 -27.984 3.082 1 97.69 310 ALA A O 1
ATOM 2472 N N . PHE A 1 311 ? -6.723 -25.984 3.52 1 95.56 311 PHE A N 1
ATOM 2473 C CA . PHE A 1 311 ? -6.332 -25.969 4.926 1 95.56 311 PHE A CA 1
ATOM 2474 C C . PHE A 1 311 ? -7.395 -25.281 5.773 1 95.56 311 PHE A C 1
ATOM 2476 O O . PHE A 1 311 ? -8.258 -24.562 5.246 1 95.56 311 PHE A O 1
ATOM 2483 N N . GLU A 1 312 ? -7.359 -25.344 7.051 1 92.62 312 GLU A N 1
ATOM 2484 C CA . GLU A 1 312 ? -8.5 -25.062 7.926 1 92.62 312 GLU A CA 1
ATOM 2485 C C . GLU A 1 312 ? -8.57 -23.594 8.289 1 92.62 312 GLU A C 1
ATOM 2487 O O . GLU A 1 312 ? -9.656 -23.062 8.547 1 92.62 312 GLU A O 1
ATOM 2492 N N . GLN A 1 313 ? -7.59 -22.844 8.25 1 87.25 313 GLN A N 1
ATOM 2493 C CA . GLN A 1 313 ? -7.559 -21.484 8.781 1 87.25 313 GLN A CA 1
ATOM 2494 C C . GLN A 1 313 ? -8.688 -20.641 8.203 1 87.25 313 GLN A C 1
ATOM 2496 O O . GLN A 1 313 ? -8.781 -20.453 6.984 1 87.25 313 GLN A O 1
ATOM 2501 N N . GLU A 1 314 ? -9.633 -20.156 9.078 1 79.94 314 GLU A N 1
ATOM 2502 C CA . GLU A 1 314 ? -10.742 -19.266 8.781 1 79.94 314 GLU A CA 1
ATOM 2503 C C . GLU A 1 314 ? -11.758 -19.938 7.859 1 79.94 314 GLU A C 1
ATOM 2505 O O . GLU A 1 314 ? -12.531 -19.266 7.184 1 79.94 314 GLU A O 1
ATOM 2510 N N . ALA A 1 315 ? -11.656 -21.188 7.68 1 86.69 315 ALA A N 1
ATOM 2511 C CA . ALA A 1 315 ? -12.641 -21.953 6.926 1 86.69 315 ALA A CA 1
ATOM 2512 C C . ALA A 1 315 ? -13.805 -22.375 7.824 1 86.69 315 ALA A C 1
ATOM 2514 O O . ALA A 1 315 ? -13.656 -23.281 8.648 1 86.69 315 ALA A O 1
ATOM 2515 N N . GLU A 1 316 ? -14.828 -21.688 7.617 1 82.44 316 GLU A N 1
ATOM 2516 C CA . GLU A 1 316 ? -16.016 -22.125 8.344 1 82.44 316 GLU A CA 1
ATOM 2517 C C . GLU A 1 316 ? -16.469 -23.516 7.867 1 82.44 316 GLU A C 1
ATOM 2519 O O . GLU A 1 316 ? -16.406 -23.812 6.676 1 82.44 316 GLU A O 1
ATOM 2524 N N . ASP A 1 317 ? -16.766 -24.469 8.695 1 84.38 317 ASP A N 1
ATOM 2525 C CA . ASP A 1 317 ? -17.25 -25.812 8.375 1 84.38 317 ASP A CA 1
ATOM 2526 C C . ASP A 1 317 ? -16.172 -26.625 7.68 1 84.38 317 ASP A C 1
ATOM 2528 O O . ASP A 1 317 ? -16.422 -27.25 6.648 1 84.38 317 ASP A O 1
ATOM 2532 N N . TRP A 1 318 ? -15.023 -26.516 8.164 1 92.5 318 TRP A N 1
ATOM 2533 C CA . TRP A 1 318 ? -13.898 -27.25 7.598 1 92.5 318 TRP A CA 1
ATOM 2534 C C . TRP A 1 318 ? -14.211 -28.75 7.504 1 92.5 318 TRP A C 1
ATOM 2536 O O . TRP A 1 318 ? -14.688 -29.344 8.469 1 92.5 318 TRP A O 1
ATOM 2546 N N . GLY A 1 319 ? -13.93 -29.312 6.375 1 93.69 319 GLY A N 1
ATOM 2547 C CA . GLY A 1 319 ? -14.164 -30.719 6.07 1 93.69 319 GLY A CA 1
ATOM 2548 C C . GLY A 1 319 ? -14.43 -30.969 4.598 1 93.69 319 GLY A C 1
ATOM 2549 O O . GLY A 1 319 ? -14.266 -30.078 3.768 1 93.69 319 GLY A O 1
ATOM 2550 N N . PRO A 1 320 ? -14.812 -32.219 4.285 1 94.56 320 PRO A N 1
ATOM 2551 C CA . PRO A 1 320 ? -15.055 -32.594 2.887 1 94.56 320 PRO A CA 1
ATOM 2552 C C . PRO A 1 320 ? -16.125 -31.703 2.232 1 94.56 320 PRO A C 1
ATOM 2554 O O . PRO A 1 320 ? -16.031 -31.406 1.037 1 94.56 320 PRO A O 1
ATOM 2557 N N . ARG A 1 321 ? -17.047 -31.281 3.002 1 93.06 321 ARG A N 1
ATOM 2558 C CA . ARG A 1 321 ? -18.109 -30.438 2.459 1 93.06 321 ARG A CA 1
ATOM 2559 C C . ARG A 1 321 ? -17.547 -29.078 2.049 1 93.06 321 ARG A C 1
ATOM 2561 O O . ARG A 1 321 ? -17.984 -28.5 1.046 1 93.06 321 ARG A O 1
ATOM 2568 N N . PHE A 1 322 ? -16.656 -28.562 2.82 1 94.88 322 PHE A N 1
ATOM 2569 C CA . PHE A 1 322 ? -15.992 -27.312 2.494 1 94.88 322 PHE A CA 1
ATOM 2570 C C . PHE A 1 322 ? -15.281 -27.391 1.147 1 94.88 322 PHE A C 1
ATOM 2572 O O . PHE A 1 322 ? -15.398 -26.5 0.315 1 94.88 322 PHE A O 1
ATOM 2579 N N . ILE A 1 323 ? -14.633 -28.531 0.947 1 96.56 323 ILE A N 1
ATOM 2580 C CA . ILE A 1 323 ? -13.914 -28.766 -0.297 1 96.56 323 ILE A CA 1
ATOM 2581 C C . ILE A 1 323 ? -14.898 -28.859 -1.457 1 96.56 323 ILE A C 1
ATOM 2583 O O . ILE A 1 323 ? -14.719 -28.203 -2.482 1 96.56 323 ILE A O 1
ATOM 2587 N N . ALA A 1 324 ? -15.898 -29.625 -1.289 1 95.44 324 ALA A N 1
ATOM 2588 C CA . ALA A 1 324 ? -16.906 -29.812 -2.324 1 95.44 324 ALA A CA 1
ATOM 2589 C C . ALA A 1 324 ? -17.562 -28.5 -2.701 1 95.44 324 ALA A C 1
ATOM 2591 O O . ALA A 1 324 ? -17.828 -28.234 -3.879 1 95.44 324 ALA A O 1
ATOM 2592 N N . ASN A 1 325 ? -17.828 -27.703 -1.685 1 95 325 ASN A N 1
ATOM 2593 C CA . ASN A 1 325 ? -18.469 -26.406 -1.91 1 95 325 ASN A CA 1
ATOM 2594 C C . ASN A 1 325 ? -17.594 -25.5 -2.775 1 95 325 ASN A C 1
ATOM 2596 O O . ASN A 1 325 ? -18.094 -24.797 -3.65 1 95 325 ASN A O 1
ATOM 2600 N N . GLN A 1 326 ? -16.328 -25.5 -2.525 1 96.88 326 GLN A N 1
ATOM 2601 C CA . GLN A 1 326 ? -15.43 -24.703 -3.336 1 96.88 326 GLN A CA 1
ATOM 2602 C C . GLN A 1 326 ? -15.43 -25.156 -4.793 1 96.88 326 GLN A C 1
ATOM 2604 O O . GLN A 1 326 ? -15.5 -24.328 -5.707 1 96.88 326 GLN A O 1
ATOM 2609 N N . ILE A 1 327 ? -15.414 -26.484 -5.047 1 97.31 327 ILE A N 1
ATOM 2610 C CA . ILE A 1 327 ? -15.422 -27.047 -6.395 1 97.31 327 ILE A CA 1
ATOM 2611 C C . ILE A 1 327 ? -16.719 -26.672 -7.098 1 97.31 327 ILE A C 1
ATOM 2613 O O . ILE A 1 327 ? -16.719 -26.281 -8.266 1 97.31 327 ILE A O 1
ATOM 2617 N N . GLN A 1 328 ? -17.766 -26.812 -6.371 1 96 328 GLN A N 1
ATOM 2618 C CA . GLN A 1 328 ? -19.062 -26.438 -6.926 1 96 328 GLN A CA 1
ATOM 2619 C C . GLN A 1 328 ? -19.109 -24.969 -7.32 1 96 328 GLN A C 1
ATOM 2621 O O . GLN A 1 328 ? -19.656 -24.609 -8.359 1 96 328 GLN A O 1
ATOM 2626 N N . GLY A 1 329 ? -18.562 -24.109 -6.434 1 96.75 329 GLY A N 1
ATOM 2627 C CA . GLY A 1 329 ? -18.484 -22.703 -6.754 1 96.75 329 GLY A CA 1
ATOM 2628 C C . GLY A 1 329 ? -17.688 -22.406 -8.008 1 96.75 329 GLY A C 1
ATOM 2629 O O . GLY A 1 329 ? -18.094 -21.609 -8.844 1 96.75 329 GLY A O 1
ATOM 2630 N N . ALA A 1 330 ? -16.562 -23.047 -8.117 1 97.44 330 ALA A N 1
ATOM 2631 C CA . ALA A 1 330 ? -15.734 -22.906 -9.312 1 97.44 330 ALA A CA 1
ATOM 2632 C C . ALA A 1 330 ? -16.5 -23.312 -10.562 1 97.44 330 ALA A C 1
ATOM 2634 O O . ALA A 1 330 ? -16.5 -22.594 -11.562 1 97.44 330 ALA A O 1
ATOM 2635 N N . ARG A 1 331 ? -17.172 -24.406 -10.523 1 95.62 331 ARG A N 1
ATOM 2636 C CA . ARG A 1 331 ? -17.953 -24.922 -11.641 1 95.62 331 ARG A CA 1
ATOM 2637 C C . ARG A 1 331 ? -19.047 -23.938 -12.055 1 95.62 331 ARG A C 1
ATOM 2639 O O . ARG A 1 331 ? -19.156 -23.578 -13.227 1 95.62 331 ARG A O 1
ATOM 2646 N N . ARG A 1 332 ? -19.766 -23.531 -11.125 1 95.31 332 ARG A N 1
ATOM 2647 C CA . ARG A 1 332 ? -20.891 -22.641 -11.391 1 95.31 332 ARG A CA 1
ATOM 2648 C C . ARG A 1 332 ? -20.422 -21.297 -11.906 1 95.31 332 ARG A C 1
ATOM 2650 O O . ARG A 1 332 ? -21.125 -20.641 -12.688 1 95.31 332 ARG A O 1
ATOM 2657 N N . GLY A 1 333 ? -19.266 -20.922 -11.43 1 96.38 333 GLY A N 1
ATOM 2658 C CA . GLY A 1 333 ? -18.734 -19.641 -11.859 1 96.38 333 GLY A CA 1
ATOM 2659 C C . GLY A 1 333 ? -18.172 -19.672 -13.273 1 96.38 333 GLY A C 1
ATOM 2660 O O . GLY A 1 333 ? -17.953 -18.625 -13.875 1 96.38 333 GLY A O 1
ATOM 2661 N N . GLY A 1 334 ? -17.875 -20.891 -13.734 1 95.94 334 GLY A N 1
ATOM 2662 C CA . GLY A 1 334 ? -17.375 -21.016 -15.094 1 95.94 334 GLY A CA 1
ATOM 2663 C C . GLY A 1 334 ? -15.883 -21.25 -15.156 1 95.94 334 GLY A C 1
ATOM 2664 O O . GLY A 1 334 ? -15.227 -20.844 -16.109 1 95.94 334 GLY A O 1
ATOM 2665 N N . SER A 1 335 ? -15.336 -21.781 -14.156 1 96.88 335 SER A N 1
ATOM 2666 C CA . SER A 1 335 ? -13.93 -22.141 -14.18 1 96.88 335 SER A CA 1
ATOM 2667 C C . SER A 1 335 ? -13.656 -23.266 -15.18 1 96.88 335 SER A C 1
ATOM 2669 O O . SER A 1 335 ? -14.57 -24.016 -15.539 1 96.88 335 SER A O 1
ATOM 2671 N N . ASP A 1 336 ? -12.445 -23.312 -15.672 1 97.12 336 ASP A N 1
ATOM 2672 C CA . ASP A 1 336 ? -12.055 -24.375 -16.578 1 97.12 336 ASP A CA 1
ATOM 2673 C C . ASP A 1 336 ? -11.422 -25.547 -15.812 1 97.12 336 ASP A C 1
ATOM 2675 O O . ASP A 1 336 ? -11.531 -26.703 -16.234 1 97.12 336 ASP A O 1
ATOM 2679 N N . GLY A 1 337 ? -10.844 -25.328 -14.812 1 97.06 337 GLY A N 1
ATOM 2680 C CA . GLY A 1 337 ? -10.203 -26.234 -13.875 1 97.06 337 GLY A CA 1
ATOM 2681 C C . GLY A 1 337 ? -10.039 -25.641 -12.492 1 97.06 337 GLY A C 1
ATOM 2682 O O . GLY A 1 337 ? -10.656 -24.641 -12.164 1 97.06 337 GLY A O 1
ATOM 2683 N N . PHE A 1 338 ? -9.266 -26.312 -11.602 1 98.19 338 PHE A N 1
ATOM 2684 C CA . PHE A 1 338 ? -8.977 -25.766 -10.281 1 98.19 338 PHE A CA 1
ATOM 2685 C C . PHE A 1 338 ? -7.711 -26.391 -9.703 1 98.19 338 PHE A C 1
ATOM 2687 O O . PHE A 1 338 ? -7.281 -27.469 -10.156 1 98.19 338 PHE A O 1
ATOM 2694 N N . LEU A 1 339 ? -7.117 -25.703 -8.812 1 98.69 339 LEU A N 1
ATOM 2695 C CA . LEU A 1 339 ? -5.957 -26.141 -8.047 1 98.69 339 LEU A CA 1
ATOM 2696 C C . LEU A 1 339 ? -6.23 -26.062 -6.547 1 98.69 339 LEU A C 1
ATOM 2698 O O . LEU A 1 339 ? -6.984 -25.188 -6.098 1 98.69 339 LEU A O 1
ATOM 2702 N N . PHE A 1 340 ? -5.668 -26.969 -5.828 1 98.56 340 PHE A N 1
ATOM 2703 C CA . PHE A 1 340 ? -5.727 -26.875 -4.375 1 98.56 340 PHE A CA 1
ATOM 2704 C C . PHE A 1 340 ? -4.371 -26.469 -3.807 1 98.56 340 PHE A C 1
ATOM 2706 O O . PHE A 1 340 ? -3.332 -26.953 -4.266 1 98.56 340 PHE A O 1
ATOM 2713 N N . TRP A 1 341 ? -4.445 -25.594 -2.814 1 98 341 TRP A N 1
ATOM 2714 C CA . TRP A 1 341 ? -3.225 -25.156 -2.145 1 98 341 TRP A CA 1
ATOM 2715 C C . TRP A 1 341 ? -3.238 -25.547 -0.673 1 98 341 TRP A C 1
ATOM 2717 O O . TRP A 1 341 ? -4.219 -25.312 0.033 1 98 341 TRP A O 1
ATOM 2727 N N . HIS A 1 342 ? -2.258 -26.156 -0.236 1 97.12 342 HIS A N 1
ATOM 2728 C CA . HIS A 1 342 ? -1.891 -26.438 1.146 1 97.12 342 HIS A CA 1
ATOM 2729 C C . HIS A 1 342 ? -0.414 -26.156 1.395 1 97.12 342 HIS A C 1
ATOM 2731 O O . HIS A 1 342 ? 0.441 -26.531 0.589 1 97.12 342 HIS A O 1
ATOM 2737 N N . PRO A 1 343 ? -0.075 -25.531 2.553 1 92.56 343 PRO A N 1
ATOM 2738 C CA . PRO A 1 343 ? 1.321 -25.141 2.77 1 92.56 343 PRO A CA 1
ATOM 2739 C C . PRO A 1 343 ? 2.242 -26.344 2.965 1 92.56 343 PRO A C 1
ATOM 2741 O O . PRO A 1 343 ? 3.445 -26.25 2.705 1 92.56 343 PRO A O 1
ATOM 2744 N N . GLY A 1 344 ? 1.731 -27.5 3.314 1 93.31 344 GLY A N 1
ATOM 2745 C CA . GLY A 1 344 ? 2.549 -28.672 3.6 1 93.31 344 GLY A CA 1
ATOM 2746 C C . GLY A 1 344 ? 2.186 -29.875 2.752 1 93.31 344 GLY A C 1
ATOM 2747 O O . GLY A 1 344 ? 2.562 -31 3.074 1 93.31 344 GLY A O 1
ATOM 2748 N N . SER A 1 345 ? 1.383 -29.688 1.732 1 96 345 SER A N 1
ATOM 2749 C CA . SER A 1 345 ? 0.931 -30.75 0.84 1 96 345 SER A CA 1
ATOM 2750 C C . SER A 1 345 ? 0.162 -31.812 1.604 1 96 345 SER A C 1
ATOM 2752 O O . SER A 1 345 ? 0.323 -33 1.338 1 96 345 SER A O 1
ATOM 2754 N N . ASN A 1 346 ? -0.527 -31.328 2.617 1 95.56 346 ASN A N 1
ATOM 2755 C CA . ASN A 1 346 ? -1.452 -32.219 3.311 1 95.56 346 ASN A CA 1
ATOM 2756 C C . ASN A 1 346 ? -2.855 -32.156 2.713 1 95.56 346 ASN A C 1
ATOM 2758 O O . ASN A 1 346 ? -3.617 -31.234 3.021 1 95.56 346 ASN A O 1
ATOM 2762 N N . TYR A 1 347 ? -3.182 -33.281 1.959 1 97.88 347 TYR A N 1
ATOM 2763 C CA . TYR A 1 347 ? -4.414 -33.188 1.182 1 97.88 347 TYR A CA 1
ATOM 2764 C C . TYR A 1 347 ? -5.398 -34.281 1.604 1 97.88 347 TYR A C 1
ATOM 2766 O O . TYR A 1 347 ? -6.207 -34.75 0.796 1 97.88 347 TYR A O 1
ATOM 2774 N N . GLY A 1 348 ? -5.312 -34.656 2.893 1 95.88 348 GLY A N 1
ATOM 2775 C CA . GLY A 1 348 ? -6.223 -35.656 3.416 1 95.88 348 GLY A CA 1
ATOM 2776 C C . GLY A 1 348 ? -7.684 -35.281 3.256 1 95.88 348 GLY A C 1
ATOM 2777 O O . GLY A 1 348 ? -8.5 -36.125 2.834 1 95.88 348 GLY A O 1
ATOM 2778 N N . THR A 1 349 ? -8.023 -34.094 3.609 1 96.56 349 THR A N 1
ATOM 2779 C CA . THR A 1 349 ? -9.406 -33.625 3.523 1 96.56 349 THR A CA 1
ATOM 2780 C C . THR A 1 349 ? -9.867 -33.562 2.07 1 96.56 349 THR A C 1
ATOM 2782 O O . THR A 1 349 ? -11.023 -33.875 1.77 1 96.56 349 THR A O 1
ATOM 2785 N N . VAL A 1 350 ? -9 -33.219 1.198 1 97.75 350 VAL A N 1
ATOM 2786 C CA . VAL A 1 350 ? -9.312 -33.219 -0.228 1 97.75 350 VAL A CA 1
ATOM 2787 C C . VAL A 1 350 ? -9.594 -34.625 -0.705 1 97.75 350 VAL A C 1
ATOM 2789 O O . VAL A 1 350 ? -10.578 -34.875 -1.408 1 97.75 350 VAL A O 1
ATOM 2792 N N . GLN A 1 351 ? -8.766 -35.562 -0.312 1 96.94 351 GLN A N 1
ATOM 2793 C CA . GLN A 1 351 ? -8.93 -36.969 -0.691 1 96.94 351 GLN A CA 1
ATOM 2794 C C . GLN A 1 351 ? -10.266 -37.531 -0.213 1 96.94 351 GLN A C 1
ATOM 2796 O O . GLN A 1 351 ? -10.977 -38.188 -0.969 1 96.94 351 GLN A O 1
ATOM 2801 N N . ARG A 1 352 ? -10.586 -37.188 0.964 1 95.94 352 ARG A N 1
ATOM 2802 C CA . ARG A 1 352 ? -11.859 -37.625 1.506 1 95.94 352 ARG A CA 1
ATOM 2803 C C . ARG A 1 352 ? -13.031 -37.031 0.735 1 95.94 352 ARG A C 1
ATOM 2805 O O . ARG A 1 352 ? -14.016 -37.688 0.454 1 95.94 352 ARG A O 1
ATOM 2812 N N . ALA A 1 353 ? -12.914 -35.781 0.454 1 96 353 ALA A N 1
ATOM 2813 C CA . ALA A 1 353 ? -13.969 -35.094 -0.295 1 96 353 ALA A CA 1
ATOM 2814 C C . ALA A 1 353 ? -14.156 -35.719 -1.671 1 96 353 ALA A C 1
ATOM 2816 O O . ALA A 1 353 ? -15.289 -35.906 -2.127 1 96 353 ALA A O 1
ATOM 2817 N N . MET A 1 354 ? -13.055 -36.125 -2.281 1 95.56 354 MET A N 1
ATOM 2818 C CA . MET A 1 354 ? -13.078 -36.625 -3.654 1 95.56 354 MET A CA 1
ATOM 2819 C C . MET A 1 354 ? -13.523 -38.094 -3.699 1 95.56 354 MET A C 1
ATOM 2821 O O . MET A 1 354 ? -13.773 -38.625 -4.777 1 95.56 354 MET A O 1
ATOM 2825 N N . GLN A 1 355 ? -13.641 -38.688 -2.658 1 91.62 355 GLN A N 1
ATOM 2826 C CA . GLN A 1 355 ? -14.25 -40 -2.576 1 91.62 355 GLN A CA 1
ATOM 2827 C C . GLN A 1 355 ? -15.766 -39.906 -2.469 1 91.62 355 GLN A C 1
ATOM 2829 O O . GLN A 1 355 ? -16.469 -40.906 -2.646 1 91.62 355 GLN A O 1
ATOM 2834 N N . GLY A 1 356 ? -16.234 -38.719 -2.326 1 88.69 356 GLY A N 1
ATOM 2835 C CA . GLY A 1 356 ? -17.656 -38.438 -2.223 1 88.69 356 GLY A CA 1
ATOM 2836 C C . GLY A 1 356 ? -18.203 -37.625 -3.381 1 88.69 356 GLY A C 1
ATOM 2837 O O . GLY A 1 356 ? -17.844 -37.875 -4.535 1 88.69 356 GLY A O 1
ATOM 2838 N N . ILE A 1 357 ? -19.094 -36.75 -3.059 1 79.62 357 ILE A N 1
ATOM 2839 C CA . ILE A 1 357 ? -19.891 -36.031 -4.039 1 79.62 357 ILE A CA 1
ATOM 2840 C C . ILE A 1 357 ? -18.969 -35.125 -4.852 1 79.62 357 ILE A C 1
ATOM 2842 O O . ILE A 1 357 ? -19.25 -34.812 -6.02 1 79.62 357 ILE A O 1
ATOM 2846 N N . ALA A 1 358 ? -17.875 -34.75 -4.301 1 85.19 358 ALA A N 1
ATOM 2847 C CA . ALA A 1 358 ? -16.969 -33.812 -4.969 1 85.19 358 ALA A CA 1
ATOM 2848 C C . ALA A 1 358 ? -16.438 -34.406 -6.27 1 85.19 358 ALA A C 1
ATOM 2850 O O . ALA A 1 358 ? -16.172 -33.688 -7.227 1 85.19 358 ALA A O 1
ATOM 2851 N N . HIS A 1 359 ? -16.297 -35.719 -6.262 1 85.31 359 HIS A N 1
ATOM 2852 C CA . HIS A 1 359 ? -15.75 -36.406 -7.426 1 85.31 359 HIS A CA 1
ATOM 2853 C C . HIS A 1 359 ? -16.641 -36.219 -8.648 1 85.31 359 HIS A C 1
ATOM 2855 O O . HIS A 1 359 ? -16.141 -36.125 -9.773 1 85.31 359 HIS A O 1
ATOM 2861 N N . SER A 1 360 ? -17.859 -36.094 -8.438 1 85.44 360 SER A N 1
ATOM 2862 C CA . SER A 1 360 ? -18.812 -36 -9.547 1 85.44 360 SER A CA 1
ATOM 2863 C C . SER A 1 360 ? -18.875 -34.562 -10.078 1 85.44 360 SER A C 1
ATOM 2865 O O . SER A 1 360 ? -19.453 -34.344 -11.148 1 85.44 360 SER A O 1
ATOM 2867 N N . LEU A 1 361 ? -18.266 -33.688 -9.453 1 83.62 361 LEU A N 1
ATOM 2868 C CA . LEU A 1 361 ? -18.406 -32.281 -9.797 1 83.62 361 LEU A CA 1
ATOM 2869 C C . LEU A 1 361 ? -17.391 -31.875 -10.875 1 83.62 361 LEU A C 1
ATOM 2871 O O . LEU A 1 361 ? -17.5 -30.812 -11.477 1 83.62 361 LEU A O 1
ATOM 2875 N N . SER A 1 362 ? -16.406 -32.781 -11.195 1 82.44 362 SER A N 1
ATOM 2876 C CA . SER A 1 362 ? -15.352 -32.469 -12.148 1 82.44 362 SER A CA 1
ATOM 2877 C C . SER A 1 362 ? -14.977 -33.688 -12.984 1 82.44 362 SER A C 1
ATOM 2879 O O . SER A 1 362 ? -15.242 -34.812 -12.586 1 82.44 362 SER A O 1
ATOM 2881 N N . PRO A 1 363 ? -14.359 -33.406 -14.141 1 85.88 363 PRO A N 1
ATOM 2882 C CA . PRO A 1 363 ? -13.891 -32.156 -14.766 1 85.88 363 PRO A CA 1
ATOM 2883 C C . PRO A 1 363 ? -15.039 -31.281 -15.266 1 85.88 363 PRO A C 1
ATOM 2885 O O . PRO A 1 363 ? -16.172 -31.75 -15.383 1 85.88 363 PRO A O 1
ATOM 2888 N N . PHE A 1 364 ? -14.633 -30.031 -15.461 1 89.19 364 PHE A N 1
ATOM 2889 C CA . PHE A 1 364 ? -15.617 -29.078 -15.961 1 89.19 364 PHE A CA 1
ATOM 2890 C C . PHE A 1 364 ? -15.688 -29.125 -17.484 1 89.19 364 PHE A C 1
ATOM 2892 O O . PHE A 1 364 ? -14.656 -29.078 -18.156 1 89.19 364 PHE A O 1
ATOM 2899 N N . PRO A 1 365 ? -16.875 -29.234 -18.062 1 86.94 365 PRO A N 1
ATOM 2900 C CA . PRO A 1 365 ? -16.969 -29.188 -19.516 1 86.94 365 PRO A CA 1
ATOM 2901 C C . PRO A 1 365 ? -16.531 -27.844 -20.094 1 86.94 365 PRO A C 1
ATOM 2903 O O . PRO A 1 365 ? -16.719 -26.797 -19.453 1 86.94 365 PRO A O 1
ATOM 2906 N N . ILE A 1 366 ? -15.992 -27.844 -21.266 1 87.94 366 ILE A N 1
ATOM 2907 C CA . ILE A 1 366 ? -15.617 -26.609 -21.953 1 87.94 366 ILE A CA 1
ATOM 2908 C C . ILE A 1 366 ? -16.734 -26.172 -22.891 1 87.94 366 ILE A C 1
ATOM 2910 O O . ILE A 1 366 ? -17.031 -26.844 -23.875 1 87.94 366 ILE A O 1
ATOM 2914 N N . PRO A 1 367 ? -17.234 -25.078 -22.609 1 88.69 367 PRO A N 1
ATOM 2915 C CA . PRO A 1 367 ? -18.297 -24.594 -23.484 1 88.69 367 PRO A CA 1
ATOM 2916 C C . PRO A 1 367 ? -17.797 -24.297 -24.906 1 88.69 367 PRO A C 1
ATOM 2918 O O . PRO A 1 367 ? -16.609 -23.984 -25.078 1 88.69 367 PRO A O 1
ATOM 2921 N N . GLU A 1 368 ? -18.688 -24.344 -25.859 1 87.25 368 GLU A N 1
ATOM 2922 C CA . GLU A 1 368 ? -18.359 -24.156 -27.266 1 87.25 368 GLU A CA 1
ATOM 2923 C C . GLU A 1 368 ? -17.781 -22.781 -27.531 1 87.25 368 GLU A C 1
ATOM 2925 O O . GLU A 1 368 ? -16.891 -22.625 -28.375 1 87.25 368 GLU A O 1
ATOM 2930 N N . ASP A 1 369 ? -18.266 -21.828 -26.922 1 88.06 369 ASP A N 1
ATOM 2931 C CA . ASP A 1 369 ? -17.781 -20.469 -27.141 1 88.06 369 ASP A CA 1
ATOM 2932 C C . ASP A 1 369 ? -16.312 -20.344 -26.75 1 88.06 369 ASP A C 1
ATOM 2934 O O . ASP A 1 369 ? -15.57 -19.578 -27.359 1 88.06 369 ASP A O 1
ATOM 2938 N N . ARG A 1 370 ? -15.961 -21.062 -25.766 1 89.81 370 ARG A N 1
ATOM 2939 C CA . ARG A 1 370 ? -14.562 -21.047 -25.344 1 89.81 370 ARG A CA 1
ATOM 2940 C C . ARG A 1 370 ? -13.672 -21.75 -26.359 1 89.81 370 ARG A C 1
ATOM 2942 O O . ARG A 1 370 ? -12.578 -21.266 -26.672 1 89.81 370 ARG A O 1
ATOM 2949 N N . THR A 1 371 ? -14.125 -22.875 -26.781 1 85.62 371 THR A N 1
ATOM 2950 C CA . THR A 1 371 ? -13.383 -23.609 -27.797 1 85.62 371 THR A CA 1
ATOM 2951 C C . THR A 1 371 ? -13.156 -22.734 -29.031 1 85.62 371 THR A C 1
ATOM 2953 O O . THR A 1 371 ? -12.047 -22.688 -29.578 1 85.62 371 THR A O 1
ATOM 2956 N N . ARG A 1 372 ? -14.18 -22.031 -29.438 1 84.94 372 ARG A N 1
ATOM 2957 C CA . ARG A 1 372 ? -14.102 -21.172 -30.609 1 84.94 372 ARG A CA 1
ATOM 2958 C C . ARG A 1 372 ? -13.109 -20.031 -30.375 1 84.94 372 ARG A C 1
ATOM 2960 O O . ARG A 1 372 ? -12.32 -19.703 -31.266 1 84.94 372 ARG A O 1
ATOM 2967 N N . ALA A 1 373 ? -13.141 -19.484 -29.234 1 87.88 373 ALA A N 1
ATOM 2968 C CA . ALA A 1 373 ? -12.297 -18.344 -28.922 1 87.88 373 ALA A CA 1
ATOM 2969 C C . ALA A 1 373 ? -10.828 -18.75 -28.828 1 87.88 373 ALA A C 1
ATOM 2971 O O . ALA A 1 373 ? -9.938 -17.922 -29.047 1 87.88 373 ALA A O 1
ATOM 2972 N N . ARG A 1 374 ? -10.562 -19.969 -28.547 1 86.44 374 ARG A N 1
ATOM 2973 C CA . ARG A 1 374 ? -9.203 -20.438 -28.297 1 86.44 374 ARG A CA 1
ATOM 2974 C C . ARG A 1 374 ? -8.57 -21 -29.562 1 86.44 374 ARG A C 1
ATOM 2976 O O . ARG A 1 374 ? -7.355 -21.188 -29.625 1 86.44 374 ARG A O 1
ATOM 2983 N N . VAL A 1 375 ? -9.258 -21.469 -30.594 1 72 375 VAL A N 1
ATOM 2984 C CA . VAL A 1 375 ? -8.734 -22 -31.844 1 72 375 VAL A CA 1
ATOM 2985 C C . VAL A 1 375 ? -8.094 -20.891 -32.656 1 72 375 VAL A C 1
ATOM 2987 O O . VAL A 1 375 ? -7.062 -21.094 -33.312 1 72 375 VAL A O 1
ATOM 2990 N N . GLY A 1 376 ? -8.625 -19.578 -32.688 1 56.12 376 GLY A N 1
ATOM 2991 C CA . GLY A 1 376 ? -8.07 -18.531 -33.5 1 56.12 376 GLY A CA 1
ATOM 2992 C C . GLY A 1 376 ? -6.938 -17.766 -32.844 1 56.12 376 GLY A C 1
ATOM 2993 O O . GLY A 1 376 ? -6.266 -16.953 -33.469 1 56.12 376 GLY A O 1
ATOM 2994 N N . PHE A 1 377 ? -6.832 -17.672 -31.766 1 49.53 377 PHE A N 1
ATOM 2995 C CA . PHE A 1 377 ? -5.82 -16.891 -31.078 1 49.53 377 PHE A CA 1
ATOM 2996 C C . PHE A 1 377 ? -4.43 -17.453 -31.328 1 49.53 377 PHE A C 1
ATOM 2998 O O . PHE A 1 377 ? -3.438 -16.719 -31.281 1 49.53 377 PHE A O 1
ATOM 3005 N N . GLY A 1 378 ? -4.195 -18.719 -31.625 1 41.34 378 GLY A N 1
ATOM 3006 C CA . GLY A 1 378 ? -2.875 -19.234 -31.922 1 41.34 378 GLY A CA 1
ATOM 3007 C C . GLY A 1 378 ? -2.455 -18.984 -33.375 1 41.34 378 GLY A C 1
ATOM 3008 O O . GLY A 1 378 ? -1.34 -19.328 -33.75 1 41.34 378 GLY A O 1
ATOM 3009 N N . GLY A 1 379 ? -3.406 -18.688 -34.312 1 33.06 379 GLY A N 1
ATOM 3010 C CA . GLY A 1 379 ? -2.977 -18.516 -35.688 1 33.06 379 GLY A CA 1
ATOM 3011 C C . GLY A 1 379 ? -2.428 -17.125 -35.969 1 33.06 379 GLY A C 1
ATOM 3012 O O . GLY A 1 379 ? -2.734 -16.172 -35.25 1 33.06 379 GLY A O 1
ATOM 3013 N N . MET B 1 1 ? -47.656 28.266 -59.938 1 22.81 1 MET B N 1
ATOM 3014 C CA . MET B 1 1 ? -46.875 29.391 -59.469 1 22.81 1 MET B CA 1
ATOM 3015 C C . MET B 1 1 ? -45.812 28.922 -58.469 1 22.81 1 MET B C 1
ATOM 3017 O O . MET B 1 1 ? -46.125 28.25 -57.5 1 22.81 1 MET B O 1
ATOM 3021 N N . ARG B 1 2 ? -44.594 28.703 -59.031 1 25.36 2 ARG B N 1
ATOM 3022 C CA . ARG B 1 2 ? -43.25 28.172 -58.781 1 25.36 2 ARG B CA 1
ATOM 3023 C C . ARG B 1 2 ? -42.562 28.953 -57.688 1 25.36 2 ARG B C 1
ATOM 3025 O O . ARG B 1 2 ? -42.125 30.078 -57.875 1 25.36 2 ARG B O 1
ATOM 3032 N N . ARG B 1 3 ? -43.188 28.812 -56.469 1 23.17 3 ARG B N 1
ATOM 3033 C CA . ARG B 1 3 ? -42.875 29.625 -55.281 1 23.17 3 ARG B CA 1
ATOM 3034 C C . ARG B 1 3 ? -41.375 29.672 -55 1 23.17 3 ARG B C 1
ATOM 3036 O O . ARG B 1 3 ? -40.719 28.625 -54.969 1 23.17 3 ARG B O 1
ATOM 3043 N N . LEU B 1 4 ? -40.812 30.734 -55.469 1 24.75 4 LEU B N 1
ATOM 3044 C CA . LEU B 1 4 ? -39.406 31.094 -55.375 1 24.75 4 LEU B CA 1
ATOM 3045 C C . LEU B 1 4 ? -38.906 30.984 -53.938 1 24.75 4 LEU B C 1
ATOM 3047 O O . LEU B 1 4 ? -39.5 31.562 -53.031 1 24.75 4 LEU B O 1
ATOM 3051 N N . ALA B 1 5 ? -38.219 29.828 -53.625 1 27.8 5 ALA B N 1
ATOM 3052 C CA . ALA B 1 5 ? -37.562 29.344 -52.406 1 27.8 5 ALA B CA 1
ATOM 3053 C C . ALA B 1 5 ? -36.531 30.328 -51.906 1 27.8 5 ALA B C 1
ATOM 3055 O O . ALA B 1 5 ? -35.562 30.641 -52.625 1 27.8 5 ALA B O 1
ATOM 3056 N N . ALA B 1 6 ? -37 31.438 -51.156 1 26.22 6 ALA B N 1
ATOM 3057 C CA . ALA B 1 6 ? -36.281 32.562 -50.531 1 26.22 6 ALA B CA 1
ATOM 3058 C C . ALA B 1 6 ? -35.062 32.062 -49.781 1 26.22 6 ALA B C 1
ATOM 3060 O O . ALA B 1 6 ? -35.156 31.203 -48.906 1 26.22 6 ALA B O 1
ATOM 3061 N N . LEU B 1 7 ? -33.906 32.062 -50.406 1 27.84 7 LEU B N 1
ATOM 3062 C CA . LEU B 1 7 ? -32.656 31.641 -49.812 1 27.84 7 LEU B CA 1
ATOM 3063 C C . LEU B 1 7 ? -32.281 32.531 -48.625 1 27.84 7 LEU B C 1
ATOM 3065 O O . LEU B 1 7 ? -32.125 33.719 -48.781 1 27.84 7 LEU B O 1
ATOM 3069 N N . PRO B 1 8 ? -32.844 32.312 -47.438 1 28.3 8 PRO B N 1
ATOM 3070 C CA . PRO B 1 8 ? -32.562 33.281 -46.406 1 28.3 8 PRO B CA 1
ATOM 3071 C C . PRO B 1 8 ? -31.047 33.5 -46.188 1 28.3 8 PRO B C 1
ATOM 3073 O O . PRO B 1 8 ? -30.266 32.594 -46.469 1 28.3 8 PRO B O 1
ATOM 3076 N N . ALA B 1 9 ? -30.594 34.719 -46.5 1 24.17 9 ALA B N 1
ATOM 3077 C CA . ALA B 1 9 ? -29.25 35.25 -46.312 1 24.17 9 ALA B CA 1
ATOM 3078 C C . ALA B 1 9 ? -28.75 34.938 -44.906 1 24.17 9 ALA B C 1
ATOM 3080 O O . ALA B 1 9 ? -29.406 35.25 -43.906 1 24.17 9 ALA B O 1
ATOM 3081 N N . ALA B 1 10 ? -28.031 33.875 -44.75 1 28.61 10 ALA B N 1
ATOM 3082 C CA . ALA B 1 10 ? -27.328 33.469 -43.531 1 28.61 10 ALA B CA 1
ATOM 3083 C C . ALA B 1 10 ? -26.438 34.594 -43.031 1 28.61 10 ALA B C 1
ATOM 3085 O O . ALA B 1 10 ? -25.5 35 -43.719 1 28.61 10 ALA B O 1
ATOM 3086 N N . LEU B 1 11 ? -27.031 35.688 -42.438 1 23.5 11 LEU B N 1
ATOM 3087 C CA . LEU B 1 11 ? -26.25 36.75 -41.812 1 23.5 11 LEU B CA 1
ATOM 3088 C C . LEU B 1 11 ? -25.156 36.188 -40.938 1 23.5 11 LEU B C 1
ATOM 3090 O O . LEU B 1 11 ? -25.453 35.406 -40 1 23.5 11 LEU B O 1
ATOM 3094 N N . LEU B 1 12 ? -23.969 36.062 -41.5 1 26.97 12 LEU B N 1
ATOM 3095 C CA . LEU B 1 12 ? -22.719 35.719 -40.812 1 26.97 12 LEU B CA 1
ATOM 3096 C C . LEU B 1 12 ? -22.5 36.688 -39.625 1 26.97 12 LEU B C 1
ATOM 3098 O O . LEU B 1 12 ? -22.266 37.875 -39.844 1 26.97 12 LEU B O 1
ATOM 3102 N N . CYS B 1 13 ? -23.406 36.656 -38.625 1 25.86 13 CYS B N 1
ATOM 3103 C CA . CYS B 1 13 ? -23.094 37.469 -37.469 1 25.86 13 CYS B CA 1
ATOM 3104 C C . CYS B 1 13 ? -21.688 37.219 -36.969 1 25.86 13 CYS B C 1
ATOM 3106 O O . CYS B 1 13 ? -21.344 36.094 -36.594 1 25.86 13 CYS B O 1
ATOM 3108 N N . ILE B 1 14 ? -20.734 37.875 -37.594 1 28.55 14 ILE B N 1
ATOM 3109 C CA . ILE B 1 14 ? -19.391 37.906 -37.031 1 28.55 14 ILE B CA 1
ATOM 3110 C C . ILE B 1 14 ? -19.453 38.281 -35.531 1 28.55 14 ILE B C 1
ATOM 3112 O O . ILE B 1 14 ? -19.859 39.375 -35.188 1 28.55 14 ILE B O 1
ATOM 3116 N N . VAL B 1 15 ? -20.016 37.375 -34.719 1 31.31 15 VAL B N 1
ATOM 3117 C CA . VAL B 1 15 ? -19.922 37.688 -33.312 1 31.31 15 VAL B CA 1
ATOM 3118 C C . VAL B 1 15 ? -18.484 38 -32.938 1 31.31 15 VAL B C 1
ATOM 3120 O O . VAL B 1 15 ? -17.594 37.156 -33.125 1 31.31 15 VAL B O 1
ATOM 3123 N N . ALA B 1 16 ? -18.094 39.344 -33.062 1 32.94 16 ALA B N 1
ATOM 3124 C CA . ALA B 1 16 ? -16.859 39.844 -32.438 1 32.94 16 ALA B CA 1
ATOM 3125 C C . ALA B 1 16 ? -16.672 39.25 -31.062 1 32.94 16 ALA B C 1
ATOM 3127 O O . ALA B 1 16 ? -17.5 39.469 -30.172 1 32.94 16 ALA B O 1
ATOM 3128 N N . LEU B 1 17 ? -16.031 38.031 -31.031 1 30.88 17 LEU B N 1
ATOM 3129 C CA . LEU B 1 17 ? -15.578 37.469 -29.766 1 30.88 17 LEU B CA 1
ATOM 3130 C C . LEU B 1 17 ? -14.828 38.531 -28.953 1 30.88 17 LEU B C 1
ATOM 3132 O O . LEU B 1 17 ? -13.711 38.906 -29.312 1 30.88 17 LEU B O 1
ATOM 3136 N N . VAL B 1 18 ? -15.555 39.594 -28.531 1 31.53 18 VAL B N 1
ATOM 3137 C CA . VAL B 1 18 ? -14.859 40.438 -27.562 1 31.53 18 VAL B CA 1
ATOM 3138 C C . VAL B 1 18 ? -14.188 39.562 -26.5 1 31.53 18 VAL B C 1
ATOM 3140 O O . VAL B 1 18 ? -14.859 38.844 -25.75 1 31.53 18 VAL B O 1
ATOM 3143 N N . VAL B 1 19 ? -12.969 39.125 -26.797 1 32.19 19 VAL B N 1
ATOM 3144 C CA . VAL B 1 19 ? -12.141 38.531 -25.75 1 32.19 19 VAL B CA 1
ATOM 3145 C C . VAL B 1 19 ? -12.094 39.469 -24.547 1 32.19 19 VAL B C 1
ATOM 3147 O O . VAL B 1 19 ? -11.68 40.625 -24.641 1 32.19 19 VAL B O 1
ATOM 3150 N N . PRO B 1 20 ? -13.156 39.281 -23.672 1 30.86 20 PRO B N 1
ATOM 3151 C CA . PRO B 1 20 ? -13.109 40.219 -22.578 1 30.86 20 PRO B CA 1
ATOM 3152 C C . PRO B 1 20 ? -11.688 40.531 -22.109 1 30.86 20 PRO B C 1
ATOM 3154 O O . PRO B 1 20 ? -10.773 39.719 -22.359 1 30.86 20 PRO B O 1
ATOM 3157 N N . ALA B 1 21 ? -11.5 41.812 -21.672 1 31.66 21 ALA B N 1
ATOM 3158 C CA . ALA B 1 21 ? -10.32 42.469 -21.109 1 31.66 21 ALA B CA 1
ATOM 3159 C C . ALA B 1 21 ? -9.539 41.5 -20.203 1 31.66 21 ALA B C 1
ATOM 3161 O O . ALA B 1 21 ? -10.094 40.531 -19.719 1 31.66 21 ALA B O 1
ATOM 3162 N N . GLY B 1 22 ? -8.281 41.812 -20.078 1 28.34 22 GLY B N 1
ATOM 3163 C CA . GLY B 1 22 ? -7.148 41.219 -19.391 1 28.34 22 GLY B CA 1
ATOM 3164 C C . GLY B 1 22 ? -7.492 40.719 -18 1 28.34 22 GLY B C 1
ATOM 3165 O O . GLY B 1 22 ? -8.062 41.469 -17.188 1 28.34 22 GLY B O 1
ATOM 3166 N N . ALA B 1 23 ? -7.871 39.469 -17.922 1 33.88 23 ALA B N 1
ATOM 3167 C CA . ALA B 1 23 ? -8.047 38.875 -16.609 1 33.88 23 ALA B CA 1
ATOM 3168 C C . ALA B 1 23 ? -7.105 39.5 -15.586 1 33.88 23 ALA B C 1
ATOM 3170 O O . ALA B 1 23 ? -5.887 39.344 -15.672 1 33.88 23 ALA B O 1
ATOM 3171 N N . GLN B 1 24 ? -7.426 40.75 -15.188 1 29.3 24 GLN B N 1
ATOM 3172 C CA . GLN B 1 24 ? -6.629 41.312 -14.094 1 29.3 24 GLN B CA 1
ATOM 3173 C C . GLN B 1 24 ? -6.227 40.219 -13.102 1 29.3 24 GLN B C 1
ATOM 3175 O O . GLN B 1 24 ? -7.086 39.562 -12.492 1 29.3 24 GLN B O 1
ATOM 3180 N N . GLN B 1 25 ? -5.141 39.562 -13.359 1 33.31 25 GLN B N 1
ATOM 3181 C CA . GLN B 1 25 ? -4.59 38.594 -12.414 1 33.31 25 GLN B CA 1
ATOM 3182 C C . GLN B 1 25 ? -4.742 39.094 -10.977 1 33.31 25 GLN B C 1
ATOM 3184 O O . GLN B 1 25 ? -4.355 40.219 -10.656 1 33.31 25 GLN B O 1
ATOM 3189 N N . ALA B 1 26 ? -5.781 38.75 -10.32 1 36.62 26 ALA B N 1
ATOM 3190 C CA . ALA B 1 26 ? -5.961 39.062 -8.906 1 36.62 26 ALA B CA 1
ATOM 3191 C C . ALA B 1 26 ? -4.621 39.094 -8.18 1 36.62 26 ALA B C 1
ATOM 3193 O O . ALA B 1 26 ? -3.729 38.281 -8.469 1 36.62 26 ALA B O 1
ATOM 3194 N N . PRO B 1 27 ? -4.215 40.188 -7.598 1 34.41 27 PRO B N 1
ATOM 3195 C CA . PRO B 1 27 ? -2.941 40.219 -6.871 1 34.41 27 PRO B CA 1
ATOM 3196 C C . PRO B 1 27 ? -2.668 38.875 -6.156 1 34.41 27 PRO B C 1
ATOM 3198 O O . PRO B 1 27 ? -3.57 38.312 -5.535 1 34.41 27 PRO B O 1
ATOM 3201 N N . ARG B 1 28 ? -1.876 38 -6.641 1 41.03 28 ARG B N 1
ATOM 3202 C CA . ARG B 1 28 ? -1.359 36.812 -5.949 1 41.03 28 ARG B CA 1
ATOM 3203 C C . ARG B 1 28 ? -1.272 37.062 -4.445 1 41.03 28 ARG B C 1
ATOM 3205 O O . ARG B 1 28 ? -1.328 38.219 -3.992 1 41.03 28 ARG B O 1
ATOM 3212 N N . HIS B 1 29 ? -0.991 35.938 -3.646 1 48.75 29 HIS B N 1
ATOM 3213 C CA . HIS B 1 29 ? -0.798 35.75 -2.211 1 48.75 29 HIS B CA 1
ATOM 3214 C C . HIS B 1 29 ? 0.045 36.906 -1.634 1 48.75 29 HIS B C 1
ATOM 3216 O O . HIS B 1 29 ? 0.968 37.375 -2.289 1 48.75 29 HIS B O 1
ATOM 3222 N N . ASP B 1 30 ? -0.462 37.812 -0.893 1 48.84 30 ASP B N 1
ATOM 3223 C CA . ASP B 1 30 ? 0.317 38.688 -0.042 1 48.84 30 ASP B CA 1
ATOM 3224 C C . ASP B 1 30 ? 1.591 38.031 0.451 1 48.84 30 ASP B C 1
ATOM 3226 O O . ASP B 1 30 ? 1.636 36.781 0.581 1 48.84 30 ASP B O 1
ATOM 3230 N N . GLU B 1 31 ? 2.795 38.719 0.33 1 59.97 31 GLU B N 1
ATOM 3231 C CA . GLU B 1 31 ? 4.121 38.438 0.863 1 59.97 31 GLU B CA 1
ATOM 3232 C C . GLU B 1 31 ? 4.035 37.75 2.215 1 59.97 31 GLU B C 1
ATOM 3234 O O . GLU B 1 31 ? 3.318 38.188 3.109 1 59.97 31 GLU B O 1
ATOM 3239 N N . LEU B 1 32 ? 4.398 36.375 2.209 1 80.62 32 LEU B N 1
ATOM 3240 C CA . LEU B 1 32 ? 4.539 35.688 3.48 1 80.62 32 LEU B CA 1
ATOM 3241 C C . LEU B 1 32 ? 5.297 36.531 4.492 1 80.62 32 LEU B C 1
ATOM 3243 O O . LEU B 1 32 ? 6.477 36.812 4.297 1 80.62 32 LEU B O 1
ATOM 3247 N N . SER B 1 33 ? 4.582 37.031 5.441 1 84.94 33 SER B N 1
ATOM 3248 C CA . SER B 1 33 ? 5.254 37.844 6.461 1 84.94 33 SER B CA 1
ATOM 3249 C C . SER B 1 33 ? 6.379 37.062 7.125 1 84.94 33 SER B C 1
ATOM 3251 O O . SER B 1 33 ? 6.367 35.812 7.121 1 84.94 33 SER B O 1
ATOM 3253 N N . GLU B 1 34 ? 7.367 37.75 7.547 1 87.06 34 GLU B N 1
ATOM 3254 C CA . GLU B 1 34 ? 8.469 37.094 8.266 1 87.06 34 GLU B CA 1
ATOM 3255 C C . GLU B 1 34 ? 7.957 36.312 9.469 1 87.06 34 GLU B C 1
ATOM 3257 O O . GLU B 1 34 ? 8.484 35.25 9.781 1 87.06 34 GLU B O 1
ATOM 3262 N N . ARG B 1 35 ? 6.961 36.875 10.039 1 89.31 35 ARG B N 1
ATOM 3263 C CA . ARG B 1 35 ? 6.375 36.219 11.211 1 89.31 35 ARG B CA 1
ATOM 3264 C C . ARG B 1 35 ? 5.801 34.844 10.844 1 89.31 35 ARG B C 1
ATOM 3266 O O . ARG B 1 35 ? 5.977 33.875 11.594 1 89.31 35 ARG B O 1
ATOM 3273 N N . ILE B 1 36 ? 5.172 34.812 9.773 1 91.62 36 ILE B N 1
ATOM 3274 C CA . ILE B 1 36 ? 4.582 33.562 9.328 1 91.62 36 ILE B CA 1
ATOM 3275 C C . ILE B 1 36 ? 5.684 32.594 8.898 1 91.62 36 ILE B C 1
ATOM 3277 O O . ILE B 1 36 ? 5.637 31.406 9.211 1 91.62 36 ILE B O 1
ATOM 3281 N N . GLN B 1 37 ? 6.703 33.062 8.281 1 92.75 37 GLN B N 1
ATOM 3282 C CA . GLN B 1 37 ? 7.801 32.25 7.793 1 92.75 37 GLN B CA 1
ATOM 3283 C C . GLN B 1 37 ? 8.555 31.594 8.945 1 92.75 37 GLN B C 1
ATOM 3285 O O . GLN B 1 37 ? 8.938 30.422 8.867 1 92.75 37 GLN B O 1
ATOM 3290 N N . GLN B 1 38 ? 8.711 32.312 10.031 1 94.94 38 GLN B N 1
ATOM 3291 C CA . GLN B 1 38 ? 9.57 31.859 11.117 1 94.94 38 GLN B CA 1
ATOM 3292 C C . GLN B 1 38 ? 8.75 31.297 12.273 1 94.94 38 GLN B C 1
ATOM 3294 O O . GLN B 1 38 ? 9.281 31.047 13.359 1 94.94 38 GLN B O 1
ATOM 3299 N N . ALA B 1 39 ? 7.555 31.109 12.062 1 96 39 ALA B N 1
ATOM 3300 C CA . ALA B 1 39 ? 6.629 30.734 13.133 1 96 39 ALA B CA 1
ATOM 3301 C C . ALA B 1 39 ? 7.117 29.484 13.859 1 96 39 ALA B C 1
ATOM 3303 O O . ALA B 1 39 ? 7.574 28.531 13.234 1 96 39 ALA B O 1
ATOM 3304 N N . ARG B 1 40 ? 7.117 29.547 15.164 1 97.56 40 ARG B N 1
ATOM 3305 C CA . ARG B 1 40 ? 7.301 28.438 16.094 1 97.56 40 ARG B CA 1
ATOM 3306 C C . ARG B 1 40 ? 6.02 28.172 16.891 1 97.56 40 ARG B C 1
ATOM 3308 O O . ARG B 1 40 ? 5.523 29.047 17.594 1 97.56 40 ARG B O 1
ATOM 3315 N N . GLY B 1 41 ? 5.531 26.969 16.688 1 98.19 41 GLY B N 1
ATOM 3316 C CA . GLY B 1 41 ? 4.18 26.844 17.219 1 98.19 41 GLY B CA 1
ATOM 3317 C C . GLY B 1 41 ? 3.922 25.5 17.875 1 98.19 41 GLY B C 1
ATOM 3318 O O . GLY B 1 41 ? 4.832 24.672 18.016 1 98.19 41 GLY B O 1
ATOM 3319 N N . LEU B 1 42 ? 2.754 25.406 18.484 1 98.69 42 LEU B N 1
ATOM 3320 C CA . LEU B 1 42 ? 2.215 24.203 19.109 1 98.69 42 LEU B CA 1
ATOM 3321 C C . LEU B 1 42 ? 0.906 23.797 18.438 1 98.69 42 LEU B C 1
ATOM 3323 O O . LEU B 1 42 ? 0.083 24.641 18.094 1 98.69 42 LEU B O 1
ATOM 3327 N N . TYR B 1 43 ? 0.789 22.484 18.266 1 98.69 43 TYR B N 1
ATOM 3328 C CA . TYR B 1 43 ? -0.528 21.938 17.969 1 98.69 43 TYR B CA 1
ATOM 3329 C C . TYR B 1 43 ? -1.417 21.953 19.203 1 98.69 43 TYR B C 1
ATOM 3331 O O . TYR B 1 43 ? -1.042 21.422 20.25 1 98.69 43 TYR B O 1
ATOM 3339 N N . ILE B 1 44 ? -2.572 22.562 19.094 1 98 44 ILE B N 1
ATOM 3340 C CA . ILE B 1 44 ? -3.502 22.672 20.219 1 98 44 ILE B CA 1
ATOM 3341 C C . ILE B 1 44 ? -4.801 21.938 19.891 1 98 44 ILE B C 1
ATOM 3343 O O . ILE B 1 44 ? -5.492 22.297 18.938 1 98 44 ILE B O 1
ATOM 3347 N N . THR B 1 45 ? -5.16 20.969 20.734 1 95.31 45 THR B N 1
ATOM 3348 C CA . THR B 1 45 ? -6.367 20.172 20.5 1 95.31 45 THR B CA 1
ATOM 3349 C C . THR B 1 45 ? -7.617 21 20.797 1 95.31 45 THR B C 1
ATOM 3351 O O . THR B 1 45 ? -7.57 21.922 21.625 1 95.31 45 THR B O 1
ATOM 3354 N N . ALA B 1 46 ? -8.688 20.625 20.203 1 96.06 46 ALA B N 1
ATOM 3355 C CA . ALA B 1 46 ? -9.945 21.328 20.422 1 96.06 46 ALA B CA 1
ATOM 3356 C C . ALA B 1 46 ? -10.406 21.172 21.875 1 96.06 46 ALA B C 1
ATOM 3358 O O . ALA B 1 46 ? -10.891 22.125 22.484 1 96.06 46 ALA B O 1
ATOM 3359 N N . PRO B 1 47 ? -10.266 20 22.484 1 93.5 47 PRO B N 1
ATOM 3360 C CA . PRO B 1 47 ? -10.641 19.875 23.891 1 93.5 47 PRO B CA 1
ATOM 3361 C C . PRO B 1 47 ? -9.836 20.828 24.797 1 93.5 47 PRO B C 1
ATOM 3363 O O . PRO B 1 47 ? -10.375 21.359 25.766 1 93.5 47 PRO B O 1
ATOM 3366 N N . TYR B 1 48 ? -8.586 21 24.531 1 96.25 48 TYR B N 1
ATOM 3367 C CA . TYR B 1 48 ? -7.785 21.953 25.297 1 96.25 48 TYR B CA 1
ATOM 3368 C C . TYR B 1 48 ? -8.367 23.359 25.219 1 96.25 48 TYR B C 1
ATOM 3370 O O . TYR B 1 48 ? -8.445 24.062 26.234 1 96.25 48 TYR B O 1
ATOM 3378 N N . VAL B 1 49 ? -8.75 23.797 24.016 1 97 49 VAL B N 1
ATOM 3379 C CA . VAL B 1 49 ? -9.328 25.125 23.828 1 97 49 VAL B CA 1
ATOM 3380 C C . VAL B 1 49 ? -10.625 25.234 24.609 1 97 49 VAL B C 1
ATOM 3382 O O . VAL B 1 49 ? -10.891 26.266 25.25 1 97 49 VAL B O 1
ATOM 3385 N N . ARG B 1 50 ? -11.406 24.203 24.547 1 95.19 50 ARG B N 1
ATOM 3386 C CA . ARG B 1 50 ? -12.688 24.203 25.234 1 95.19 50 ARG B CA 1
ATOM 3387 C C . ARG B 1 50 ? -12.492 24.422 26.734 1 95.19 50 ARG B C 1
ATOM 3389 O O . ARG B 1 50 ? -13.234 25.188 27.359 1 95.19 50 ARG B O 1
ATOM 3396 N N . VAL B 1 51 ? -11.555 23.75 27.281 1 95.25 51 VAL B N 1
ATOM 3397 C CA . VAL B 1 51 ? -11.344 23.75 28.719 1 95.25 51 VAL B CA 1
ATOM 3398 C C . VAL B 1 51 ? -10.648 25.031 29.141 1 95.25 51 VAL B C 1
ATOM 3400 O O . VAL B 1 51 ? -10.992 25.625 30.172 1 95.25 51 VAL B O 1
ATOM 3403 N N . ASN B 1 52 ? -9.695 25.578 28.391 1 96.81 52 ASN B N 1
ATOM 3404 C CA . ASN B 1 52 ? -8.805 26.641 28.859 1 96.81 52 ASN B CA 1
ATOM 3405 C C . ASN B 1 52 ? -9.141 27.984 28.219 1 96.81 52 ASN B C 1
ATOM 3407 O O . ASN B 1 52 ? -8.703 29.031 28.688 1 96.81 52 ASN B O 1
ATOM 3411 N N . GLY B 1 53 ? -9.883 27.938 27.109 1 95.62 53 G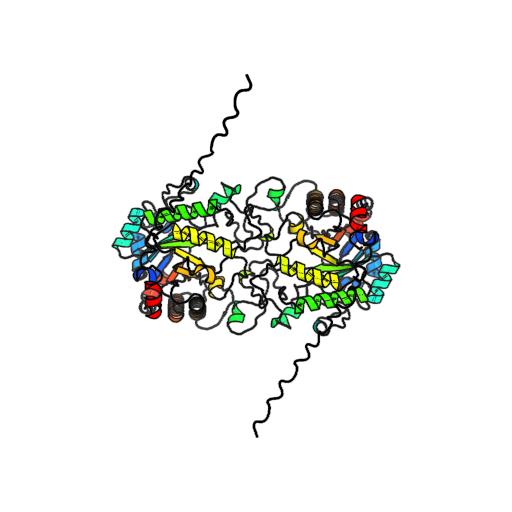LY B N 1
ATOM 3412 C CA . GLY B 1 53 ? -10.258 29.156 26.406 1 95.62 53 GLY B CA 1
ATOM 3413 C C . GLY B 1 53 ? -9.094 29.797 25.672 1 95.62 53 GLY B C 1
ATOM 3414 O O . GLY B 1 53 ? -7.984 29.266 25.672 1 95.62 53 GLY B O 1
ATOM 3415 N N . ALA B 1 54 ? -9.422 30.953 25.094 1 97.5 54 ALA B N 1
ATOM 3416 C CA . ALA B 1 54 ? -8.43 31.672 24.312 1 97.5 54 ALA B CA 1
ATOM 3417 C C . ALA B 1 54 ? -7.246 32.094 25.188 1 97.5 54 ALA B C 1
ATOM 3419 O O . ALA B 1 54 ? -6.094 32.031 24.75 1 97.5 54 ALA B O 1
ATOM 3420 N N . ARG B 1 55 ? -7.523 32.562 26.328 1 97.06 55 ARG B N 1
ATOM 3421 C CA . ARG B 1 55 ? -6.461 33 27.234 1 97.06 55 ARG B CA 1
ATOM 3422 C C . ARG B 1 55 ? -5.551 31.828 27.609 1 97.06 55 ARG B C 1
ATOM 3424 O O . ARG B 1 55 ? -4.344 32 27.781 1 97.06 55 ARG B O 1
ATOM 3431 N N . GLY B 1 56 ? -6.199 30.688 27.797 1 97.56 56 GLY B N 1
ATOM 3432 C CA . GLY B 1 56 ? -5.402 29.5 28.062 1 97.56 56 GLY B CA 1
ATOM 3433 C C . GLY B 1 56 ? -4.477 29.141 26.922 1 97.56 56 GLY B C 1
ATOM 3434 O O . GLY B 1 56 ? -3.332 28.734 27.141 1 97.56 56 GLY B O 1
ATOM 3435 N N . VAL B 1 57 ? -4.934 29.266 25.734 1 98.5 57 VAL B N 1
ATOM 3436 C CA . VAL B 1 57 ? -4.109 29.016 24.547 1 98.5 57 VAL B CA 1
ATOM 3437 C C . VAL B 1 57 ? -2.945 30 24.516 1 98.5 57 VAL B C 1
ATOM 3439 O O . VAL B 1 57 ? -1.797 29.609 24.297 1 98.5 57 VAL B O 1
ATOM 3442 N N . VAL B 1 58 ? -3.24 31.312 24.75 1 98.44 58 VAL B N 1
ATOM 3443 C CA . VAL B 1 58 ? -2.191 32.312 24.797 1 98.44 58 VAL B CA 1
ATOM 3444 C C . VAL B 1 58 ? -1.153 31.938 25.844 1 98.44 58 VAL B C 1
ATOM 3446 O O . VAL B 1 58 ? 0.052 32 25.594 1 98.44 58 VAL B O 1
ATOM 3449 N N . ARG B 1 59 ? -1.61 31.531 26.984 1 98 59 ARG B N 1
ATOM 3450 C CA . ARG B 1 59 ? -0.719 31.219 28.109 1 98 59 ARG B CA 1
ATOM 3451 C C . ARG B 1 59 ? 0.226 30.078 27.75 1 98 59 ARG B C 1
ATOM 3453 O O . ARG B 1 59 ? 1.428 30.156 28.016 1 98 59 ARG B O 1
ATOM 3460 N N . ILE B 1 60 ? -0.302 28.984 27.172 1 98.12 60 ILE B N 1
ATOM 3461 C CA . ILE B 1 60 ? 0.533 27.828 26.891 1 98.12 60 ILE B CA 1
ATOM 3462 C C . ILE B 1 60 ? 1.53 28.156 25.781 1 98.12 60 ILE B C 1
ATOM 3464 O O . ILE B 1 60 ? 2.672 27.688 25.812 1 98.12 60 ILE B O 1
ATOM 3468 N N . ILE B 1 61 ? 1.128 28.922 24.812 1 98.12 61 ILE B N 1
ATOM 3469 C CA . ILE B 1 61 ? 2.025 29.328 23.734 1 98.12 61 ILE B CA 1
ATOM 3470 C C . ILE B 1 61 ? 3.156 30.172 24.297 1 98.12 61 ILE B C 1
ATOM 3472 O O . ILE B 1 61 ? 4.332 29.922 24.031 1 98.12 61 ILE B O 1
ATOM 3476 N N . ARG B 1 62 ? 2.838 31.141 25.141 1 95.94 62 ARG B N 1
ATOM 3477 C CA . ARG B 1 62 ? 3.822 32.062 25.688 1 95.94 62 ARG B CA 1
ATOM 3478 C C . ARG B 1 62 ? 4.746 31.359 26.672 1 95.94 62 ARG B C 1
ATOM 3480 O O . ARG B 1 62 ? 5.957 31.594 26.672 1 95.94 62 ARG B O 1
ATOM 3487 N N . SER B 1 63 ? 4.152 30.516 27.469 1 95.06 63 SER B N 1
ATOM 3488 C CA . SER B 1 63 ? 4.957 29.812 28.453 1 95.06 63 SER B CA 1
ATOM 3489 C C . SER B 1 63 ? 5.922 28.828 27.797 1 95.06 63 SER B C 1
ATOM 3491 O O . SER B 1 63 ? 6.895 28.391 28.406 1 95.06 63 SER B O 1
ATOM 3493 N N . SER B 1 64 ? 5.656 28.469 26.562 1 96 64 SER B N 1
ATOM 3494 C CA . SER B 1 64 ? 6.535 27.578 25.797 1 96 64 SER B CA 1
ATOM 3495 C C . SER B 1 64 ? 7.48 28.359 24.906 1 96 64 SER B C 1
ATOM 3497 O O . SER B 1 64 ? 8.195 27.781 24.078 1 96 64 SER B O 1
ATOM 3499 N N . ALA B 1 65 ? 7.43 29.688 25.016 1 94.5 65 ALA B N 1
ATOM 3500 C CA . ALA B 1 65 ? 8.258 30.594 24.219 1 94.5 65 ALA B CA 1
ATOM 3501 C C . ALA B 1 65 ? 8 30.375 22.719 1 94.5 65 ALA B C 1
ATOM 3503 O O . ALA B 1 65 ? 8.945 30.328 21.922 1 94.5 65 ALA B O 1
ATOM 3504 N N . MET B 1 66 ? 6.754 30.188 22.375 1 96.56 66 MET B N 1
ATOM 3505 C CA . MET B 1 66 ? 6.312 30.016 20.984 1 96.56 66 MET B CA 1
ATOM 3506 C C . MET B 1 66 ? 5.496 31.219 20.531 1 96.56 66 MET B C 1
ATOM 3508 O O . MET B 1 66 ? 5.203 32.125 21.328 1 96.56 66 MET B O 1
ATOM 3512 N N . ASP B 1 67 ? 5.188 31.25 19.203 1 97.44 67 ASP B N 1
ATOM 3513 C CA . ASP B 1 67 ? 4.445 32.406 18.703 1 97.44 67 ASP B CA 1
ATOM 3514 C C . ASP B 1 67 ? 3.445 31.984 17.625 1 97.44 67 ASP B C 1
ATOM 3516 O O . ASP B 1 67 ? 3.025 32.781 16.797 1 97.44 67 ASP B O 1
ATOM 3520 N N . ALA B 1 68 ? 3.082 30.75 17.562 1 98.38 68 ALA B N 1
ATOM 3521 C CA . ALA B 1 68 ? 2.043 30.266 16.656 1 98.38 68 ALA B CA 1
ATOM 3522 C C . ALA B 1 68 ? 1.217 29.156 17.312 1 98.38 68 ALA B C 1
ATOM 3524 O O . ALA B 1 68 ? 1.718 28.422 18.156 1 98.38 68 ALA B O 1
ATOM 3525 N N . ALA B 1 69 ? -0.002 29.078 16.922 1 98.81 69 ALA B N 1
ATOM 3526 C CA . ALA B 1 69 ? -0.931 28.031 17.359 1 98.81 69 ALA B CA 1
ATOM 3527 C C . ALA B 1 69 ? -1.581 27.344 16.172 1 98.81 69 ALA B C 1
ATOM 3529 O O . ALA B 1 69 ? -2.131 28 15.281 1 98.81 69 ALA B O 1
ATOM 3530 N N . VAL B 1 70 ? -1.442 26.047 16.109 1 98.81 70 VAL B N 1
ATOM 3531 C CA . VAL B 1 70 ? -2.156 25.234 15.133 1 98.81 70 VAL B CA 1
ATOM 3532 C C . VAL B 1 70 ? -3.471 24.734 15.727 1 98.81 70 VAL B C 1
ATOM 3534 O O . VAL B 1 70 ? -3.471 23.969 16.688 1 98.81 70 VAL B O 1
ATOM 3537 N N . LEU B 1 71 ? -4.543 25.156 15.109 1 98.44 71 LEU B N 1
ATOM 3538 C CA . LEU B 1 71 ? -5.867 24.844 15.633 1 98.44 71 LEU B CA 1
ATOM 3539 C C . LEU B 1 71 ? -6.648 23.969 14.664 1 98.44 71 LEU B C 1
ATOM 3541 O O . LEU B 1 71 ? -6.719 24.266 13.469 1 98.44 71 LEU B O 1
ATOM 3545 N N . ASP B 1 72 ? -7.312 22.938 15.188 1 96.56 72 ASP B N 1
ATOM 3546 C CA . ASP B 1 72 ? -8.102 22.016 14.375 1 96.56 72 ASP B CA 1
ATOM 3547 C C . ASP B 1 72 ? -9.469 22.609 14.039 1 96.56 72 ASP B C 1
ATOM 3549 O O . ASP B 1 72 ? -10.359 22.641 14.891 1 96.56 72 ASP B O 1
ATOM 3553 N N . LEU B 1 73 ? -9.57 22.969 12.805 1 97.38 73 LEU B N 1
ATOM 3554 C CA . LEU B 1 73 ? -10.93 23.312 12.383 1 97.38 73 LEU B CA 1
ATOM 3555 C C . LEU B 1 73 ? -11.711 22.047 12.039 1 97.38 73 LEU B C 1
ATOM 3557 O O . LEU B 1 73 ? -12.867 21.906 12.445 1 97.38 73 LEU B O 1
ATOM 3561 N N . LYS B 1 74 ? -11.109 21.203 11.297 1 96.88 74 LYS B N 1
ATOM 3562 C CA . LYS B 1 74 ? -11.578 19.844 11.008 1 96.88 74 LYS B CA 1
ATOM 3563 C C . LYS B 1 74 ? -10.492 18.812 11.312 1 96.88 74 LYS B C 1
ATOM 3565 O O . LYS B 1 74 ? -9.391 18.891 10.766 1 96.88 74 LYS B O 1
ATOM 3570 N N . ASP B 1 75 ? -10.859 17.922 12.242 1 95.81 75 ASP B N 1
ATOM 3571 C CA . ASP B 1 75 ? -9.773 17.078 12.711 1 95.81 75 ASP B CA 1
ATOM 3572 C C . ASP B 1 75 ? -9.898 15.664 12.133 1 95.81 75 ASP B C 1
ATOM 3574 O O . ASP B 1 75 ? -10.727 15.422 11.258 1 95.81 75 ASP B O 1
ATOM 3578 N N . ALA B 1 76 ? -9.039 14.766 12.57 1 93.69 76 ALA B N 1
ATOM 3579 C CA . ALA B 1 76 ? -8.891 13.453 11.953 1 93.69 76 ALA B CA 1
ATOM 3580 C C . ALA B 1 76 ? -10.008 12.508 12.391 1 93.69 76 ALA B C 1
ATOM 3582 O O . ALA B 1 76 ? -10.156 11.414 11.844 1 93.69 76 ALA B O 1
ATOM 3583 N N . THR B 1 77 ? -10.758 12.914 13.305 1 92.56 77 THR B N 1
ATOM 3584 C CA . THR B 1 77 ? -11.922 12.133 13.703 1 92.56 77 THR B CA 1
ATOM 3585 C C . THR B 1 77 ? -13.141 12.508 12.875 1 92.56 77 THR B C 1
ATOM 3587 O O . THR B 1 77 ? -14.188 11.867 12.961 1 92.56 77 THR B O 1
ATOM 3590 N N . GLY B 1 78 ? -13.008 13.555 12.125 1 94.06 78 GLY B N 1
ATOM 3591 C CA . GLY B 1 78 ? -14.117 14.055 11.336 1 94.06 78 GLY B CA 1
ATOM 3592 C C . GLY B 1 78 ? -14.875 15.18 12.016 1 94.06 78 GLY B C 1
ATOM 3593 O O . GLY B 1 78 ? -15.773 15.789 11.422 1 94.06 78 GLY B O 1
ATOM 3594 N N . ARG B 1 79 ? -14.469 15.516 13.148 1 94.25 79 ARG B N 1
ATOM 3595 C CA . ARG B 1 79 ? -15.156 16.562 13.898 1 94.25 79 ARG B CA 1
ATOM 3596 C C . ARG B 1 79 ? -14.805 17.938 13.352 1 94.25 79 ARG B C 1
ATOM 3598 O O . ARG B 1 79 ? -13.664 18.188 12.953 1 94.25 79 ARG B O 1
ATOM 3605 N N . VAL B 1 80 ? -15.781 18.734 13.375 1 97.19 80 VAL B N 1
ATOM 3606 C CA . VAL B 1 80 ? -15.633 20.141 13.039 1 97.19 80 VAL B CA 1
ATOM 3607 C C . VAL B 1 80 ? -15.75 20.984 14.305 1 97.19 80 VAL B C 1
ATOM 3609 O O . VAL B 1 80 ? -16.812 21.047 14.93 1 97.19 80 VAL B O 1
ATOM 3612 N N . ASN B 1 81 ? -14.758 21.703 14.578 1 97.44 81 ASN B N 1
ATOM 3613 C CA . ASN B 1 81 ? -14.625 22.25 15.922 1 97.44 81 ASN B CA 1
ATOM 3614 C C . ASN B 1 81 ? -15.016 23.719 15.977 1 97.44 81 ASN B C 1
ATOM 3616 O O . ASN B 1 81 ? -14.648 24.438 16.922 1 97.44 81 ASN B O 1
ATOM 3620 N N . TYR B 1 82 ? -15.703 24.25 14.992 1 96.31 82 TYR B N 1
ATOM 3621 C CA . TYR B 1 82 ? -16.203 25.609 14.914 1 96.31 82 TYR B CA 1
ATOM 3622 C C . TYR B 1 82 ? -17.594 25.641 14.305 1 96.31 82 TYR B C 1
ATOM 3624 O O . TYR B 1 82 ? -18.125 24.609 13.891 1 96.31 82 TYR B O 1
ATOM 3632 N N . ASP B 1 83 ? -18.219 26.859 14.344 1 94.38 83 ASP B N 1
ATOM 3633 C CA . ASP B 1 83 ? -19.547 27.031 13.766 1 94.38 83 ASP B CA 1
ATOM 3634 C C . ASP B 1 83 ? -19.469 27.25 12.258 1 94.38 83 ASP B C 1
ATOM 3636 O O . ASP B 1 83 ? -19.406 28.391 11.797 1 94.38 83 ASP B O 1
ATOM 3640 N N . SER B 1 84 ? -19.531 26.188 11.531 1 96.38 84 SER B N 1
ATOM 3641 C CA . SER B 1 84 ? -19.422 26.266 10.078 1 96.38 84 SER B CA 1
ATOM 3642 C C . SER B 1 84 ? -20.781 26.562 9.438 1 96.38 84 SER B C 1
ATOM 3644 O O . SER B 1 84 ? -21.812 26.094 9.922 1 96.38 84 SER B O 1
ATOM 3646 N N . ALA B 1 85 ? -20.75 27.344 8.352 1 95.38 85 ALA B N 1
ATOM 3647 C CA . ALA B 1 85 ? -21.953 27.625 7.586 1 95.38 85 ALA B CA 1
ATOM 3648 C C . ALA B 1 85 ? -22.172 26.578 6.492 1 95.38 85 ALA B C 1
ATOM 3650 O O . ALA B 1 85 ? -23.172 26.609 5.773 1 95.38 85 ALA B O 1
ATOM 3651 N N . ILE B 1 86 ? -21.266 25.656 6.367 1 96.44 86 ILE B N 1
ATOM 3652 C CA . ILE B 1 86 ? -21.344 24.641 5.332 1 96.44 86 ILE B CA 1
ATOM 3653 C C . ILE B 1 86 ? -22.359 23.562 5.734 1 96.44 86 ILE B C 1
ATOM 3655 O O . ILE B 1 86 ? -22.156 22.844 6.715 1 96.44 86 ILE B O 1
ATOM 3659 N N . PRO B 1 87 ? -23.359 23.391 5.004 1 95.06 87 PRO B N 1
ATOM 3660 C CA . PRO B 1 87 ? -24.453 22.484 5.402 1 95.06 87 PRO B CA 1
ATOM 3661 C C . PRO B 1 87 ? -23.984 21.047 5.605 1 95.06 87 PRO B C 1
ATOM 3663 O O . PRO B 1 87 ? -24.422 20.391 6.547 1 95.06 87 PRO B O 1
ATOM 3666 N N . GLU B 1 88 ? -23.094 20.547 4.855 1 94.12 88 GLU B N 1
ATOM 3667 C CA . GLU B 1 88 ? -22.625 19.172 4.898 1 94.12 88 GLU B CA 1
ATOM 3668 C C . GLU B 1 88 ? -21.906 18.875 6.215 1 94.12 88 GLU B C 1
ATOM 3670 O O . GLU B 1 88 ? -21.797 17.703 6.617 1 94.12 88 GLU B O 1
ATOM 3675 N N . LEU B 1 89 ? -21.438 19.859 6.898 1 95.94 89 LEU B N 1
ATOM 3676 C CA . LEU B 1 89 ? -20.594 19.656 8.07 1 95.94 89 LEU B CA 1
ATOM 3677 C C . LEU B 1 89 ? -21.391 19.844 9.352 1 95.94 89 LEU B C 1
ATOM 3679 O O . LEU B 1 89 ? -20.859 19.656 10.453 1 95.94 89 LEU B O 1
ATOM 3683 N N . GLN B 1 90 ? -22.656 20.141 9.32 1 90.81 90 GLN B N 1
ATOM 3684 C CA . GLN B 1 90 ? -23.438 20.531 10.477 1 90.81 90 GLN B CA 1
ATOM 3685 C C . GLN B 1 90 ? -23.594 19.375 11.453 1 90.81 90 GLN B C 1
ATOM 3687 O O . GLN B 1 90 ? -23.562 19.562 12.672 1 90.81 90 GLN B O 1
ATOM 3692 N N . GLU B 1 91 ? -23.656 18.188 10.914 1 88.69 91 GLU B N 1
ATOM 3693 C CA . GLU B 1 91 ? -23.906 17.031 11.773 1 88.69 91 GLU B CA 1
ATOM 3694 C C . GLU B 1 91 ? -22.656 16.641 12.555 1 88.69 91 GLU B C 1
ATOM 3696 O O . GLU B 1 91 ? -22.75 15.961 13.578 1 88.69 91 GLU B O 1
ATOM 3701 N N . GLN B 1 92 ? -21.516 17.047 12.086 1 92.56 92 GLN B N 1
ATOM 3702 C CA . GLN B 1 92 ? -20.297 16.656 12.773 1 92.56 92 GLN B CA 1
ATOM 3703 C C . GLN B 1 92 ? -19.656 17.859 13.477 1 92.56 92 GLN B C 1
ATOM 3705 O O . GLN B 1 92 ? -18.516 17.781 13.914 1 92.56 92 GLN B O 1
ATOM 3710 N N . GLU B 1 93 ? -20.453 18.859 13.719 1 92.88 93 GLU B N 1
ATOM 3711 C CA . GLU B 1 93 ? -19.984 20.047 14.43 1 92.88 93 GLU B CA 1
ATOM 3712 C C . GLU B 1 93 ? -19.953 19.812 15.938 1 92.88 93 GLU B C 1
ATOM 3714 O O . GLU B 1 93 ? -20.938 19.328 16.516 1 92.88 93 GLU B O 1
ATOM 3719 N N . THR B 1 94 ? -18.859 20.047 16.5 1 88.88 94 THR B N 1
ATOM 3720 C CA . THR B 1 94 ? -18.734 19.969 17.953 1 88.88 94 THR B CA 1
ATOM 3721 C C . THR B 1 94 ? -18.609 21.375 18.547 1 88.88 94 THR B C 1
ATOM 3723 O O . THR B 1 94 ? -18.938 21.578 19.719 1 88.88 94 THR B O 1
ATOM 3726 N N . ARG B 1 95 ? -18.094 22.375 17.891 1 85.81 95 ARG B N 1
ATOM 3727 C CA . ARG B 1 95 ? -17.906 23.781 18.25 1 85.81 95 ARG B CA 1
ATOM 3728 C C . ARG B 1 95 ? -17.047 23.922 19.484 1 85.81 95 ARG B C 1
ATOM 3730 O O . ARG B 1 95 ? -17.328 24.75 20.359 1 85.81 95 ARG B O 1
ATOM 3737 N N . LEU B 1 96 ? -16.094 23.047 19.562 1 89.31 96 LEU B N 1
ATOM 3738 C CA . LEU B 1 96 ? -15.242 23.016 20.75 1 89.31 96 LEU B CA 1
ATOM 3739 C C . LEU B 1 96 ? -14.398 24.266 20.859 1 89.31 96 LEU B C 1
ATOM 3741 O O . LEU B 1 96 ? -13.992 24.656 21.969 1 89.31 96 LEU B O 1
ATOM 3745 N N . HIS B 1 97 ? -14.195 24.969 19.797 1 93.56 97 HIS B N 1
ATOM 3746 C CA . HIS B 1 97 ? -13.398 26.188 19.812 1 93.56 97 HIS B CA 1
ATOM 3747 C C . HIS B 1 97 ? -14.227 27.375 20.297 1 93.56 97 HIS B C 1
ATOM 3749 O O . HIS B 1 97 ? -13.672 28.438 20.625 1 93.56 97 HIS B O 1
ATOM 3755 N N . GLY B 1 98 ? -15.562 27.234 20.344 1 92.62 98 GLY B N 1
ATOM 3756 C CA . GLY B 1 98 ? -16.406 28.375 20.641 1 92.62 98 GLY B CA 1
ATOM 3757 C C . GLY B 1 98 ? -16.375 29.438 19.562 1 92.62 98 GLY B C 1
ATOM 3758 O O . GLY B 1 98 ? -16.547 29.141 18.375 1 92.62 98 GLY B O 1
ATOM 3759 N N . ASP B 1 99 ? -16.266 30.703 19.984 1 95.19 99 ASP B N 1
ATOM 3760 C CA . ASP B 1 99 ? -16.156 31.812 19.047 1 95.19 99 ASP B CA 1
ATOM 3761 C C . ASP B 1 99 ? -14.75 31.875 18.438 1 95.19 99 ASP B C 1
ATOM 3763 O O . ASP B 1 99 ? -13.875 32.562 18.984 1 95.19 99 ASP B O 1
ATOM 3767 N N . VAL B 1 100 ? -14.633 31.328 17.281 1 97.56 100 VAL B N 1
ATOM 3768 C CA . VAL B 1 100 ? -13.312 31.156 16.672 1 97.56 100 VAL B CA 1
ATOM 3769 C C . VAL B 1 100 ? -12.766 32.531 16.25 1 97.56 100 VAL B C 1
ATOM 3771 O O . VAL B 1 100 ? -11.555 32.75 16.328 1 97.56 100 VAL B O 1
ATOM 3774 N N . ARG B 1 101 ? -13.633 33.406 15.773 1 96.88 101 ARG B N 1
ATOM 3775 C CA . ARG B 1 101 ? -13.18 34.75 15.43 1 96.88 101 ARG B CA 1
ATOM 3776 C C . ARG B 1 101 ? -12.57 35.438 16.641 1 96.88 101 ARG B C 1
ATOM 3778 O O . ARG B 1 101 ? -11.508 36.062 16.531 1 96.88 101 ARG B O 1
ATOM 3785 N N . ALA B 1 102 ? -13.234 35.375 17.703 1 97.5 102 ALA B N 1
ATOM 3786 C CA . ALA B 1 102 ? -12.727 35.969 18.938 1 97.5 102 ALA B CA 1
ATOM 3787 C C . ALA B 1 102 ? -11.422 35.281 19.359 1 97.5 102 ALA B C 1
ATOM 3789 O O . ALA B 1 102 ? -10.516 35.969 19.875 1 97.5 102 ALA B O 1
ATOM 3790 N N . LEU B 1 103 ? -11.391 34 19.25 1 98.12 103 LEU B N 1
ATOM 3791 C CA . LEU B 1 103 ? -10.18 33.25 19.562 1 98.12 103 LEU B CA 1
ATOM 3792 C C . LEU B 1 103 ? -9.008 33.75 18.734 1 98.12 103 LEU B C 1
ATOM 3794 O O . LEU B 1 103 ? -7.945 34.062 19.281 1 98.12 103 LEU B O 1
ATOM 3798 N N . VAL B 1 104 ? -9.156 33.875 17.453 1 98.56 104 VAL B N 1
ATOM 3799 C CA . VAL B 1 104 ? -8.109 34.312 16.547 1 98.56 104 VAL B CA 1
ATOM 3800 C C . VAL B 1 104 ? -7.703 35.75 16.875 1 98.56 104 VAL B C 1
ATOM 3802 O O . VAL B 1 104 ? -6.516 36.062 16.891 1 98.56 104 VAL B O 1
ATOM 3805 N N . GLN B 1 105 ? -8.68 36.562 17.156 1 98.06 105 GLN B N 1
ATOM 3806 C CA . GLN B 1 105 ? -8.406 37.938 17.531 1 98.06 105 GLN B CA 1
ATOM 3807 C C . GLN B 1 105 ? -7.539 38 18.781 1 98.06 105 GLN B C 1
ATOM 3809 O O . GLN B 1 105 ? -6.586 38.781 18.859 1 98.06 105 GLN B O 1
ATOM 3814 N N . THR B 1 106 ? -7.898 37.219 19.734 1 98.5 106 THR B N 1
ATOM 3815 C CA . THR B 1 106 ? -7.121 37.188 20.969 1 98.5 106 THR B CA 1
ATOM 3816 C C . THR B 1 106 ? -5.684 36.75 20.688 1 98.5 106 THR B C 1
ATOM 3818 O O . THR B 1 106 ? -4.742 37.312 21.25 1 98.5 106 THR B O 1
ATOM 3821 N N . LEU B 1 107 ? -5.52 35.781 19.844 1 98.56 107 LEU B N 1
ATOM 3822 C CA . LEU B 1 107 ? -4.18 35.344 19.453 1 98.56 107 LEU B CA 1
ATOM 3823 C C . LEU B 1 107 ? -3.41 36.469 18.781 1 98.56 107 LEU B C 1
ATOM 3825 O O . LEU B 1 107 ? -2.26 36.719 19.125 1 98.56 107 LEU B O 1
ATOM 3829 N N . HIS B 1 108 ? -4.012 37.188 17.938 1 97.75 108 HIS B N 1
ATOM 3830 C CA . HIS B 1 108 ? -3.385 38.312 17.219 1 97.75 108 HIS B CA 1
ATOM 3831 C C . HIS B 1 108 ? -2.975 39.438 18.172 1 97.75 108 HIS B C 1
ATOM 3833 O O . HIS B 1 108 ? -1.885 40 18.031 1 97.75 108 HIS B O 1
ATOM 3839 N N . GLU B 1 109 ? -3.84 39.688 19.047 1 98 109 GLU B N 1
ATOM 3840 C CA . GLU B 1 109 ? -3.566 40.75 20.016 1 98 109 GLU B CA 1
ATOM 3841 C C . GLU B 1 109 ? -2.342 40.406 20.859 1 98 109 GLU B C 1
ATOM 3843 O O . GLU B 1 109 ? -1.714 41.312 21.438 1 98 109 GLU B O 1
ATOM 3848 N N . ASN B 1 110 ? -2.098 39.188 20.938 1 97.75 110 ASN B N 1
ATOM 3849 C CA . ASN B 1 110 ? -0.954 38.75 21.719 1 97.75 110 ASN B CA 1
ATOM 3850 C C . ASN B 1 110 ? 0.217 38.344 20.828 1 97.75 110 ASN B C 1
ATOM 3852 O O . ASN B 1 110 ? 1.132 37.656 21.266 1 97.75 110 ASN B O 1
ATOM 3856 N N . GLY B 1 111 ? 0.156 38.656 19.484 1 96.5 111 GLY B N 1
ATOM 3857 C CA . GLY B 1 111 ? 1.265 38.438 18.562 1 96.5 111 GLY B CA 1
ATOM 3858 C C . GLY B 1 111 ? 1.436 37 18.188 1 96.5 111 GLY B C 1
ATOM 3859 O O . GLY B 1 111 ? 2.547 36.531 17.891 1 96.5 111 GLY B O 1
ATOM 3860 N N . ILE B 1 112 ? 0.415 36.219 18.25 1 98 112 ILE B N 1
ATOM 3861 C CA . ILE B 1 112 ? 0.465 34.781 17.969 1 98 112 ILE B CA 1
ATOM 3862 C C . ILE B 1 112 ? -0.156 34.5 16.594 1 98 112 ILE B C 1
ATOM 3864 O O . ILE B 1 112 ? -1.266 34.969 16.312 1 98 112 ILE B O 1
ATOM 3868 N N . VAL B 1 113 ? 0.609 33.812 15.695 1 97.88 113 VAL B N 1
ATOM 3869 C CA . VAL B 1 113 ? 0.117 33.375 14.391 1 97.88 113 VAL B CA 1
ATOM 3870 C C . VAL B 1 113 ? -0.912 32.281 14.555 1 97.88 113 VAL B C 1
ATOM 3872 O O . VAL B 1 113 ? -0.664 31.297 15.258 1 97.88 113 VAL B O 1
ATOM 3875 N N . ALA B 1 114 ? -2.045 32.438 13.93 1 98.62 114 ALA B N 1
ATOM 3876 C CA . ALA B 1 114 ? -3.1 31.422 13.977 1 98.62 114 ALA B CA 1
ATOM 3877 C C . ALA B 1 114 ? -3.117 30.594 12.703 1 98.62 114 ALA B C 1
ATOM 3879 O O . ALA B 1 114 ? -3.365 31.109 11.617 1 98.62 114 ALA B O 1
ATOM 3880 N N . ILE B 1 115 ? -2.871 29.312 12.836 1 98.69 115 ILE B N 1
ATOM 3881 C CA . ILE B 1 115 ? -2.852 28.375 11.719 1 98.69 115 ILE B CA 1
ATOM 3882 C C . ILE B 1 115 ? -4.062 27.453 11.797 1 98.69 115 ILE B C 1
ATOM 3884 O O . ILE B 1 115 ? -4.297 26.812 12.828 1 98.69 115 ILE B O 1
ATOM 3888 N N . ALA B 1 116 ? -4.82 27.359 10.695 1 98.75 116 ALA B N 1
ATOM 3889 C CA . ALA B 1 116 ? -6.004 26.516 10.641 1 98.75 116 ALA B CA 1
ATOM 3890 C C . ALA B 1 116 ? -5.668 25.141 10.047 1 98.75 116 ALA B C 1
ATOM 3892 O O . ALA B 1 116 ? -5.398 25.031 8.852 1 98.75 116 ALA B O 1
ATOM 3893 N N . ARG B 1 117 ? -5.719 24.125 10.844 1 98.75 117 ARG B N 1
ATOM 3894 C CA . ARG B 1 117 ? -5.496 22.781 10.344 1 98.75 117 ARG B CA 1
ATOM 3895 C C . ARG B 1 117 ? -6.801 22.141 9.867 1 98.75 117 ARG B C 1
ATOM 3897 O O . ARG B 1 117 ? -7.812 22.188 10.57 1 98.75 117 ARG B O 1
ATOM 3904 N N . ILE B 1 118 ? -6.742 21.656 8.688 1 98.69 118 ILE B N 1
ATOM 3905 C CA . ILE B 1 118 ? -7.891 21.031 8.039 1 98.69 118 ILE B CA 1
ATOM 3906 C C . ILE B 1 118 ? -7.508 19.625 7.551 1 98.69 118 ILE B C 1
ATOM 3908 O O . ILE B 1 118 ? -6.715 19.484 6.617 1 98.69 118 ILE B O 1
ATOM 3912 N N . VAL B 1 119 ? -8.055 18.609 8.156 1 98.19 119 VAL B N 1
ATOM 3913 C CA . VAL B 1 119 ? -7.867 17.25 7.684 1 98.19 119 VAL B CA 1
ATOM 3914 C C . VAL B 1 119 ? -8.719 17 6.441 1 98.19 119 VAL B C 1
ATOM 3916 O O . VAL B 1 119 ? -9.938 17.219 6.465 1 98.19 119 VAL B O 1
ATOM 3919 N N . CYS B 1 120 ? -8.141 16.547 5.41 1 98.06 120 CYS B N 1
ATOM 3920 C CA . CYS B 1 120 ? -8.781 16.531 4.105 1 98.06 120 CYS B CA 1
ATOM 3921 C C . CYS B 1 120 ? -9.633 15.281 3.93 1 98.06 120 CYS B C 1
ATOM 3923 O O . CYS B 1 120 ? -10.859 15.336 4.047 1 98.06 120 CYS B O 1
ATOM 3925 N N . PHE B 1 121 ? -8.922 14.133 3.873 1 97.81 121 PHE B N 1
ATOM 3926 C CA . PHE B 1 121 ? -9.672 12.992 3.35 1 97.81 121 PHE B CA 1
ATOM 3927 C C . PHE B 1 121 ? -9.922 11.961 4.441 1 97.81 121 PHE B C 1
ATOM 3929 O O . PHE B 1 121 ? -10.797 11.109 4.309 1 97.81 121 PHE B O 1
ATOM 3936 N N . ASN B 1 122 ? -9.102 11.898 5.449 1 96.31 122 ASN B N 1
ATOM 3937 C CA . ASN B 1 122 ? -9.414 11.07 6.609 1 96.31 122 ASN B CA 1
ATOM 3938 C C . ASN B 1 122 ? -10.578 11.656 7.41 1 96.31 122 ASN B C 1
ATOM 3940 O O . ASN B 1 122 ? -10.398 12.594 8.188 1 96.31 122 ASN B O 1
ATOM 3944 N N . ASP B 1 123 ? -11.758 11.109 7.18 1 96.94 123 ASP B N 1
ATOM 3945 C CA . ASP B 1 123 ? -12.992 11.602 7.793 1 96.94 123 ASP B CA 1
ATOM 3946 C C . ASP B 1 123 ? -14.008 10.477 7.973 1 96.94 123 ASP B C 1
ATOM 3948 O O . ASP B 1 123 ? -14.898 10.305 7.141 1 96.94 123 ASP B O 1
ATOM 3952 N N . PRO B 1 124 ? -13.898 9.797 9.133 1 95.25 124 PRO B N 1
ATOM 3953 C CA . PRO B 1 124 ? -14.797 8.656 9.32 1 95.25 124 PRO B CA 1
ATOM 3954 C C . PRO B 1 124 ? -16.266 9.07 9.414 1 95.25 124 PRO B C 1
ATOM 3956 O O . PRO B 1 124 ? -17.156 8.312 9.023 1 95.25 124 PRO B O 1
ATOM 3959 N N . VAL B 1 125 ? -16.578 10.281 9.836 1 95.31 125 VAL B N 1
ATOM 3960 C CA . VAL B 1 125 ? -17.953 10.719 10.008 1 95.31 125 VAL B CA 1
ATOM 3961 C C . VAL B 1 125 ? -18.594 10.945 8.648 1 95.31 125 VAL B C 1
ATOM 3963 O O . VAL B 1 125 ? -19.625 10.336 8.328 1 95.31 125 VAL B O 1
ATOM 3966 N N . LEU B 1 126 ? -18 11.742 7.816 1 96.31 126 LEU B N 1
ATOM 3967 C CA . LEU B 1 126 ? -18.578 12.039 6.512 1 96.31 126 LEU B CA 1
ATOM 3968 C C . LEU B 1 126 ? -18.562 10.812 5.613 1 96.31 126 LEU B C 1
ATOM 3970 O O . LEU B 1 126 ? -19.469 10.617 4.797 1 96.31 126 LEU B O 1
ATOM 3974 N N . ALA B 1 127 ? -17.516 10.008 5.75 1 96.62 127 ALA B N 1
ATOM 3975 C CA . ALA B 1 127 ? -17.438 8.797 4.941 1 96.62 127 ALA B CA 1
ATOM 3976 C C . ALA B 1 127 ? -18.656 7.91 5.164 1 96.62 127 ALA B C 1
ATOM 3978 O O . ALA B 1 127 ? -19.234 7.383 4.211 1 96.62 127 ALA B O 1
ATOM 3979 N N . HIS B 1 128 ? -19.047 7.766 6.41 1 94.31 128 HIS B N 1
ATOM 3980 C CA . HIS B 1 128 ? -20.188 6.902 6.727 1 94.31 128 HIS B CA 1
ATOM 3981 C C . HIS B 1 128 ? -21.516 7.59 6.41 1 94.31 128 HIS B C 1
ATOM 3983 O O . HIS B 1 128 ? -22.484 6.934 6.039 1 94.31 128 HIS B O 1
ATOM 3989 N N . ARG B 1 129 ? -21.594 8.883 6.477 1 95.19 129 ARG B N 1
ATOM 3990 C CA . ARG B 1 129 ? -22.812 9.633 6.195 1 95.19 129 ARG B CA 1
ATOM 3991 C C . ARG B 1 129 ? -23.031 9.773 4.691 1 95.19 129 ARG B C 1
ATOM 3993 O O . ARG B 1 129 ? -24.172 9.867 4.234 1 95.19 129 ARG B O 1
ATOM 4000 N N . MET B 1 130 ? -21.938 9.836 4.016 1 95.44 130 MET B N 1
ATOM 4001 C CA . MET B 1 130 ? -22 10 2.566 1 95.44 130 MET B CA 1
ATOM 4002 C C . MET B 1 130 ? -21.188 8.922 1.865 1 95.44 130 MET B C 1
ATOM 4004 O O . MET B 1 130 ? -20.203 9.227 1.189 1 95.44 130 MET B O 1
ATOM 4008 N N . PRO B 1 131 ? -21.641 7.742 1.832 1 94.88 131 PRO B N 1
ATOM 4009 C CA . PRO B 1 131 ? -20.859 6.605 1.335 1 94.88 131 PRO B CA 1
ATOM 4010 C C . PRO B 1 131 ? -20.516 6.727 -0.149 1 94.88 131 PRO B C 1
ATOM 4012 O O . PRO B 1 131 ? -19.5 6.207 -0.596 1 94.88 131 PRO B O 1
ATOM 4015 N N . ASP B 1 132 ? -21.234 7.449 -0.927 1 94.44 132 ASP B N 1
ATOM 4016 C CA . ASP B 1 132 ? -20.969 7.613 -2.354 1 94.44 132 ASP B CA 1
ATOM 4017 C C . ASP B 1 132 ? -19.719 8.461 -2.584 1 94.44 132 ASP B C 1
ATOM 4019 O O . ASP B 1 132 ? -19.156 8.461 -3.682 1 94.44 132 ASP B O 1
ATOM 4023 N N . ARG B 1 133 ? -19.281 9.188 -1.55 1 96.88 133 ARG B N 1
ATOM 4024 C CA . ARG B 1 133 ? -18.125 10.055 -1.658 1 96.88 133 ARG B CA 1
ATOM 4025 C C . ARG B 1 133 ? -16.938 9.469 -0.908 1 96.88 133 ARG B C 1
ATOM 4027 O O . ARG B 1 133 ? -15.906 10.141 -0.737 1 96.88 133 ARG B O 1
ATOM 4034 N N . ALA B 1 134 ? -17.109 8.266 -0.424 1 97.25 134 ALA B N 1
ATOM 4035 C CA . ALA B 1 134 ? -16.094 7.625 0.392 1 97.25 134 ALA B CA 1
ATOM 4036 C C . ALA B 1 134 ? -15.359 6.535 -0.395 1 97.25 134 ALA B C 1
ATOM 4038 O O . ALA B 1 134 ? -15.844 6.09 -1.439 1 97.25 134 ALA B O 1
ATOM 4039 N N . ILE B 1 135 ? -14.164 6.242 0.097 1 94.94 135 ILE B N 1
ATOM 4040 C CA . ILE B 1 135 ? -13.562 4.996 -0.349 1 94.94 135 ILE B CA 1
ATOM 4041 C C . ILE B 1 135 ? -14.453 3.818 0.038 1 94.94 135 ILE B C 1
ATOM 4043 O O . ILE B 1 135 ? -14.984 3.775 1.149 1 94.94 135 ILE B O 1
ATOM 4047 N N . GLN B 1 136 ? -14.594 2.984 -0.925 1 91.31 136 GLN B N 1
ATOM 4048 C CA . GLN B 1 136 ? -15.531 1.896 -0.701 1 91.31 136 GLN B CA 1
ATOM 4049 C C . GLN B 1 136 ? -14.812 0.552 -0.617 1 91.31 136 GLN B C 1
ATOM 4051 O O . GLN B 1 136 ? -13.664 0.432 -1.04 1 91.31 136 GLN B O 1
ATOM 4056 N N . ASP B 1 137 ? -15.555 -0.281 0.055 1 86.88 137 ASP B N 1
ATOM 4057 C CA . ASP B 1 137 ? -15.078 -1.659 0.126 1 86.88 137 ASP B CA 1
ATOM 4058 C C . ASP B 1 137 ? -15.461 -2.439 -1.129 1 86.88 137 ASP B C 1
ATOM 4060 O O . ASP B 1 137 ? -16.641 -2.6 -1.427 1 86.88 137 ASP B O 1
ATOM 4064 N N . VAL B 1 138 ? -14.5 -2.922 -1.769 1 79.44 138 VAL B N 1
ATOM 4065 C CA . VAL B 1 138 ? -14.734 -3.559 -3.061 1 79.44 138 VAL B CA 1
ATOM 4066 C C . VAL B 1 138 ? -15.609 -4.797 -2.877 1 79.44 138 VAL B C 1
ATOM 4068 O O . VAL B 1 138 ? -16.328 -5.195 -3.797 1 79.44 138 VAL B O 1
ATOM 4071 N N . ARG B 1 139 ? -15.57 -5.383 -1.749 1 75 139 ARG B N 1
ATOM 4072 C CA . ARG B 1 139 ? -16.328 -6.598 -1.478 1 75 139 ARG B CA 1
ATOM 4073 C C . ARG B 1 139 ? -17.828 -6.312 -1.458 1 75 139 ARG B C 1
ATOM 4075 O O . ARG B 1 139 ? -18.625 -7.18 -1.811 1 75 139 ARG B O 1
ATOM 4082 N N . ALA B 1 140 ? -18.281 -5.109 -1.036 1 74.12 140 ALA B N 1
ATOM 4083 C CA . ALA B 1 140 ? -19.688 -4.719 -0.96 1 74.12 140 ALA B CA 1
ATOM 4084 C C . ALA B 1 140 ? -20.156 -4.094 -2.271 1 74.12 140 ALA B C 1
ATOM 4086 O O . ALA B 1 140 ? -21.312 -4.281 -2.682 1 74.12 140 ALA B O 1
ATOM 4087 N N . HIS B 1 141 ? -19.453 -3.312 -2.824 1 60.25 141 HIS B N 1
ATOM 4088 C CA . HIS B 1 141 ? -19.797 -2.578 -4.035 1 60.25 141 HIS B CA 1
ATOM 4089 C C . HIS B 1 141 ? -20.297 -3.521 -5.125 1 60.25 141 HIS B C 1
ATOM 4091 O O . HIS B 1 141 ? -21.266 -3.213 -5.824 1 60.25 141 HIS B O 1
ATOM 4097 N N . ARG B 1 142 ? -19.797 -4.559 -5.141 1 55.25 142 ARG B N 1
ATOM 4098 C CA . ARG B 1 142 ? -20.062 -5.523 -6.199 1 55.25 142 ARG B CA 1
ATOM 4099 C C . ARG B 1 142 ? -21.438 -6.176 -6.004 1 55.25 142 ARG B C 1
ATOM 4101 O O . ARG B 1 142 ? -22.047 -6.641 -6.965 1 55.25 142 ARG B O 1
ATOM 4108 N N . ARG B 1 143 ? -21.922 -6.145 -4.73 1 57.59 143 ARG B N 1
ATOM 4109 C CA . ARG B 1 143 ? -23.266 -6.66 -4.465 1 57.59 143 ARG B CA 1
ATOM 4110 C C . ARG B 1 143 ? -24.312 -5.574 -4.668 1 57.59 143 ARG B C 1
ATOM 4112 O O . ARG B 1 143 ? -25.453 -5.715 -4.211 1 57.59 143 ARG B O 1
ATOM 4119 N N . GLY B 1 144 ? -23.766 -4.59 -5.367 1 65.38 144 GLY B N 1
ATOM 4120 C CA . GLY B 1 144 ? -24.672 -3.465 -5.523 1 65.38 144 GLY B CA 1
ATOM 4121 C C . GLY B 1 144 ? -24.922 -2.709 -4.23 1 65.38 144 GLY B C 1
ATOM 4122 O O . GLY B 1 144 ? -25.906 -1.989 -4.105 1 65.38 144 GLY B O 1
ATOM 4123 N N . ARG B 1 145 ? -24.125 -3.178 -3.328 1 76.81 145 ARG B N 1
ATOM 4124 C CA . ARG B 1 145 ? -24.219 -2.477 -2.053 1 76.81 145 ARG B CA 1
ATOM 4125 C C . ARG B 1 145 ? -23.047 -1.528 -1.855 1 76.81 145 ARG B C 1
ATOM 4127 O O . ARG B 1 145 ? -21.984 -1.729 -2.436 1 76.81 145 ARG B O 1
ATOM 4134 N N . THR B 1 146 ? -23.344 -0.462 -1.329 1 81.88 146 THR B N 1
ATOM 4135 C CA . THR B 1 146 ? -22.297 0.503 -0.979 1 81.88 146 THR B CA 1
ATOM 4136 C C . THR B 1 146 ? -21.891 0.347 0.481 1 81.88 146 THR B C 1
ATOM 4138 O O . THR B 1 146 ? -22.719 0.418 1.381 1 81.88 146 THR B O 1
ATOM 4141 N N . ARG B 1 147 ? -20.609 -0.156 0.629 1 88.06 147 ARG B N 1
ATOM 4142 C CA . ARG B 1 147 ? -20.047 -0.208 1.973 1 88.06 147 ARG B CA 1
ATOM 4143 C C . ARG B 1 147 ? -18.75 0.592 2.051 1 88.06 147 ARG B C 1
ATOM 4145 O O . ARG B 1 147 ? -17.906 0.512 1.151 1 88.06 147 ARG B O 1
ATOM 4152 N N . VAL B 1 148 ? -18.625 1.299 3.076 1 94.06 148 VAL B N 1
ATOM 4153 C CA . VAL B 1 148 ? -17.453 2.137 3.291 1 94.06 148 VAL B CA 1
ATOM 4154 C C . VAL B 1 148 ? -16.25 1.262 3.639 1 94.06 148 VAL B C 1
ATOM 4156 O O . VAL B 1 148 ? -16.375 0.313 4.418 1 94.06 148 VAL B O 1
ATOM 4159 N N . TRP B 1 149 ? -15.133 1.512 2.957 1 92.06 149 TRP B N 1
ATOM 4160 C CA . TRP B 1 149 ? -13.867 0.857 3.277 1 92.06 149 TRP B CA 1
ATOM 4161 C C . TRP B 1 149 ? -13.305 1.381 4.594 1 92.06 149 TRP B C 1
ATOM 4163 O O . TRP B 1 149 ? -13.359 2.582 4.867 1 92.06 149 TRP B O 1
ATOM 4173 N N . THR B 1 150 ? -12.773 0.49 5.414 1 90.69 150 THR B N 1
ATOM 4174 C CA . THR B 1 150 ? -12.117 0.888 6.656 1 90.69 150 THR B CA 1
ATOM 4175 C C . THR B 1 150 ? -10.672 0.399 6.68 1 90.69 150 THR B C 1
ATOM 4177 O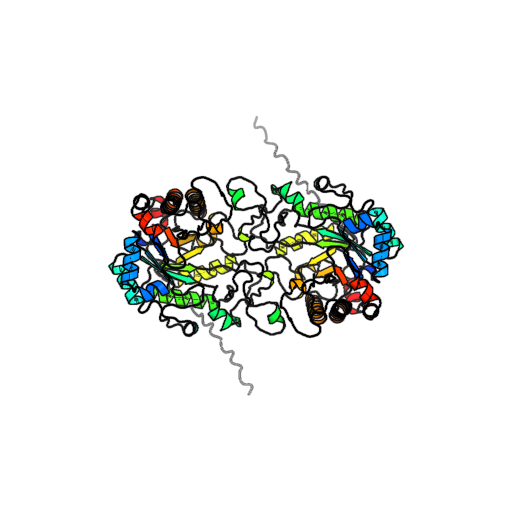 O . THR B 1 150 ? -10.375 -0.703 6.215 1 90.69 150 THR B O 1
ATOM 4180 N N . SER B 1 151 ? -9.781 1.25 7.113 1 87.12 151 SER B N 1
ATOM 4181 C CA . SER B 1 151 ? -8.375 0.906 7.301 1 87.12 151 SER B CA 1
ATOM 4182 C C . SER B 1 151 ? -8.219 -0.27 8.258 1 87.12 151 SER B C 1
ATOM 4184 O O . SER B 1 151 ? -8.828 -0.289 9.328 1 87.12 151 SER B O 1
ATOM 4186 N N . TRP B 1 152 ? -7.406 -1.197 7.812 1 78.62 152 TRP B N 1
ATOM 4187 C CA . TRP B 1 152 ? -7.195 -2.348 8.688 1 78.62 152 TRP B CA 1
ATOM 4188 C C . TRP B 1 152 ? -6.289 -1.984 9.859 1 78.62 152 TRP B C 1
ATOM 4190 O O . TRP B 1 152 ? -6.402 -2.564 10.938 1 78.62 152 TRP B O 1
ATOM 4200 N N . GLY B 1 153 ? -5.418 -1.07 9.656 1 76.5 153 GLY B N 1
ATOM 4201 C CA . GLY B 1 153 ? -4.484 -0.666 10.695 1 76.5 153 GLY B CA 1
ATOM 4202 C C . GLY B 1 153 ? -5.109 0.255 11.727 1 76.5 153 GLY B C 1
ATOM 4203 O O . GLY B 1 153 ? -4.891 0.089 12.93 1 76.5 153 GLY B O 1
ATOM 4204 N N . THR B 1 154 ? -5.902 1.178 11.242 1 78.88 154 THR B N 1
ATOM 4205 C CA . THR B 1 154 ? -6.375 2.215 12.148 1 78.88 154 THR B CA 1
ATOM 4206 C C . THR B 1 154 ? -7.871 2.059 12.422 1 78.88 154 THR B C 1
ATOM 4208 O O . THR B 1 154 ? -8.398 2.635 13.375 1 78.88 154 THR B O 1
ATOM 4211 N N . GLY B 1 155 ? -8.555 1.345 11.578 1 82.69 155 GLY B N 1
ATOM 4212 C CA . GLY B 1 155 ? -10 1.24 11.672 1 82.69 155 GLY B CA 1
ATOM 4213 C C . GLY B 1 155 ? -10.727 2.459 11.133 1 82.69 155 GLY B C 1
ATOM 4214 O O . GLY B 1 155 ? -11.961 2.496 11.109 1 82.69 155 GLY B O 1
ATOM 4215 N N . GLY B 1 156 ? -10.07 3.404 10.68 1 90.25 156 GLY B N 1
ATOM 4216 C CA . GLY B 1 156 ? -10.672 4.637 10.203 1 90.25 156 GLY B CA 1
ATOM 4217 C C . GLY B 1 156 ? -11.188 4.531 8.773 1 90.25 156 GLY B C 1
ATOM 4218 O O . GLY B 1 156 ? -10.883 3.566 8.07 1 90.25 156 GLY B O 1
ATOM 4219 N N . ALA B 1 157 ? -12.109 5.484 8.422 1 95.88 157 ALA B N 1
ATOM 4220 C CA . ALA B 1 157 ? -12.672 5.566 7.074 1 95.88 157 ALA B CA 1
ATOM 4221 C C . ALA B 1 157 ? -12.289 6.879 6.398 1 95.88 157 ALA B C 1
ATOM 4223 O O . ALA B 1 157 ? -11.914 7.844 7.07 1 95.88 157 ALA B O 1
ATOM 4224 N N . TRP B 1 158 ? -12.359 6.848 5.035 1 97 158 TRP B N 1
ATOM 4225 C CA . TRP B 1 158 ? -11.82 7.957 4.262 1 97 158 TRP B CA 1
ATOM 4226 C C . TRP B 1 158 ? -12.82 8.414 3.203 1 97 158 TRP B C 1
ATOM 4228 O O . TRP B 1 158 ? -13.523 7.602 2.613 1 97 158 TRP B O 1
ATOM 4238 N N . LEU B 1 159 ? -12.828 9.695 3.018 1 97.88 159 LEU B N 1
ATOM 4239 C CA . LEU B 1 159 ? -13.406 10.203 1.779 1 97.88 159 LEU B CA 1
ATOM 4240 C C . LEU B 1 159 ? -12.516 9.867 0.585 1 97.88 159 LEU B C 1
ATOM 4242 O O . LEU B 1 159 ? -11.297 9.758 0.723 1 97.88 159 LEU B O 1
ATOM 4246 N N . ASP B 1 160 ? -13.109 9.648 -0.569 1 97.06 160 ASP B N 1
ATOM 4247 C CA . ASP B 1 160 ? -12.391 9.375 -1.81 1 97.06 160 ASP B CA 1
ATOM 4248 C C . ASP B 1 160 ? -11.625 10.602 -2.287 1 97.06 160 ASP B C 1
ATOM 4250 O O . ASP B 1 160 ? -12.234 11.602 -2.682 1 97.06 160 ASP B O 1
ATOM 4254 N N . PRO B 1 161 ? -10.266 10.539 -2.34 1 97.12 161 PRO B N 1
ATOM 4255 C CA . PRO B 1 161 ? -9.5 11.703 -2.789 1 97.12 161 PRO B CA 1
ATOM 4256 C C . PRO B 1 161 ? -9.789 12.078 -4.242 1 97.12 161 PRO B C 1
ATOM 4258 O O . PRO B 1 161 ? -9.547 13.211 -4.656 1 97.12 161 PRO B O 1
ATOM 4261 N N . TRP B 1 162 ? -10.367 11.164 -4.984 1 96.38 162 TRP B N 1
ATOM 4262 C CA . TRP B 1 162 ? -10.625 11.406 -6.402 1 96.38 162 TRP B CA 1
ATOM 4263 C C . TRP B 1 162 ? -11.898 12.227 -6.59 1 96.38 162 TRP B C 1
ATOM 4265 O O . TRP B 1 162 ? -12.133 12.773 -7.672 1 96.38 162 TRP B O 1
ATOM 4275 N N . ASP B 1 163 ? -12.742 12.18 -5.629 1 97.88 163 ASP B N 1
ATOM 4276 C CA . ASP B 1 163 ? -14.039 12.844 -5.77 1 97.88 163 ASP B CA 1
ATOM 4277 C C . ASP B 1 163 ? -13.906 14.352 -5.613 1 97.88 163 ASP B C 1
ATOM 4279 O O . ASP B 1 163 ? -13.633 14.852 -4.52 1 97.88 163 ASP B O 1
ATOM 4283 N N . THR B 1 164 ? -14.242 15.117 -6.668 1 97.75 164 THR B N 1
ATOM 4284 C CA . THR B 1 164 ? -14.039 16.562 -6.672 1 97.75 164 THR B CA 1
ATOM 4285 C C . THR B 1 164 ? -14.992 17.234 -5.691 1 97.75 164 THR B C 1
ATOM 4287 O O . THR B 1 164 ? -14.719 18.344 -5.219 1 97.75 164 THR B O 1
ATOM 4290 N N . ARG B 1 165 ? -16.094 16.656 -5.355 1 98.12 165 ARG B N 1
ATOM 4291 C CA . ARG B 1 165 ? -16.984 17.219 -4.34 1 98.12 165 ARG B CA 1
ATOM 4292 C C . ARG B 1 165 ? -16.297 17.281 -2.984 1 98.12 165 ARG B C 1
ATOM 4294 O O . ARG B 1 165 ? -16.578 18.188 -2.182 1 98.12 165 ARG B O 1
ATOM 4301 N N . ASN B 1 166 ? -15.406 16.297 -2.707 1 98.62 166 ASN B N 1
ATOM 4302 C CA . ASN B 1 166 ? -14.625 16.328 -1.476 1 98.62 166 ASN B CA 1
ATOM 4303 C C . ASN B 1 166 ? -13.578 17.438 -1.504 1 98.62 166 ASN B C 1
ATOM 4305 O O . ASN B 1 166 ? -13.289 18.062 -0.474 1 98.62 166 ASN B O 1
ATOM 4309 N N . HIS B 1 167 ? -13.047 17.734 -2.688 1 98.62 167 HIS B N 1
ATOM 4310 C CA . HIS B 1 167 ? -12.164 18.891 -2.84 1 98.62 167 HIS B CA 1
ATOM 4311 C C . HIS B 1 167 ? -12.891 20.188 -2.516 1 98.62 167 HIS B C 1
ATOM 4313 O O . HIS B 1 167 ? -12.375 21.016 -1.767 1 98.62 167 HIS B O 1
ATOM 4319 N N . ASP B 1 168 ? -14.07 20.281 -3.076 1 98.56 168 ASP B N 1
ATOM 4320 C CA . ASP B 1 168 ? -14.867 21.484 -2.867 1 98.56 168 ASP B CA 1
ATOM 4321 C C . ASP B 1 168 ? -15.148 21.703 -1.382 1 98.56 168 ASP B C 1
ATOM 4323 O O . ASP B 1 168 ? -15.148 22.844 -0.907 1 98.56 168 ASP B O 1
ATOM 4327 N N . LEU B 1 169 ? -15.406 20.656 -0.75 1 98.31 169 LEU B N 1
ATOM 4328 C CA . LEU B 1 169 ? -15.664 20.75 0.683 1 98.31 169 LEU B CA 1
ATOM 4329 C C . LEU B 1 169 ? -14.445 21.297 1.419 1 98.31 169 LEU B C 1
ATOM 4331 O O . LEU B 1 169 ? -14.586 22.219 2.238 1 98.31 169 LEU B O 1
ATOM 4335 N N . VAL B 1 170 ? -13.281 20.781 1.148 1 98.62 170 VAL B N 1
ATOM 4336 C CA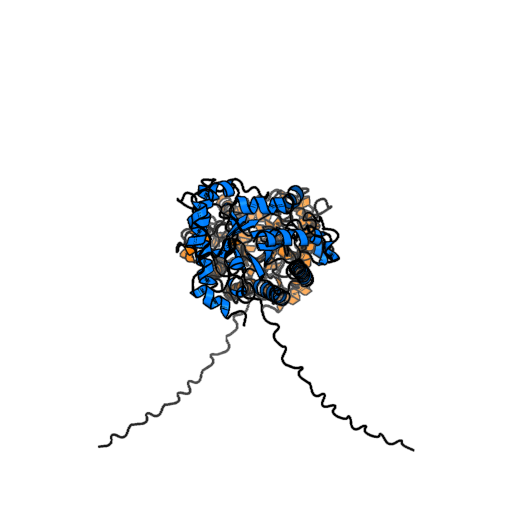 . VAL B 1 170 ? -12.062 21.234 1.8 1 98.62 170 VAL B CA 1
ATOM 4337 C C . VAL B 1 170 ? -11.805 22.688 1.46 1 98.62 170 VAL B C 1
ATOM 4339 O O . VAL B 1 170 ? -11.438 23.484 2.332 1 98.62 170 VAL B O 1
ATOM 4342 N N . ILE B 1 171 ? -12.047 23.047 0.217 1 98.81 171 ILE B N 1
ATOM 4343 C CA . ILE B 1 171 ? -11.867 24.422 -0.232 1 98.81 171 ILE B CA 1
ATOM 4344 C C . ILE B 1 171 ? -12.828 25.344 0.517 1 98.81 171 ILE B C 1
ATOM 4346 O O . ILE B 1 171 ? -12.461 26.438 0.93 1 98.81 171 ILE B O 1
ATOM 4350 N N . SER B 1 172 ? -14.039 24.906 0.708 1 98.69 172 SER B N 1
ATOM 4351 C CA . SER B 1 172 ? -15.023 25.703 1.445 1 98.69 172 SER B CA 1
ATOM 4352 C C . SER B 1 172 ? -14.578 25.922 2.887 1 98.69 172 SER B C 1
ATOM 4354 O O . SER B 1 172 ? -14.727 27.031 3.424 1 98.69 172 SER B O 1
ATOM 4356 N N . VAL B 1 173 ? -14.07 24.906 3.496 1 98.62 173 VAL B N 1
ATOM 4357 C CA . VAL B 1 173 ? -13.57 25.047 4.863 1 98.62 173 VAL B CA 1
ATOM 4358 C C . VAL B 1 173 ? -12.406 26.016 4.891 1 98.62 173 VAL B C 1
ATOM 4360 O O . VAL B 1 173 ? -12.297 26.844 5.801 1 98.62 173 VAL B O 1
ATOM 4363 N N . ALA B 1 174 ? -11.539 25.922 3.93 1 98.75 174 ALA B N 1
ATOM 4364 C CA . ALA B 1 174 ? -10.398 26.828 3.832 1 98.75 174 ALA B CA 1
ATOM 4365 C C . ALA B 1 174 ? -10.859 28.281 3.703 1 98.75 174 ALA B C 1
ATOM 4367 O O . ALA B 1 174 ? -10.305 29.172 4.344 1 98.75 174 ALA B O 1
ATOM 4368 N N . ARG B 1 175 ? -11.852 28.516 2.918 1 98.69 175 ARG B N 1
ATOM 4369 C CA . ARG B 1 175 ? -12.398 29.859 2.754 1 98.69 175 ARG B CA 1
ATOM 4370 C C . ARG B 1 175 ? -12.977 30.375 4.066 1 98.69 175 ARG B C 1
ATOM 4372 O O . ARG B 1 175 ? -12.828 31.562 4.395 1 98.69 175 ARG B O 1
ATOM 4379 N N . GLU B 1 176 ? -13.633 29.5 4.758 1 98.44 176 GLU B N 1
ATOM 4380 C CA . GLU B 1 176 ? -14.148 29.906 6.062 1 98.44 176 GLU B CA 1
ATOM 4381 C C . GLU B 1 176 ? -13.016 30.234 7.023 1 98.44 176 GLU B C 1
ATOM 4383 O O . GLU B 1 176 ? -13.109 31.188 7.797 1 98.44 176 GLU B O 1
ATOM 4388 N N . ALA B 1 177 ? -12 29.453 6.973 1 98.62 177 ALA B N 1
ATOM 4389 C CA . ALA B 1 177 ? -10.844 29.734 7.82 1 98.62 177 ALA B CA 1
ATOM 4390 C C . ALA B 1 177 ? -10.273 31.125 7.535 1 98.62 177 ALA B C 1
ATOM 4392 O O . ALA B 1 177 ? -9.984 31.875 8.469 1 98.62 177 ALA B O 1
ATOM 4393 N N . GLU B 1 178 ? -10.141 31.422 6.285 1 98.19 178 GLU B N 1
ATOM 4394 C CA . GLU B 1 178 ? -9.68 32.75 5.887 1 98.19 178 GLU B CA 1
ATOM 4395 C C . GLU B 1 178 ? -10.617 33.844 6.391 1 98.19 178 GLU B C 1
ATOM 4397 O O . GLU B 1 178 ? -10.172 34.844 6.934 1 98.19 178 GLU B O 1
ATOM 4402 N N . ALA B 1 179 ? -11.875 33.625 6.246 1 98.06 179 ALA B N 1
ATOM 4403 C CA . ALA B 1 179 ? -12.875 34.625 6.66 1 98.06 179 ALA B CA 1
ATOM 4404 C C . ALA B 1 179 ? -12.859 34.812 8.172 1 98.06 179 ALA B C 1
ATOM 4406 O O . ALA B 1 179 ? -13.141 35.906 8.672 1 98.06 179 ALA B O 1
ATOM 4407 N N . LEU B 1 180 ? -12.516 33.781 8.852 1 98.12 180 LEU B N 1
ATOM 4408 C CA . LEU B 1 180 ? -12.477 33.812 10.312 1 98.12 180 LEU B CA 1
ATOM 4409 C C . LEU B 1 180 ? -11.234 34.531 10.805 1 98.12 180 LEU B C 1
ATOM 4411 O O . LEU B 1 180 ? -11.125 34.875 11.984 1 98.12 180 LEU B O 1
ATOM 4415 N N . GLY B 1 181 ? -10.266 34.75 9.906 1 97.94 181 GLY B N 1
ATOM 4416 C CA . GLY B 1 181 ? -9.125 35.562 10.242 1 97.94 181 GLY B CA 1
ATOM 4417 C C . GLY B 1 181 ? -7.844 34.781 10.422 1 97.94 181 GLY B C 1
ATOM 4418 O O . GLY B 1 181 ? -6.828 35.344 10.852 1 97.94 181 GLY B O 1
ATOM 4419 N N . PHE B 1 182 ? -7.816 33.5 10.078 1 98.38 182 PHE B N 1
ATOM 4420 C CA . PHE B 1 182 ? -6.602 32.719 10.211 1 98.38 182 PHE B CA 1
ATOM 4421 C C . PHE B 1 182 ? -5.508 33.219 9.289 1 98.38 182 PHE B C 1
ATOM 4423 O O . PHE B 1 182 ? -5.797 33.812 8.242 1 98.38 182 PHE B O 1
ATOM 4430 N N . ASP B 1 183 ? -4.262 32.969 9.672 1 97.81 183 ASP B N 1
ATOM 4431 C CA . ASP B 1 183 ? -3.111 33.5 8.945 1 97.81 183 ASP B CA 1
ATOM 4432 C C . ASP B 1 183 ? -2.621 32.531 7.898 1 97.81 183 ASP B C 1
ATOM 4434 O O . ASP B 1 183 ? -1.911 32.906 6.965 1 97.81 183 ASP B O 1
ATOM 4438 N N . GLU B 1 184 ? -2.932 31.328 8.047 1 98 184 GLU B N 1
ATOM 4439 C CA . GLU B 1 184 ? -2.434 30.219 7.223 1 98 184 GLU B CA 1
ATOM 4440 C C . GLU B 1 184 ? -3.389 29.031 7.254 1 98 184 GLU B C 1
ATOM 4442 O O . GLU B 1 184 ? -3.982 28.734 8.289 1 98 184 GLU B O 1
ATOM 4447 N N . ILE B 1 185 ? -3.557 28.438 6.074 1 98.44 185 ILE B N 1
ATOM 4448 C CA . ILE B 1 185 ? -4.23 27.141 5.973 1 98.44 185 ILE B CA 1
ATOM 4449 C C . ILE B 1 185 ? -3.197 26.016 6.02 1 98.44 185 ILE B C 1
ATOM 4451 O O . ILE B 1 185 ? -2.154 26.094 5.363 1 98.44 185 ILE B O 1
ATOM 4455 N N . GLN B 1 186 ? -3.477 25.016 6.828 1 98.75 186 GLN B N 1
ATOM 4456 C CA . GLN B 1 186 ? -2.629 23.828 6.871 1 98.75 186 GLN B CA 1
ATOM 4457 C C . GLN B 1 186 ? -3.439 22.562 6.59 1 98.75 186 GLN B C 1
ATOM 4459 O O . GLN B 1 186 ? -4.258 22.141 7.414 1 98.75 186 GLN B O 1
ATOM 4464 N N . LEU B 1 187 ? -3.172 21.984 5.453 1 98.81 187 LEU B N 1
ATOM 4465 C CA . LEU B 1 187 ? -3.881 20.781 5.047 1 98.81 187 LEU B CA 1
ATOM 4466 C C . LEU B 1 187 ? -3.164 19.531 5.555 1 98.81 187 LEU B C 1
ATOM 4468 O O . LEU B 1 187 ? -1.953 19.391 5.371 1 98.81 187 LEU B O 1
ATOM 4472 N N . ASP B 1 188 ? -3.939 18.672 6.219 1 98.19 188 ASP B N 1
ATOM 4473 C CA . ASP B 1 188 ? -3.428 17.391 6.691 1 98.19 188 ASP B CA 1
ATOM 4474 C C . ASP B 1 188 ? -4.145 16.234 6.004 1 98.19 188 ASP B C 1
ATOM 4476 O O . ASP B 1 188 ? -5.266 16.391 5.516 1 98.19 188 ASP B O 1
ATOM 4480 N N . TYR B 1 189 ? -3.441 15.109 5.848 1 96.25 189 TYR B N 1
ATOM 4481 C CA . TYR B 1 189 ? -3.943 13.906 5.191 1 96.25 189 TYR B CA 1
ATOM 4482 C C . TYR B 1 189 ? -4.309 14.195 3.738 1 96.25 189 TYR B C 1
ATOM 4484 O O . TYR B 1 189 ? -5.309 13.68 3.23 1 96.25 189 TYR B O 1
ATOM 4492 N N . ILE B 1 190 ? -3.615 15.102 3.18 1 96.94 190 ILE B N 1
ATOM 4493 C CA . ILE B 1 190 ? -3.695 15.297 1.735 1 96.94 190 ILE B CA 1
ATOM 4494 C C . ILE B 1 190 ? -2.885 14.211 1.025 1 96.94 190 ILE B C 1
ATOM 4496 O O . ILE B 1 190 ? -1.823 14.492 0.465 1 96.94 190 ILE B O 1
ATOM 4500 N N . ARG B 1 191 ? -3.441 12.992 1.104 1 94 191 ARG B N 1
ATOM 4501 C CA . ARG B 1 191 ? -2.785 11.781 0.628 1 94 191 ARG B CA 1
ATOM 4502 C C . ARG B 1 191 ? -3.787 10.641 0.484 1 94 191 ARG B C 1
ATOM 4504 O O . ARG B 1 191 ? -4.926 10.742 0.941 1 94 191 ARG B O 1
ATOM 4511 N N . PHE B 1 192 ? -3.326 9.617 -0.161 1 92.19 192 PHE B N 1
ATOM 4512 C CA . PHE B 1 192 ? -4.047 8.352 -0.168 1 92.19 192 PHE B CA 1
ATOM 4513 C C . PHE B 1 192 ? -3.67 7.504 1.043 1 92.19 192 PHE B C 1
ATOM 4515 O O . PHE B 1 192 ? -2.596 7.684 1.621 1 92.19 192 PHE B O 1
ATOM 4522 N N . PRO B 1 193 ? -4.602 6.605 1.426 1 90.38 193 PRO B N 1
ATOM 4523 C CA . PRO B 1 193 ? -4.262 5.758 2.57 1 90.38 193 PRO B CA 1
ATOM 4524 C C . PRO B 1 193 ? -3.203 4.707 2.234 1 90.38 193 PRO B C 1
ATOM 4526 O O . PRO B 1 193 ? -3.121 4.254 1.09 1 90.38 193 PRO B O 1
ATOM 4529 N N . VAL B 1 194 ? -2.41 4.352 3.191 1 81.31 194 VAL B N 1
ATOM 4530 C CA . VAL B 1 194 ? -1.465 3.242 3.111 1 81.31 194 VAL B CA 1
ATOM 4531 C C . VAL B 1 194 ? -1.706 2.275 4.27 1 81.31 194 VAL B C 1
ATOM 4533 O O . VAL B 1 194 ? -1.646 2.666 5.438 1 81.31 194 VAL B O 1
ATOM 4536 N N . ASP B 1 195 ? -2.027 1.046 3.865 1 80.69 195 ASP B N 1
ATOM 4537 C CA . ASP B 1 195 ? -2.336 0.003 4.84 1 80.69 195 ASP B CA 1
ATOM 4538 C C . ASP B 1 195 ? -2.498 -1.354 4.156 1 80.69 195 ASP B C 1
ATOM 4540 O O . ASP B 1 195 ? -2.639 -1.428 2.936 1 80.69 195 ASP B O 1
ATOM 4544 N N . ASP B 1 196 ? -2.52 -2.375 5 1 79.12 196 ASP B N 1
ATOM 4545 C CA . ASP B 1 196 ? -2.635 -3.734 4.48 1 79.12 196 ASP B CA 1
ATOM 4546 C C . ASP B 1 196 ? -3.994 -3.957 3.82 1 79.12 196 ASP B C 1
ATOM 4548 O O . ASP B 1 196 ? -4.164 -4.895 3.041 1 79.12 196 ASP B O 1
ATOM 4552 N N . GLY B 1 197 ? -4.922 -3.098 4.133 1 82.44 197 GLY B N 1
ATOM 4553 C CA . GLY B 1 197 ? -6.27 -3.264 3.605 1 82.44 197 GLY B CA 1
ATOM 4554 C C . GLY B 1 197 ? -6.488 -2.539 2.291 1 82.44 197 GLY B C 1
ATOM 4555 O O . GLY B 1 197 ? -7.539 -2.689 1.662 1 82.44 197 GLY B O 1
ATOM 4556 N N . VAL B 1 198 ? -5.523 -1.828 1.786 1 87.12 198 VAL B N 1
ATOM 4557 C CA . VAL B 1 198 ? -5.66 -0.96 0.622 1 87.12 198 VAL B CA 1
ATOM 4558 C C . VAL B 1 198 ? -6.031 -1.793 -0.603 1 87.12 198 VAL B C 1
ATOM 4560 O O . VAL B 1 198 ? -6.777 -1.333 -1.471 1 87.12 198 VAL B O 1
ATOM 4563 N N . PRO B 1 199 ? -5.605 -3.08 -0.714 1 80.62 199 PRO B N 1
ATOM 4564 C CA . PRO B 1 199 ? -6.027 -3.879 -1.867 1 80.62 199 PRO B CA 1
ATOM 4565 C C . PRO B 1 199 ? -7.543 -4.051 -1.944 1 80.62 199 PRO B C 1
ATOM 4567 O O . PRO B 1 199 ? -8.078 -4.352 -3.014 1 80.62 199 PRO B O 1
ATOM 4570 N N . TYR B 1 200 ? -8.242 -3.814 -0.842 1 82.88 200 TYR B N 1
ATOM 4571 C CA . TYR B 1 200 ? -9.688 -3.982 -0.8 1 82.88 200 TYR B CA 1
ATOM 4572 C C . TYR B 1 200 ? -10.398 -2.641 -0.934 1 82.88 200 TYR B C 1
ATOM 4574 O O . TYR B 1 200 ? -11.625 -2.568 -0.843 1 82.88 200 TYR B O 1
ATOM 4582 N N . ALA B 1 201 ? -9.633 -1.624 -1.151 1 87.5 201 ALA B N 1
ATOM 4583 C CA . ALA B 1 201 ? -10.203 -0.289 -1.313 1 87.5 201 ALA B CA 1
ATOM 4584 C C . ALA B 1 201 ? -10.633 -0.05 -2.756 1 87.5 201 ALA B C 1
ATOM 4586 O O . ALA B 1 201 ? -9.914 -0.398 -3.695 1 87.5 201 ALA B O 1
ATOM 4587 N N . HIS B 1 202 ? -11.836 0.457 -2.879 1 86.75 202 HIS B N 1
ATOM 4588 C CA . HIS B 1 202 ? -12.375 0.899 -4.156 1 86.75 202 HIS B CA 1
ATOM 4589 C C . HIS B 1 202 ? -12.594 2.408 -4.172 1 86.75 202 HIS B C 1
ATOM 4591 O O . HIS B 1 202 ? -13.227 2.957 -3.264 1 86.75 202 HIS B O 1
ATOM 4597 N N . TYR B 1 203 ? -12.008 2.99 -5.191 1 90.75 203 TYR B N 1
ATOM 4598 C CA . TYR B 1 203 ? -12.188 4.422 -5.395 1 90.75 203 TYR B CA 1
ATOM 4599 C C . TYR B 1 203 ? -13.195 4.691 -6.508 1 90.75 203 TYR B C 1
ATOM 4601 O O . TYR B 1 203 ? -12.828 4.758 -7.68 1 90.75 203 TYR B O 1
ATOM 4609 N N . PRO B 1 204 ? -14.406 4.93 -6.152 1 89.31 204 PRO B N 1
ATOM 4610 C CA . PRO B 1 204 ? -15.469 4.984 -7.156 1 89.31 204 PRO B CA 1
ATOM 4611 C C . PRO B 1 204 ? -15.281 6.121 -8.156 1 89.31 204 PRO B C 1
ATOM 4613 O O . PRO B 1 204 ? -15.836 6.082 -9.258 1 89.31 204 PRO B O 1
ATOM 4616 N N . HIS B 1 205 ? -14.438 7.043 -7.883 1 92.88 205 HIS B N 1
ATOM 4617 C CA . HIS B 1 205 ? -14.32 8.203 -8.75 1 92.88 205 HIS B CA 1
ATOM 4618 C C . HIS B 1 205 ? -12.938 8.281 -9.383 1 92.88 205 HIS B C 1
ATOM 4620 O O . HIS B 1 205 ? -12.562 9.312 -9.945 1 92.88 205 HIS B O 1
ATOM 4626 N N . GLU B 1 206 ? -12.211 7.23 -9.25 1 90.19 206 GLU B N 1
ATOM 4627 C CA . GLU B 1 206 ? -10.852 7.199 -9.789 1 90.19 206 GLU B CA 1
ATOM 4628 C C . GLU B 1 206 ? -10.859 7.414 -11.297 1 90.19 206 GLU B C 1
ATOM 4630 O O . GLU B 1 206 ? -11.719 6.883 -12.008 1 90.19 206 GLU B O 1
ATOM 4635 N N . GLN B 1 207 ? -9.906 8.258 -11.688 1 85.69 207 GLN B N 1
ATOM 4636 C CA . GLN B 1 207 ? -9.664 8.445 -13.117 1 85.69 207 GLN B CA 1
ATOM 4637 C C . GLN B 1 207 ? -8.484 7.602 -13.594 1 85.69 207 GLN B C 1
ATOM 4639 O O . GLN B 1 207 ? -7.34 7.859 -13.227 1 85.69 207 GLN B O 1
ATOM 4644 N N . GLN B 1 208 ? -8.664 6.699 -14.5 1 74.88 208 GLN B N 1
ATOM 4645 C CA . GLN B 1 208 ? -7.695 5.676 -14.867 1 74.88 208 GLN B CA 1
ATOM 4646 C C . GLN B 1 208 ? -6.496 6.285 -15.586 1 74.88 208 GLN B C 1
ATOM 4648 O O . GLN B 1 208 ? -5.387 5.754 -15.516 1 74.88 208 GLN B O 1
ATOM 4653 N N . ASP B 1 209 ? -6.648 7.398 -16.203 1 79.75 209 ASP B N 1
ATOM 4654 C CA . ASP B 1 209 ? -5.57 7.953 -17.016 1 79.75 209 ASP B CA 1
ATOM 4655 C C . ASP B 1 209 ? -4.852 9.078 -16.281 1 79.75 209 ASP B C 1
ATOM 4657 O O . ASP B 1 209 ? -4.016 9.773 -16.859 1 79.75 209 ASP B O 1
ATOM 4661 N N . VAL B 1 210 ? -5.199 9.266 -15.078 1 86.69 210 VAL B N 1
ATOM 4662 C CA . VAL B 1 210 ? -4.57 10.312 -14.281 1 86.69 210 VAL B CA 1
ATOM 4663 C C . VAL B 1 210 ? -3.84 9.695 -13.094 1 86.69 210 VAL B C 1
ATOM 4665 O O . VAL B 1 210 ? -4.355 8.781 -12.445 1 86.69 210 VAL B O 1
ATOM 4668 N N . ARG B 1 211 ? -2.596 10.164 -12.797 1 86.25 211 ARG B N 1
ATOM 4669 C CA . ARG B 1 211 ? -1.835 9.695 -11.641 1 86.25 211 ARG B CA 1
ATOM 4670 C C . ARG B 1 211 ? -2.289 10.398 -10.367 1 86.25 211 ARG B C 1
ATOM 4672 O O . ARG B 1 211 ? -2.721 11.555 -10.406 1 86.25 211 ARG B O 1
ATOM 4679 N N . ARG B 1 212 ? -2.145 9.711 -9.281 1 89.38 212 ARG B N 1
ATOM 4680 C CA . ARG B 1 212 ? -2.51 10.25 -7.977 1 89.38 212 ARG B CA 1
ATOM 4681 C C . ARG B 1 212 ? -1.797 11.578 -7.711 1 89.38 212 ARG B C 1
ATOM 4683 O O . ARG B 1 212 ? -2.418 12.539 -7.262 1 89.38 212 ARG B O 1
ATOM 4690 N N . ARG B 1 213 ? -0.476 11.641 -8.008 1 90.31 213 ARG B N 1
ATOM 4691 C CA . ARG B 1 213 ? 0.322 12.828 -7.742 1 90.31 213 ARG B CA 1
ATOM 4692 C C . ARG B 1 213 ? -0.183 14.023 -8.547 1 90.31 213 ARG B C 1
ATOM 4694 O O . ARG B 1 213 ? -0.2 15.148 -8.055 1 90.31 213 ARG B O 1
ATOM 4701 N N . ASP B 1 214 ? -0.645 13.805 -9.773 1 92.19 214 ASP B N 1
ATOM 4702 C CA . ASP B 1 214 ? -1.145 14.883 -10.617 1 92.19 214 ASP B CA 1
ATOM 4703 C C . ASP B 1 214 ? -2.506 15.383 -10.133 1 92.19 214 ASP B C 1
ATOM 4705 O O . ASP B 1 214 ? -2.781 16.578 -10.172 1 92.19 214 ASP B O 1
ATOM 4709 N N . MET B 1 215 ? -3.281 14.445 -9.766 1 95 215 MET B N 1
ATOM 4710 C CA . MET B 1 215 ? -4.598 14.797 -9.242 1 95 215 MET B CA 1
ATOM 4711 C C . MET B 1 215 ? -4.473 15.656 -7.988 1 95 215 MET B C 1
ATOM 4713 O O . MET B 1 215 ? -5.145 16.688 -7.863 1 95 215 MET B O 1
ATOM 4717 N N . LEU B 1 216 ? -3.631 15.336 -7.102 1 96.5 216 LEU B N 1
ATOM 4718 C CA . LEU B 1 216 ? -3.449 16.109 -5.875 1 96.5 216 LEU B CA 1
ATOM 4719 C C . LEU B 1 216 ? -2.867 17.484 -6.18 1 96.5 216 LEU B C 1
ATOM 4721 O O . LEU B 1 216 ? -3.211 18.469 -5.52 1 96.5 216 LEU B O 1
ATOM 4725 N N . HIS B 1 217 ? -1.974 17.516 -7.164 1 96.62 217 HIS B N 1
ATOM 4726 C CA . HIS B 1 217 ? -1.454 18.812 -7.602 1 96.62 217 HIS B CA 1
ATOM 4727 C C . HIS B 1 217 ? -2.576 19.719 -8.102 1 96.62 217 HIS B C 1
ATOM 4729 O O . HIS B 1 217 ? -2.631 20.891 -7.75 1 96.62 217 HIS B O 1
ATOM 4735 N N . ALA B 1 218 ? -3.428 19.172 -8.906 1 97.69 218 ALA B N 1
ATOM 4736 C CA . ALA B 1 218 ? -4.543 19.938 -9.445 1 97.69 218 ALA B CA 1
ATOM 4737 C C . ALA B 1 218 ? -5.465 20.438 -8.328 1 97.69 218 ALA B C 1
ATOM 4739 O O . ALA B 1 218 ? -5.918 21.578 -8.344 1 97.69 218 ALA B O 1
ATOM 4740 N N . PHE B 1 219 ? -5.75 19.578 -7.414 1 98.19 219 PHE B N 1
ATOM 4741 C CA . PHE B 1 219 ? -6.559 19.938 -6.254 1 98.19 219 PHE B CA 1
ATOM 4742 C C . PHE B 1 219 ? -5.926 21.094 -5.492 1 98.19 219 PHE B C 1
ATOM 4744 O O . PHE B 1 219 ? -6.602 22.078 -5.176 1 98.19 219 PHE B O 1
ATOM 4751 N N . LEU B 1 220 ? -4.652 21 -5.191 1 98.5 220 LEU B N 1
ATOM 4752 C CA . LEU B 1 220 ? -3.924 22.031 -4.469 1 98.5 220 LEU B CA 1
ATOM 4753 C C . LEU B 1 220 ? -3.922 23.344 -5.25 1 98.5 220 LEU B C 1
ATOM 4755 O O . LEU B 1 220 ? -4.02 24.422 -4.66 1 98.5 220 LEU B O 1
ATOM 4759 N N . GLY B 1 221 ? -3.822 23.234 -6.531 1 97.94 221 GLY B N 1
ATOM 4760 C CA . GLY B 1 221 ? -3.918 24.438 -7.363 1 97.94 221 GLY B CA 1
ATOM 4761 C C . GLY B 1 221 ? -5.246 25.156 -7.227 1 97.94 221 GLY B C 1
ATOM 4762 O O . GLY B 1 221 ? -5.285 26.375 -7.074 1 97.94 221 GLY B O 1
ATOM 4763 N N . ARG B 1 222 ? -6.289 24.391 -7.25 1 98.38 222 ARG B N 1
ATOM 4764 C CA . ARG B 1 222 ? -7.617 24.969 -7.078 1 98.38 222 ARG B CA 1
ATOM 4765 C C . ARG B 1 222 ? -7.754 25.641 -5.715 1 98.38 222 ARG B C 1
ATOM 4767 O O . ARG B 1 222 ? -8.367 26.703 -5.598 1 98.38 222 ARG B O 1
ATOM 4774 N N . LEU B 1 223 ? -7.215 25 -4.727 1 98.62 223 LEU B N 1
ATOM 4775 C CA . LEU B 1 223 ? -7.297 25.562 -3.383 1 98.62 223 LEU B CA 1
ATOM 4776 C C . LEU B 1 223 ? -6.488 26.844 -3.281 1 98.62 223 LEU B C 1
ATOM 4778 O O . LEU B 1 223 ? -6.957 27.844 -2.721 1 98.62 223 LEU B O 1
ATOM 4782 N N . ASP B 1 224 ? -5.328 26.797 -3.801 1 96.94 224 ASP B N 1
ATOM 4783 C CA . ASP B 1 224 ? -4.473 27.969 -3.805 1 96.94 224 ASP B CA 1
ATOM 4784 C C . ASP B 1 224 ? -5.16 29.141 -4.492 1 96.94 224 ASP B C 1
ATOM 4786 O O . ASP B 1 224 ? -5.039 30.297 -4.051 1 96.94 224 ASP B O 1
ATOM 4790 N N . ASP B 1 225 ? -5.902 28.938 -5.496 1 96.62 225 ASP B N 1
ATOM 4791 C CA . ASP B 1 225 ? -6.637 29.969 -6.223 1 96.62 225 ASP B CA 1
ATOM 4792 C C . ASP B 1 225 ? -7.797 30.516 -5.391 1 96.62 225 ASP B C 1
ATOM 4794 O O . ASP B 1 225 ? -8.195 31.672 -5.547 1 96.62 225 ASP B O 1
ATOM 4798 N N . ALA B 1 226 ? -8.227 29.734 -4.559 1 97.81 226 ALA B N 1
ATOM 4799 C CA . ALA B 1 226 ? -9.492 30.031 -3.881 1 97.81 226 ALA B CA 1
ATOM 4800 C C . ALA B 1 226 ? -9.25 30.891 -2.643 1 97.81 226 ALA B C 1
ATOM 4802 O O . ALA B 1 226 ? -10.18 31.516 -2.129 1 97.81 226 ALA B O 1
ATOM 4803 N N . VAL B 1 227 ? -8.07 30.906 -2.143 1 97.62 227 VAL B N 1
ATOM 4804 C CA . VAL B 1 227 ? -7.793 31.656 -0.921 1 97.62 227 VAL B CA 1
ATOM 4805 C C . VAL B 1 227 ? -6.645 32.625 -1.162 1 97.62 227 VAL B C 1
ATOM 4807 O O . VAL B 1 227 ? -5.926 32.531 -2.158 1 97.62 227 VAL B O 1
ATOM 4810 N N . ARG B 1 228 ? -6.512 33.594 -0.187 1 94.94 228 ARG B N 1
ATOM 4811 C CA . ARG B 1 228 ? -5.492 34.625 -0.341 1 94.94 228 ARG B CA 1
ATOM 4812 C C . ARG B 1 228 ? -4.453 34.531 0.77 1 94.94 228 ARG B C 1
ATOM 4814 O O . ARG B 1 228 ? -3.471 35.281 0.767 1 94.94 228 ARG B O 1
ATOM 4821 N N . ILE B 1 229 ? -4.617 33.688 1.699 1 95.81 229 ILE B N 1
ATOM 4822 C CA . ILE B 1 229 ? -3.621 33.438 2.738 1 95.81 229 ILE B CA 1
ATOM 4823 C C . ILE B 1 229 ? -2.766 32.25 2.365 1 95.81 229 ILE B C 1
ATOM 4825 O O . ILE B 1 229 ? -3.162 31.422 1.531 1 95.81 229 ILE B O 1
ATOM 4829 N N . PRO B 1 230 ? -1.546 32.094 2.984 1 96.56 230 PRO B N 1
ATOM 4830 C CA . PRO B 1 230 ? -0.643 31 2.646 1 96.56 230 PRO B CA 1
ATOM 4831 C C . PRO B 1 230 ? -1.283 29.641 2.85 1 96.56 230 PRO B C 1
ATOM 4833 O O . PRO B 1 230 ? -2.029 29.438 3.812 1 96.56 230 PRO B O 1
ATOM 4836 N N . VAL B 1 231 ? -0.899 28.75 1.923 1 97.88 231 VAL B N 1
ATOM 4837 C CA . VAL B 1 231 ? -1.345 27.359 1.993 1 97.88 231 VAL B CA 1
ATOM 4838 C C . VAL B 1 231 ? -0.185 26.469 2.426 1 97.88 231 VAL B C 1
ATOM 4840 O O . VAL B 1 231 ? 0.869 26.453 1.784 1 97.88 231 VAL B O 1
ATOM 4843 N N . GLY B 1 232 ? -0.401 25.781 3.561 1 98.19 232 GLY B N 1
ATOM 4844 C CA . GLY B 1 232 ? 0.553 24.797 4.055 1 98.19 232 GLY B CA 1
ATOM 4845 C C . GLY B 1 232 ? 0.041 23.375 3.967 1 98.19 232 GLY B C 1
ATOM 4846 O O . GLY B 1 232 ? -1.166 23.156 3.863 1 98.19 232 GLY B O 1
ATOM 4847 N N . VAL B 1 233 ? 1.021 22.438 3.975 1 98.44 233 VAL B N 1
ATOM 4848 C CA . VAL B 1 233 ? 0.661 21.016 3.92 1 98.44 233 VAL B CA 1
ATOM 4849 C C . VAL B 1 233 ? 1.468 20.234 4.957 1 98.44 233 VAL B C 1
ATOM 4851 O O . VAL B 1 233 ? 2.656 20.5 5.152 1 98.44 233 VAL B O 1
ATOM 4854 N N . ASP B 1 234 ? 0.734 19.344 5.633 1 97.62 234 ASP B N 1
ATOM 4855 C CA . ASP B 1 234 ? 1.398 18.297 6.41 1 97.62 234 ASP B CA 1
ATOM 4856 C C . ASP B 1 234 ? 1.766 17.109 5.531 1 97.62 234 ASP B C 1
ATOM 4858 O O . ASP B 1 234 ? 0.919 16.578 4.805 1 97.62 234 ASP B O 1
ATOM 4862 N N . VAL B 1 235 ? 3.004 16.797 5.602 1 93.31 235 VAL B N 1
ATOM 4863 C CA . VAL B 1 235 ? 3.449 15.711 4.734 1 93.31 235 VAL B CA 1
ATOM 4864 C C . VAL B 1 235 ? 3.992 14.562 5.578 1 93.31 235 VAL B C 1
ATOM 4866 O O . VAL B 1 235 ? 4.52 14.781 6.672 1 93.31 235 VAL B O 1
ATOM 4869 N N . PHE B 1 236 ? 3.789 13.336 5.055 1 87.62 236 PHE B N 1
ATOM 4870 C CA . PHE B 1 236 ? 4.324 12.148 5.715 1 87.62 236 PHE B CA 1
ATOM 4871 C C . PHE B 1 236 ? 5.824 12.297 5.949 1 87.62 236 PHE B C 1
ATOM 4873 O O . PHE B 1 236 ? 6.551 12.773 5.078 1 87.62 236 PHE B O 1
ATOM 4880 N N . GLY B 1 237 ? 6.266 11.953 7.137 1 87.88 237 GLY B N 1
ATOM 4881 C CA . GLY B 1 237 ? 7.637 12.195 7.555 1 87.88 237 GLY B CA 1
ATOM 4882 C C . GLY B 1 237 ? 8.664 11.648 6.574 1 87.88 237 GLY B C 1
ATOM 4883 O O . GLY B 1 237 ? 9.648 12.328 6.262 1 87.88 237 GLY B O 1
ATOM 4884 N N . ILE B 1 238 ? 8.406 10.516 6.062 1 82.25 238 ILE B N 1
ATOM 4885 C CA . ILE B 1 238 ? 9.383 9.828 5.219 1 82.25 238 ILE B CA 1
ATOM 4886 C C . ILE B 1 238 ? 9.555 10.586 3.906 1 82.25 238 ILE B C 1
ATOM 4888 O O . ILE B 1 238 ? 10.602 10.492 3.262 1 82.25 238 ILE B O 1
ATOM 4892 N N . GLN B 1 239 ? 8.578 11.367 3.527 1 86.44 239 GLN B N 1
ATOM 4893 C CA . GLN B 1 239 ? 8.648 12.141 2.287 1 86.44 239 GLN B CA 1
ATOM 4894 C C . GLN B 1 239 ? 9.695 13.242 2.375 1 86.44 239 GLN B C 1
ATOM 4896 O O . GLN B 1 239 ? 10.102 13.805 1.355 1 86.44 239 GLN B O 1
ATOM 4901 N N . ALA B 1 240 ? 10.062 13.57 3.516 1 88.38 240 ALA B N 1
ATOM 4902 C CA . ALA B 1 240 ? 11.109 14.57 3.682 1 88.38 240 ALA B CA 1
ATOM 4903 C C . ALA B 1 240 ? 12.453 14.047 3.199 1 88.38 240 ALA B C 1
ATOM 4905 O O . ALA B 1 240 ? 13.32 14.82 2.785 1 88.38 240 ALA B O 1
ATOM 4906 N N . TYR B 1 241 ? 12.594 12.805 3.182 1 82.69 241 TYR B N 1
ATOM 4907 C CA . TYR B 1 241 ? 13.914 12.211 2.994 1 82.69 241 TYR B CA 1
ATOM 4908 C C . TYR B 1 241 ? 14.125 11.797 1.543 1 82.69 241 TYR B C 1
ATOM 4910 O O . TYR B 1 241 ? 15.258 11.602 1.105 1 82.69 241 TYR B O 1
ATOM 4918 N N . TRP B 1 242 ? 13 11.641 0.831 1 74.19 242 TRP B N 1
ATOM 4919 C CA . TRP B 1 242 ? 13.203 11.094 -0.505 1 74.19 242 TRP B CA 1
ATOM 4920 C C . TRP B 1 242 ? 12.297 11.781 -1.522 1 74.19 242 TRP B C 1
ATOM 4922 O O . TRP B 1 242 ? 11.289 12.391 -1.156 1 74.19 242 TRP B O 1
ATOM 4932 N N . GLU B 1 243 ? 12.805 11.586 -2.744 1 69.81 243 GLU B N 1
ATOM 4933 C CA . GLU B 1 243 ? 12.07 12.211 -3.84 1 69.81 243 GLU B CA 1
ATOM 4934 C C . GLU B 1 243 ? 11.102 11.227 -4.484 1 69.81 243 GLU B C 1
ATOM 4936 O O . GLU B 1 243 ? 11.344 10.016 -4.488 1 69.81 243 GLU B O 1
ATOM 4941 N N . GLY B 1 244 ? 10.102 11.828 -5.027 1 67.56 244 GLY B N 1
ATOM 4942 C CA . GLY B 1 244 ? 9.133 11.055 -5.785 1 67.56 244 GLY B CA 1
ATOM 4943 C C . GLY B 1 244 ? 8.039 10.461 -4.922 1 67.56 244 GLY B C 1
ATOM 4944 O O . GLY B 1 244 ? 7.941 10.766 -3.734 1 67.56 244 GLY B O 1
ATOM 4945 N N . ASP B 1 245 ? 7.004 9.875 -5.555 1 66 245 ASP B N 1
ATOM 4946 C CA . ASP B 1 245 ? 5.883 9.234 -4.875 1 66 245 ASP B CA 1
ATOM 4947 C C . ASP B 1 245 ? 5.891 7.727 -5.105 1 66 245 ASP B C 1
ATOM 4949 O O . ASP B 1 245 ? 4.953 7.18 -5.695 1 66 245 ASP B O 1
ATOM 4953 N N . SER B 1 246 ? 6.848 7.074 -4.586 1 60.94 246 SER B N 1
ATOM 4954 C CA . SER B 1 246 ? 6.934 5.637 -4.82 1 60.94 246 SER B CA 1
ATOM 4955 C C . SER B 1 246 ? 6.023 4.867 -3.865 1 60.94 246 SER B C 1
ATOM 4957 O O . SER B 1 246 ? 5.727 3.693 -4.098 1 60.94 246 SER B O 1
ATOM 4959 N N . SER B 1 247 ? 5.484 5.574 -2.945 1 66.56 247 SER B N 1
ATOM 4960 C CA . SER B 1 247 ? 4.754 4.922 -1.863 1 66.56 247 SER B CA 1
ATOM 4961 C C . SER B 1 247 ? 3.266 4.832 -2.178 1 66.56 247 SER B C 1
ATOM 4963 O O . SER B 1 247 ? 2.52 4.141 -1.48 1 66.56 247 SER B O 1
ATOM 4965 N N . GLY B 1 248 ? 2.885 5.52 -3.166 1 76.44 248 GLY B N 1
ATOM 4966 C CA . GLY B 1 248 ? 1.473 5.496 -3.51 1 76.44 248 GLY B CA 1
ATOM 4967 C C . GLY B 1 248 ? 0.649 6.5 -2.723 1 76.44 248 GLY B C 1
ATOM 4968 O O . GLY B 1 248 ? -0.575 6.547 -2.857 1 76.44 248 GLY B O 1
ATOM 4969 N N . LEU B 1 249 ? 1.273 7.312 -1.914 1 85.56 249 LEU B N 1
ATOM 4970 C CA . LEU B 1 249 ? 0.61 8.344 -1.125 1 85.56 249 LEU B CA 1
ATOM 4971 C C . LEU B 1 249 ? 0.061 9.445 -2.025 1 85.56 249 LEU B C 1
ATOM 4973 O O . LEU B 1 249 ? -0.87 10.156 -1.642 1 85.56 249 LEU B O 1
ATOM 4977 N N . GLY B 1 250 ? 0.686 9.617 -3.1 1 88.5 250 GLY B N 1
ATOM 4978 C CA . GLY B 1 250 ? 0.349 10.719 -3.992 1 88.5 250 GLY B CA 1
ATOM 4979 C C . GLY B 1 250 ? 1.078 12.008 -3.658 1 88.5 250 GLY B C 1
ATOM 4980 O O . GLY B 1 250 ? 0.893 13.023 -4.328 1 88.5 250 GLY B O 1
ATOM 4981 N N . GLN B 1 251 ? 1.981 11.992 -2.701 1 90.62 251 GLN B N 1
ATOM 4982 C CA . GLN B 1 251 ? 2.688 13.195 -2.277 1 90.62 251 GLN B CA 1
ATOM 4983 C C . GLN B 1 251 ? 3.992 13.375 -3.049 1 90.62 251 GLN B C 1
ATOM 4985 O O . GLN B 1 251 ? 5.016 12.789 -2.688 1 90.62 251 GLN B O 1
ATOM 4990 N N . ASP B 1 252 ? 3.941 14.109 -4.086 1 89.06 252 ASP B N 1
ATOM 4991 C CA . ASP B 1 252 ? 5.145 14.562 -4.781 1 89.06 252 ASP B CA 1
ATOM 4992 C C . ASP B 1 252 ? 5.453 16.016 -4.449 1 89.06 252 ASP B C 1
ATOM 4994 O O . ASP B 1 252 ? 4.938 16.938 -5.098 1 89.06 252 ASP B O 1
ATOM 4998 N N . LEU B 1 253 ? 6.328 16.203 -3.514 1 93.31 253 LEU B N 1
ATOM 4999 C CA . LEU B 1 253 ? 6.543 17.516 -2.918 1 93.31 253 LEU B CA 1
ATOM 5000 C C . LEU B 1 253 ? 7.137 18.484 -3.936 1 93.31 253 LEU B C 1
ATOM 5002 O O . LEU B 1 253 ? 6.809 19.672 -3.938 1 93.31 253 LEU B O 1
ATOM 5006 N N . SER B 1 254 ? 7.98 17.984 -4.793 1 92.25 254 SER B N 1
ATOM 5007 C CA . SER B 1 254 ? 8.609 18.844 -5.785 1 92.25 254 SER B CA 1
ATOM 5008 C C . SER B 1 254 ? 7.59 19.391 -6.773 1 92.25 254 SER B C 1
ATOM 5010 O O . SER B 1 254 ? 7.734 20.516 -7.27 1 92.25 254 SER B O 1
ATOM 5012 N N . LEU B 1 255 ? 6.582 18.641 -6.98 1 92.06 255 LEU B N 1
ATOM 5013 C CA . LEU B 1 255 ? 5.531 19.031 -7.914 1 92.06 255 LEU B CA 1
ATOM 5014 C C . LEU B 1 255 ? 4.645 20.109 -7.309 1 92.06 255 LEU B C 1
ATOM 5016 O O . LEU B 1 255 ? 3.924 20.812 -8.031 1 92.06 255 LEU B O 1
ATOM 5020 N N . TRP B 1 256 ? 4.699 20.297 -5.977 1 95.38 256 TRP B N 1
ATOM 5021 C CA . TRP B 1 256 ? 3.756 21.172 -5.289 1 95.38 256 TRP B CA 1
ATOM 5022 C C . TRP B 1 256 ? 4.348 22.562 -5.09 1 95.38 256 TRP B C 1
ATOM 5024 O O . TRP B 1 256 ? 3.664 23.469 -4.605 1 95.38 256 TRP B O 1
ATOM 5034 N N . THR B 1 257 ? 5.523 22.844 -5.5 1 94.81 257 THR B N 1
ATOM 5035 C CA . THR B 1 257 ? 6.246 24.062 -5.102 1 94.81 257 THR B CA 1
ATOM 5036 C C . THR B 1 257 ? 5.582 25.297 -5.688 1 94.81 257 THR B C 1
ATOM 5038 O O . THR B 1 257 ? 5.793 26.406 -5.195 1 94.81 257 THR B O 1
ATOM 5041 N N . ASP B 1 258 ? 4.781 25.188 -6.723 1 94.44 258 ASP B N 1
ATOM 5042 C CA . ASP B 1 258 ? 4.145 26.344 -7.336 1 94.44 258 ASP B CA 1
ATOM 5043 C C . ASP B 1 258 ? 2.791 26.625 -6.691 1 94.44 258 ASP B C 1
ATOM 5045 O O . ASP B 1 258 ? 2.211 27.703 -6.898 1 94.44 258 ASP B O 1
ATOM 5049 N N . VAL B 1 259 ? 2.322 25.703 -5.805 1 96.31 259 VAL B N 1
ATOM 5050 C CA . VAL B 1 259 ? 0.958 25.891 -5.316 1 96.31 259 VAL B CA 1
ATOM 5051 C C . VAL B 1 259 ? 0.941 25.781 -3.791 1 96.31 259 VAL B C 1
ATOM 5053 O O . VAL B 1 259 ? -0.093 26.016 -3.16 1 96.31 259 VAL B O 1
ATOM 5056 N N . VAL B 1 260 ? 2.014 25.438 -3.178 1 97.06 260 VAL B N 1
ATOM 5057 C CA . VAL B 1 260 ? 2.119 25.281 -1.73 1 97.06 260 VAL B CA 1
ATOM 5058 C C . VAL B 1 260 ? 3.18 26.25 -1.19 1 97.06 260 VAL B C 1
ATOM 5060 O O . VAL B 1 260 ? 4.27 26.359 -1.757 1 97.06 260 VAL B O 1
ATOM 5063 N N . ASP B 1 261 ? 2.875 26.875 -0.107 1 96.44 261 ASP B N 1
ATOM 5064 C CA . ASP B 1 261 ? 3.781 27.859 0.475 1 96.44 261 ASP B CA 1
ATOM 5065 C C . ASP B 1 261 ? 4.598 27.25 1.61 1 96.44 261 ASP B C 1
ATOM 5067 O O . ASP B 1 261 ? 5.789 27.547 1.754 1 96.44 261 ASP B O 1
ATOM 5071 N N . VAL B 1 262 ? 3.967 26.484 2.412 1 97.69 262 VAL B N 1
ATOM 5072 C CA . VAL B 1 262 ? 4.59 25.984 3.631 1 97.69 262 VAL B CA 1
ATOM 5073 C C . VAL B 1 262 ? 4.512 24.453 3.654 1 97.69 262 VAL B C 1
ATOM 5075 O O . VAL B 1 262 ? 3.441 23.875 3.453 1 97.69 262 VAL B O 1
ATOM 5078 N N . TYR B 1 263 ? 5.629 23.812 3.838 1 97.94 263 TYR B N 1
ATOM 5079 C CA . TYR B 1 263 ? 5.695 22.359 4.012 1 97.94 263 TYR B CA 1
ATOM 5080 C C . TYR B 1 263 ? 6 22 5.461 1 97.94 263 TYR B C 1
ATOM 5082 O O . TYR B 1 263 ? 6.973 22.5 6.039 1 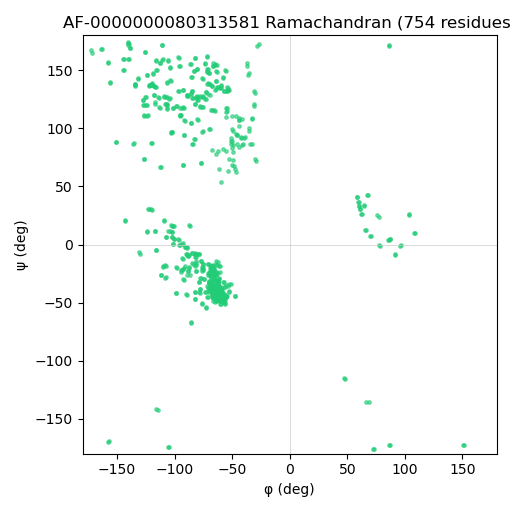97.94 263 TYR B O 1
ATOM 5090 N N . SER B 1 264 ? 5.148 21.156 6.012 1 98.5 264 SER B N 1
ATOM 5091 C CA . SER B 1 264 ? 5.352 20.688 7.383 1 98.5 264 SER B CA 1
ATOM 5092 C C . SER B 1 264 ? 5.508 19.172 7.441 1 98.5 264 SER B C 1
ATOM 5094 O O . SER B 1 264 ? 4.555 18.453 7.758 1 98.5 264 SER B O 1
ATOM 5096 N N . PRO B 1 265 ? 6.762 18.688 7.27 1 97.12 265 PRO B N 1
ATOM 5097 C CA . PRO B 1 265 ? 6.996 17.25 7.426 1 97.12 265 PRO B CA 1
ATOM 5098 C C . PRO B 1 265 ? 6.859 16.781 8.875 1 97.12 265 PRO B C 1
ATOM 5100 O O . PRO B 1 265 ? 7.312 17.469 9.789 1 97.12 265 PRO B O 1
ATOM 5103 N N . MET B 1 266 ? 6.238 15.664 9.023 1 96.19 266 MET B N 1
ATOM 5104 C CA . MET B 1 266 ? 6.055 15.094 10.352 1 96.19 266 MET B CA 1
ATOM 5105 C C . MET B 1 266 ? 7.273 14.281 10.773 1 96.19 266 MET B C 1
ATOM 5107 O O . MET B 1 266 ? 7.273 13.055 10.672 1 96.19 266 MET B O 1
ATOM 5111 N N . LEU B 1 267 ? 8.18 14.953 11.328 1 95.38 267 LEU B N 1
ATOM 5112 C CA . LEU B 1 267 ? 9.453 14.32 11.656 1 95.38 267 LEU B CA 1
ATOM 5113 C C . LEU B 1 267 ? 9.438 13.773 13.078 1 95.38 267 LEU B C 1
ATOM 5115 O O . LEU B 1 267 ? 10.203 14.234 13.938 1 95.38 267 LEU B O 1
ATOM 5119 N N . TYR B 1 268 ? 8.656 12.766 13.25 1 93.25 268 TYR B N 1
ATOM 5120 C CA . TYR B 1 268 ? 8.523 12.109 14.539 1 93.25 268 TYR B CA 1
ATOM 5121 C C . TYR B 1 268 ? 9.414 10.875 14.625 1 93.25 268 TYR B C 1
ATOM 5123 O O . TYR B 1 268 ? 9.383 10.023 13.734 1 93.25 268 TYR B O 1
ATOM 5131 N N . LEU B 1 269 ? 10.109 10.758 15.656 1 87.44 269 LEU B N 1
ATOM 5132 C CA . LEU B 1 269 ? 11.047 9.648 15.805 1 87.44 269 LEU B CA 1
ATOM 5133 C C . LEU B 1 269 ? 10.305 8.328 15.984 1 87.44 269 LEU B C 1
ATOM 5135 O O . LEU B 1 269 ? 10.797 7.277 15.578 1 87.44 269 LEU B O 1
ATOM 5139 N N . ASN B 1 270 ? 9.18 8.391 16.594 1 81.25 270 ASN B N 1
ATOM 5140 C CA . ASN B 1 270 ? 8.43 7.156 16.797 1 81.25 270 ASN B CA 1
ATOM 5141 C C . ASN B 1 270 ? 8.047 6.5 15.477 1 81.25 270 ASN B C 1
ATOM 5143 O O . ASN B 1 270 ? 7.914 5.277 15.406 1 81.25 270 ASN B O 1
ATOM 5147 N N . ALA B 1 271 ? 7.895 7.277 14.492 1 76.81 271 ALA B N 1
ATOM 5148 C CA . ALA B 1 271 ? 7.531 6.758 13.18 1 76.81 271 ALA B CA 1
ATOM 5149 C C . ALA B 1 271 ? 8.766 6.242 12.438 1 76.81 271 ALA B C 1
ATOM 5151 O O . ALA B 1 271 ? 8.641 5.562 11.414 1 76.81 271 ALA B O 1
ATOM 5152 N N . MET B 1 272 ? 9.883 6.551 12.977 1 77.75 272 MET B N 1
ATOM 5153 C CA . MET B 1 272 ? 11.125 6.195 12.297 1 77.75 272 MET B CA 1
ATOM 5154 C C . MET B 1 272 ? 11.648 4.844 12.781 1 77.75 272 MET B C 1
ATOM 5156 O O . MET B 1 272 ? 12.656 4.348 12.273 1 77.75 272 MET B O 1
ATOM 5160 N N . ARG B 1 273 ? 10.922 4.234 13.672 1 73.94 273 ARG B N 1
ATOM 5161 C CA . ARG B 1 273 ? 11.219 2.891 14.164 1 73.94 273 ARG B CA 1
ATOM 5162 C C . ARG B 1 273 ? 12.695 2.754 14.523 1 73.94 273 ARG B C 1
ATOM 5164 O O . ARG B 1 273 ? 13.211 3.516 15.344 1 73.94 273 ARG B O 1
ATOM 5171 N N . ASP B 1 274 ? 13.414 1.864 13.742 1 75.12 274 ASP B N 1
ATOM 5172 C CA . ASP B 1 274 ? 14.766 1.563 14.188 1 75.12 274 ASP B CA 1
ATOM 5173 C C . ASP B 1 274 ? 15.805 2.334 13.375 1 75.12 274 ASP B C 1
ATOM 5175 O O . ASP B 1 274 ? 17 2.098 13.5 1 75.12 274 ASP B O 1
ATOM 5179 N N . TRP B 1 275 ? 15.359 3.311 12.695 1 75.56 275 TRP B N 1
ATOM 5180 C CA . TRP B 1 275 ? 16.297 4.102 11.906 1 75.56 275 TRP B CA 1
ATOM 5181 C C . TRP B 1 275 ? 17.266 4.848 12.805 1 75.56 275 TRP B C 1
ATOM 5183 O O . TRP B 1 275 ? 16.875 5.691 13.609 1 75.56 275 TRP B O 1
ATOM 5193 N N . GLU B 1 276 ? 18.609 4.523 12.727 1 76.25 276 GLU B N 1
ATOM 5194 C CA . GLU B 1 276 ? 19.703 5.125 13.469 1 76.25 276 GLU B CA 1
ATOM 5195 C C . GLU B 1 276 ? 19.531 4.902 14.969 1 76.25 276 GLU B C 1
ATOM 5197 O O . GLU B 1 276 ? 19.953 5.73 15.781 1 76.25 276 GLU B O 1
ATOM 5202 N N . ARG B 1 277 ? 18.844 3.855 15.242 1 79.25 277 ARG B N 1
ATOM 5203 C CA . ARG B 1 277 ? 18.672 3.566 16.656 1 79.25 277 ARG B CA 1
ATOM 5204 C C . ARG B 1 277 ? 20 3.299 17.344 1 79.25 277 ARG B C 1
ATOM 5206 O O . ARG B 1 277 ? 20.859 2.619 16.781 1 79.25 277 ARG B O 1
ATOM 5213 N N . GLY B 1 278 ? 20.156 3.879 18.484 1 77.94 278 GLY B N 1
ATOM 5214 C CA . GLY B 1 278 ? 21.359 3.656 19.266 1 77.94 278 GLY B CA 1
ATOM 5215 C C . GLY B 1 278 ? 22.453 4.672 18.969 1 77.94 278 GLY B C 1
ATOM 5216 O O . GLY B 1 278 ? 23.484 4.695 19.656 1 77.94 278 GLY B O 1
ATOM 5217 N N . THR B 1 279 ? 22.281 5.484 18 1 80.44 279 THR B N 1
ATOM 5218 C CA . THR B 1 279 ? 23.281 6.508 17.688 1 80.44 279 THR B CA 1
ATOM 5219 C C . THR B 1 279 ? 23.078 7.738 18.578 1 80.44 279 THR B C 1
ATOM 5221 O O . THR B 1 279 ? 21.953 8.031 18.984 1 80.44 279 THR B O 1
ATOM 5224 N N . GLN B 1 280 ? 24.266 8.344 18.812 1 82.88 280 GLN B N 1
ATOM 5225 C CA . GLN B 1 280 ? 24.203 9.57 19.609 1 82.88 280 GLN B CA 1
ATOM 5226 C C . GLN B 1 280 ? 23.5 10.688 18.844 1 82.88 280 GLN B C 1
ATOM 5228 O O . GLN B 1 280 ? 23.641 10.797 17.625 1 82.88 280 GLN B O 1
ATOM 5233 N N . ASP B 1 281 ? 22.609 11.461 19.453 1 88.81 281 ASP B N 1
ATOM 5234 C CA . ASP B 1 281 ? 21.906 12.625 18.922 1 88.81 281 ASP B CA 1
ATOM 5235 C C . ASP B 1 281 ? 20.984 12.227 17.766 1 88.81 281 ASP B C 1
ATOM 5237 O O . ASP B 1 281 ? 20.891 12.945 16.766 1 88.81 281 ASP B O 1
ATOM 5241 N N . ARG B 1 282 ? 20.422 11.047 17.844 1 90.69 282 ARG B N 1
ATOM 5242 C CA . ARG B 1 282 ? 19.516 10.5 16.828 1 90.69 282 ARG B CA 1
ATOM 5243 C C . ARG B 1 282 ? 18.453 11.523 16.422 1 90.69 282 ARG B C 1
ATOM 5245 O O . ARG B 1 282 ? 18.234 11.758 15.234 1 90.69 282 ARG B O 1
ATOM 5252 N N . ALA B 1 283 ? 17.906 12.156 17.406 1 93.12 283 ALA B N 1
ATOM 5253 C CA . ALA B 1 283 ? 16.844 13.117 17.141 1 93.12 283 ALA B CA 1
ATOM 5254 C C . ALA B 1 283 ? 17.344 14.297 16.328 1 93.12 283 ALA B C 1
ATOM 5256 O O . ALA B 1 283 ? 16.734 14.68 15.328 1 93.12 283 ALA B O 1
ATOM 5257 N N . ARG B 1 284 ? 18.484 14.867 16.734 1 94.62 284 ARG B N 1
ATOM 5258 C CA . ARG B 1 284 ? 19.062 15.992 16.016 1 94.62 284 ARG B CA 1
ATOM 5259 C C . ARG B 1 284 ? 19.406 15.609 14.578 1 94.62 284 ARG B C 1
ATOM 5261 O O . ARG B 1 284 ? 19.062 16.328 13.641 1 94.62 284 ARG B O 1
ATOM 5268 N N . ARG B 1 285 ? 20 14.508 14.469 1 92.44 285 ARG B N 1
ATOM 5269 C CA . ARG B 1 285 ? 20.5 14.078 13.164 1 92.44 285 ARG B CA 1
ATOM 5270 C C . ARG B 1 285 ? 19.359 13.805 12.203 1 92.44 285 ARG B C 1
ATOM 5272 O O . ARG B 1 285 ? 19.375 14.258 11.055 1 92.44 285 ARG B O 1
ATOM 5279 N N . LEU B 1 286 ? 18.359 13.102 12.633 1 91.19 286 LEU B N 1
ATOM 5280 C CA . LEU B 1 286 ? 17.25 12.727 11.758 1 91.19 286 LEU B CA 1
ATOM 5281 C C . LEU B 1 286 ? 16.453 13.945 11.344 1 91.19 286 LEU B C 1
ATOM 5283 O O . LEU B 1 286 ? 16.078 14.078 10.172 1 91.19 286 LEU B O 1
ATOM 5287 N N . VAL B 1 287 ? 16.219 14.844 12.273 1 95.62 287 VAL B N 1
ATOM 5288 C CA . VAL B 1 287 ? 15.516 16.078 11.93 1 95.62 287 VAL B CA 1
ATOM 5289 C C . VAL B 1 287 ? 16.359 16.891 10.953 1 95.62 287 VAL B C 1
ATOM 5291 O O . VAL B 1 287 ? 15.836 17.391 9.945 1 95.62 287 VAL B O 1
ATOM 5294 N N . GLN B 1 288 ? 17.625 17 11.188 1 95.12 288 GLN B N 1
ATOM 5295 C CA . GLN B 1 288 ? 18.531 17.766 10.336 1 95.12 288 GLN B CA 1
ATOM 5296 C C . GLN B 1 288 ? 18.531 17.219 8.906 1 95.12 288 GLN B C 1
ATOM 5298 O O . GLN B 1 288 ? 18.391 17.984 7.949 1 95.12 288 GLN B O 1
ATOM 5303 N N . ILE B 1 289 ? 18.672 15.945 8.812 1 91.56 289 ILE B N 1
ATOM 5304 C CA . ILE B 1 289 ? 18.75 15.32 7.5 1 91.56 289 ILE B CA 1
ATOM 5305 C C . ILE B 1 289 ? 17.453 15.523 6.738 1 91.56 289 ILE B C 1
ATOM 5307 O O . ILE B 1 289 ? 17.453 15.875 5.555 1 91.56 289 ILE B O 1
ATOM 5311 N N . GLY B 1 290 ? 16.359 15.32 7.426 1 93.38 290 GLY B N 1
ATOM 5312 C CA . GLY B 1 290 ? 15.07 15.5 6.785 1 93.38 290 GLY B CA 1
ATOM 5313 C C . GLY B 1 290 ? 14.867 16.906 6.238 1 93.38 290 GLY B C 1
ATOM 5314 O O . GLY B 1 290 ? 14.5 17.078 5.074 1 93.38 290 GLY B O 1
ATOM 5315 N N . VAL B 1 291 ? 15.156 17.891 7.02 1 96.56 291 VAL B N 1
ATOM 5316 C CA . VAL B 1 291 ? 14.977 19.281 6.625 1 96.56 291 VAL B CA 1
ATOM 5317 C C . VAL B 1 291 ? 15.961 19.641 5.512 1 96.56 291 VAL B C 1
ATOM 5319 O O . VAL B 1 291 ? 15.594 20.281 4.531 1 96.56 291 VAL B O 1
ATOM 5322 N N . GLN B 1 292 ? 17.141 19.234 5.66 1 94.88 292 GLN B N 1
ATOM 5323 C CA . GLN B 1 292 ? 18.188 19.531 4.688 1 94.88 292 GLN B CA 1
ATOM 5324 C C . GLN B 1 292 ? 17.844 18.969 3.312 1 94.88 292 GLN B C 1
ATOM 5326 O O . GLN B 1 292 ? 18 19.641 2.297 1 94.88 292 GLN B O 1
ATOM 5331 N N . ARG B 1 293 ? 17.391 17.812 3.324 1 91 293 ARG B N 1
ATOM 5332 C CA . ARG B 1 293 ? 17.047 17.172 2.061 1 91 293 ARG B CA 1
ATOM 5333 C C . ARG B 1 293 ? 15.859 17.859 1.406 1 91 293 ARG B C 1
ATOM 5335 O O . ARG B 1 293 ? 15.836 18.047 0.189 1 91 293 ARG B O 1
ATOM 5342 N N . MET B 1 294 ? 14.914 18.141 2.188 1 94.75 294 MET B N 1
ATOM 5343 C CA . MET B 1 294 ? 13.766 18.875 1.652 1 94.75 294 MET B CA 1
ATOM 5344 C C . MET B 1 294 ? 14.188 20.219 1.073 1 94.75 294 MET B C 1
ATOM 5346 O O . MET B 1 294 ? 13.742 20.594 -0.01 1 94.75 294 MET B O 1
ATOM 5350 N N . ARG B 1 295 ? 15.031 20.891 1.788 1 95.25 295 ARG B N 1
ATOM 5351 C CA . ARG B 1 295 ? 15.508 22.203 1.335 1 95.25 295 ARG B CA 1
ATOM 5352 C C . ARG B 1 295 ? 16.25 22.078 0.007 1 95.25 295 ARG B C 1
ATOM 5354 O O . ARG B 1 295 ? 16.031 22.875 -0.904 1 95.25 295 ARG B O 1
ATOM 5361 N N . GLN B 1 296 ? 17.047 21.109 -0.11 1 93.19 296 GLN B N 1
ATOM 5362 C CA . GLN B 1 296 ? 17.797 20.875 -1.341 1 93.19 296 GLN B CA 1
ATOM 5363 C C . GLN B 1 296 ? 16.859 20.562 -2.504 1 93.19 296 GLN B C 1
ATOM 5365 O O . GLN B 1 296 ? 17.078 21.031 -3.625 1 93.19 296 GLN B O 1
ATOM 5370 N N . ARG B 1 297 ? 15.875 19.906 -2.213 1 91.94 297 ARG B N 1
ATOM 5371 C CA . ARG B 1 297 ? 14.961 19.438 -3.248 1 91.94 297 ARG B CA 1
ATOM 5372 C C . ARG B 1 297 ? 13.977 20.516 -3.656 1 91.94 297 ARG B C 1
ATOM 5374 O O . ARG B 1 297 ? 13.672 20.672 -4.84 1 91.94 297 ARG B O 1
ATOM 5381 N N . LEU B 1 298 ? 13.461 21.266 -2.691 1 95.12 298 LEU B N 1
ATOM 5382 C CA . LEU B 1 298 ? 12.352 22.172 -2.947 1 95.12 298 LEU B CA 1
ATOM 5383 C C . LEU B 1 298 ? 12.859 23.562 -3.314 1 95.12 298 LEU B C 1
ATOM 5385 O O . LEU B 1 298 ? 12.109 24.375 -3.855 1 95.12 298 LEU B O 1
ATOM 5389 N N . GLY B 1 299 ? 14.086 23.891 -2.984 1 93.44 299 GLY B N 1
ATOM 5390 C CA . GLY B 1 299 ? 14.625 25.203 -3.246 1 93.44 299 GLY B CA 1
ATOM 5391 C C . GLY B 1 299 ? 14.336 26.203 -2.133 1 93.44 299 GLY B C 1
ATOM 5392 O O . GLY B 1 299 ? 13.828 25.828 -1.075 1 93.44 299 GLY B O 1
ATOM 5393 N N . PRO B 1 300 ? 14.656 27.438 -2.348 1 93.19 300 PRO B N 1
ATOM 5394 C CA . PRO B 1 300 ? 14.641 28.438 -1.284 1 93.19 300 PRO B CA 1
ATOM 5395 C C . PRO B 1 300 ? 13.25 29.047 -1.06 1 93.19 300 PRO B C 1
ATOM 5397 O O . PRO B 1 300 ? 12.984 29.609 0.006 1 93.19 300 PRO B O 1
ATOM 5400 N N . ARG B 1 301 ? 12.438 28.875 -1.938 1 92.88 301 ARG B N 1
ATOM 5401 C CA . ARG B 1 301 ? 11.188 29.625 -1.892 1 92.88 301 ARG B CA 1
ATOM 5402 C C . ARG B 1 301 ? 10.234 29.047 -0.855 1 92.88 301 ARG B C 1
ATOM 5404 O O . ARG B 1 301 ? 9.719 29.766 -0.001 1 92.88 301 ARG B O 1
ATOM 5411 N N . PRO B 1 302 ? 9.984 27.703 -0.9 1 95.44 302 PRO B N 1
ATOM 5412 C CA . PRO B 1 302 ? 9.016 27.156 0.062 1 95.44 302 PRO B CA 1
ATOM 5413 C C . PRO B 1 302 ? 9.492 27.297 1.508 1 95.44 302 PRO B C 1
ATOM 5415 O O . PRO B 1 302 ? 10.68 27.156 1.788 1 95.44 302 PRO B O 1
ATOM 5418 N N . VAL B 1 303 ? 8.547 27.609 2.35 1 96.88 303 VAL B N 1
ATOM 5419 C CA . VAL B 1 303 ? 8.812 27.594 3.785 1 96.88 303 VAL B CA 1
ATOM 5420 C C . VAL B 1 303 ? 8.805 26.156 4.297 1 96.88 303 VAL B C 1
ATOM 5422 O O . VAL B 1 303 ? 7.879 25.391 4 1 96.88 303 VAL B O 1
ATOM 5425 N N . ILE B 1 304 ? 9.852 25.781 4.984 1 97.75 304 ILE B N 1
ATOM 5426 C CA . ILE B 1 304 ? 9.906 24.469 5.625 1 97.75 304 ILE B CA 1
ATOM 5427 C C . ILE B 1 304 ? 9.75 24.625 7.137 1 97.75 304 ILE B C 1
ATOM 5429 O O . ILE B 1 304 ? 10.555 25.297 7.781 1 97.75 304 ILE B O 1
ATOM 5433 N N . ARG B 1 305 ? 8.719 24.062 7.684 1 98.31 305 ARG B N 1
ATOM 5434 C CA . ARG B 1 305 ? 8.359 24.156 9.094 1 98.31 305 ARG B CA 1
ATOM 5435 C C . ARG B 1 305 ? 7.941 22.797 9.641 1 98.31 305 ARG B C 1
ATOM 5437 O O . ARG B 1 305 ? 6.746 22.5 9.734 1 98.31 305 ARG B O 1
ATOM 5444 N N . PRO B 1 306 ? 8.875 21.969 10.109 1 98.5 306 PRO B N 1
ATOM 5445 C CA . PRO B 1 306 ? 8.555 20.594 10.5 1 98.5 306 PRO B CA 1
ATOM 5446 C C . PRO B 1 306 ? 7.727 20.516 11.781 1 98.5 306 PRO B C 1
ATOM 5448 O O . PRO B 1 306 ? 7.82 21.406 12.633 1 98.5 306 PRO B O 1
ATOM 5451 N N . PHE B 1 307 ? 6.926 19.453 11.859 1 98.5 307 PHE B N 1
ATOM 5452 C CA . PHE B 1 307 ? 6.395 19 13.133 1 98.5 307 PHE B CA 1
ATOM 5453 C C . PHE B 1 307 ? 7.43 18.172 13.891 1 98.5 307 PHE B C 1
ATOM 5455 O O . PHE B 1 307 ? 7.938 17.188 13.367 1 98.5 307 PHE B O 1
ATOM 5462 N N . LEU B 1 308 ? 7.707 18.594 15.094 1 98.06 308 LEU B N 1
ATOM 5463 C CA . LEU B 1 308 ? 8.617 17.891 15.992 1 98.06 308 LEU B CA 1
ATOM 5464 C C . LEU B 1 308 ? 7.84 17.141 17.078 1 98.06 308 LEU B C 1
ATOM 5466 O O . LEU B 1 308 ? 6.723 17.531 17.422 1 98.06 308 LEU B O 1
ATOM 5470 N N . GLN B 1 309 ? 8.43 16.094 17.547 1 97.44 309 GLN B N 1
ATOM 5471 C CA . GLN B 1 309 ? 7.773 15.188 18.484 1 97.44 309 GLN B CA 1
ATOM 5472 C C . GLN B 1 309 ? 7.828 15.75 19.906 1 97.44 309 GLN B C 1
ATOM 5474 O O . GLN B 1 309 ? 8.906 16.078 20.406 1 97.44 309 GLN B O 1
ATOM 5479 N N . ALA B 1 310 ? 6.668 15.844 20.562 1 97.69 310 ALA B N 1
ATOM 5480 C CA . ALA B 1 310 ? 6.605 16.344 21.938 1 97.69 310 ALA B CA 1
ATOM 5481 C C . ALA B 1 310 ? 5.969 15.328 22.875 1 97.69 310 ALA B C 1
ATOM 5483 O O . ALA B 1 310 ? 5.258 15.695 23.812 1 97.69 310 ALA B O 1
ATOM 5484 N N . PHE B 1 311 ? 6.129 14.062 22.594 1 95.69 311 PHE B N 1
ATOM 5485 C CA . PHE B 1 311 ? 5.68 12.984 23.469 1 95.69 311 PHE B CA 1
ATOM 5486 C C . PHE B 1 311 ? 6.723 11.875 23.531 1 95.69 311 PHE B C 1
ATOM 5488 O O . PHE B 1 311 ? 7.621 11.812 22.703 1 95.69 311 PHE B O 1
ATOM 5495 N N . GLU B 1 312 ? 6.625 10.938 24.406 1 92.88 312 GLU B N 1
ATOM 5496 C CA . GLU B 1 312 ? 7.727 10.07 24.812 1 92.88 312 GLU B CA 1
ATOM 5497 C C . GLU B 1 312 ? 7.82 8.844 23.906 1 92.88 312 GLU B C 1
ATOM 5499 O O . GLU B 1 312 ? 8.898 8.281 23.719 1 92.88 312 GLU B O 1
ATOM 5504 N N . GLN B 1 313 ? 6.859 8.414 23.25 1 87.62 313 GLN B N 1
ATOM 5505 C CA . GLN B 1 313 ? 6.832 7.133 22.562 1 87.62 313 GLN B CA 1
ATOM 5506 C C . GLN B 1 313 ? 8.008 7.016 21.594 1 87.62 313 GLN B C 1
ATOM 5508 O O . GLN B 1 313 ? 8.148 7.828 20.672 1 87.62 313 GLN B O 1
ATOM 5513 N N . GLU B 1 314 ? 8.922 6.012 21.828 1 80.38 314 GLU B N 1
ATOM 5514 C CA . GLU B 1 314 ? 10.07 5.648 21 1 80.38 314 GLU B CA 1
ATOM 5515 C C . GLU B 1 314 ? 11.102 6.766 20.969 1 80.38 314 GLU B C 1
ATOM 5517 O O . GLU B 1 314 ? 11.922 6.84 20.047 1 80.38 314 GLU B O 1
ATOM 5522 N N . ALA B 1 315 ? 10.984 7.707 21.812 1 87 315 ALA B N 1
ATOM 5523 C CA . ALA B 1 315 ? 11.992 8.758 21.953 1 87 315 ALA B CA 1
ATOM 5524 C C . ALA B 1 315 ? 13.102 8.32 22.906 1 87 315 ALA B C 1
ATOM 5526 O O . ALA B 1 315 ? 12.906 8.281 24.125 1 87 315 ALA B O 1
ATOM 5527 N N . GLU B 1 316 ? 14.148 8.008 22.297 1 82.69 316 GLU B N 1
ATOM 5528 C CA . GLU B 1 316 ? 15.297 7.715 23.141 1 82.69 316 GLU B CA 1
ATOM 5529 C C . GLU B 1 316 ? 15.734 8.953 23.922 1 82.69 316 GLU B C 1
ATOM 5531 O O . GLU B 1 316 ? 15.719 10.062 23.391 1 82.69 316 GLU B O 1
ATOM 5536 N N . ASP B 1 317 ? 16 8.922 25.188 1 84.5 317 ASP B N 1
ATOM 5537 C CA . ASP B 1 317 ? 16.469 10.023 26.031 1 84.5 317 ASP B CA 1
ATOM 5538 C C . ASP B 1 317 ? 15.398 11.102 26.172 1 84.5 317 ASP B C 1
ATOM 5540 O O . ASP B 1 317 ? 15.68 12.289 26 1 84.5 317 ASP B O 1
ATOM 5544 N N . TRP B 1 318 ? 14.227 10.68 26.359 1 92.62 318 TRP B N 1
ATOM 5545 C CA . TRP B 1 318 ? 13.109 11.609 26.5 1 92.62 318 TRP B CA 1
ATOM 5546 C C . TRP B 1 318 ? 13.391 12.633 27.594 1 92.62 318 TRP B C 1
ATOM 5548 O O . TRP B 1 318 ? 13.812 12.273 28.703 1 92.62 318 TRP B O 1
ATOM 5558 N N . GLY B 1 319 ? 13.156 13.883 27.297 1 93.81 319 GLY B N 1
ATOM 5559 C CA . GLY B 1 319 ? 13.375 15.008 28.188 1 93.81 319 GLY B CA 1
ATOM 5560 C C . GLY B 1 319 ? 13.695 16.297 27.453 1 93.81 319 GLY B C 1
ATOM 5561 O O . GLY B 1 319 ? 13.586 16.359 26.219 1 93.81 319 GLY B O 1
ATOM 5562 N N . PRO B 1 320 ? 14.062 17.328 28.219 1 94.56 320 PRO B N 1
ATOM 5563 C CA . PRO B 1 320 ? 14.359 18.625 27.609 1 94.56 320 PRO B CA 1
ATOM 5564 C C . PRO B 1 320 ? 15.469 18.547 26.562 1 94.56 320 PRO B C 1
ATOM 5566 O O . PRO B 1 320 ? 15.438 19.266 25.562 1 94.56 320 PRO B O 1
ATOM 5569 N N . ARG B 1 321 ? 16.375 17.656 26.781 1 93.06 321 ARG B N 1
ATOM 5570 C CA . ARG B 1 321 ? 17.469 17.516 25.828 1 93.06 321 ARG B CA 1
ATOM 5571 C C . ARG B 1 321 ? 16.969 16.969 24.5 1 93.06 321 ARG B C 1
ATOM 5573 O O . ARG B 1 321 ? 17.453 17.359 23.438 1 93.06 321 ARG B O 1
ATOM 5580 N N . PHE B 1 322 ? 16.047 16.047 24.562 1 94.94 322 PHE B N 1
ATOM 5581 C CA . PHE B 1 322 ? 15.414 15.508 23.359 1 94.94 322 PHE B CA 1
ATOM 5582 C C . PHE B 1 322 ? 14.766 16.609 22.547 1 94.94 322 PHE B C 1
ATOM 5584 O O . PHE B 1 322 ? 14.945 16.672 21.328 1 94.94 322 PHE B O 1
ATOM 5591 N N . ILE B 1 323 ? 14.094 17.5 23.25 1 96.56 323 ILE B N 1
ATOM 5592 C CA . ILE B 1 323 ? 13.43 18.641 22.609 1 96.56 323 ILE B CA 1
ATOM 5593 C C . ILE B 1 323 ? 14.461 19.562 21.984 1 96.56 323 ILE B C 1
ATOM 5595 O O . ILE B 1 323 ? 14.344 19.922 20.812 1 96.56 323 ILE B O 1
ATOM 5599 N N . ALA B 1 324 ? 15.438 19.906 22.719 1 95.44 324 ALA B N 1
ATOM 5600 C CA . ALA B 1 324 ? 16.484 20.812 22.234 1 95.44 324 ALA B CA 1
ATOM 5601 C C . ALA B 1 324 ? 17.188 20.234 21.016 1 95.44 324 ALA B C 1
ATOM 5603 O O . ALA B 1 324 ? 17.516 20.969 20.078 1 95.44 324 ALA B O 1
ATOM 5604 N N . ASN B 1 325 ? 17.422 18.938 21.062 1 95 325 ASN B N 1
ATOM 5605 C CA . ASN B 1 325 ? 18.094 18.266 19.953 1 95 325 ASN B CA 1
ATOM 5606 C C . ASN B 1 325 ? 17.281 18.359 18.672 1 95 325 ASN B C 1
ATOM 5608 O O . ASN B 1 325 ? 17.844 18.578 17.594 1 95 325 ASN B O 1
ATOM 5612 N N . GLN B 1 326 ? 16.016 18.203 18.781 1 96.94 326 GLN B N 1
ATOM 5613 C CA . GLN B 1 326 ? 15.164 18.328 17.594 1 96.94 326 GLN B CA 1
ATOM 5614 C C . GLN B 1 326 ? 15.227 19.734 17.016 1 96.94 326 GLN B C 1
ATOM 5616 O O . GLN B 1 326 ? 15.344 19.906 15.805 1 96.94 326 GLN B O 1
ATOM 5621 N N . ILE B 1 327 ? 15.18 20.797 17.891 1 97.25 327 ILE B N 1
ATOM 5622 C CA . ILE B 1 327 ? 15.242 22.188 17.453 1 97.25 327 ILE B CA 1
ATOM 5623 C C . ILE B 1 327 ? 16.578 22.453 16.781 1 97.25 327 ILE B C 1
ATOM 5625 O O . ILE B 1 327 ? 16.625 23.094 15.719 1 97.25 327 ILE B O 1
ATOM 5629 N N . GLN B 1 328 ? 17.594 21.953 17.375 1 96 328 GLN B N 1
ATOM 5630 C CA . GLN B 1 328 ? 18.922 22.125 16.797 1 96 328 GLN B CA 1
ATOM 5631 C C . GLN B 1 328 ? 19 21.469 15.422 1 96 328 GLN B C 1
ATOM 5633 O O . GLN B 1 328 ? 19.609 22.031 14.508 1 96 328 GLN B O 1
ATOM 5638 N N . GLY B 1 329 ? 18.453 20.266 15.312 1 96.75 329 GLY B N 1
ATOM 5639 C CA . GLY B 1 329 ? 18.406 19.594 14.023 1 96.75 329 GLY B CA 1
ATOM 5640 C C . GLY B 1 329 ? 17.672 20.391 12.961 1 96.75 329 GLY B C 1
ATOM 5641 O O . GLY B 1 329 ? 18.125 20.516 11.828 1 96.75 329 GLY B O 1
ATOM 5642 N N . ALA B 1 330 ? 16.531 20.906 13.336 1 97.44 330 ALA B N 1
ATOM 5643 C CA . ALA B 1 330 ? 15.766 21.75 12.422 1 97.44 330 ALA B CA 1
ATOM 5644 C C . ALA B 1 330 ? 16.578 22.953 11.969 1 97.44 330 ALA B C 1
ATOM 5646 O O . ALA B 1 330 ? 16.641 23.266 10.773 1 97.44 330 ALA B O 1
ATOM 5647 N N . ARG B 1 331 ? 17.234 23.609 12.867 1 95.62 331 ARG B N 1
ATOM 5648 C CA . ARG B 1 331 ? 18.047 24.797 12.586 1 95.62 331 ARG B CA 1
ATOM 5649 C C . ARG B 1 331 ? 19.172 24.453 11.609 1 95.62 331 ARG B C 1
ATOM 5651 O O . ARG B 1 331 ? 19.328 25.109 10.586 1 95.62 331 ARG B O 1
ATOM 5658 N N . ARG B 1 332 ? 19.859 23.469 11.914 1 95.31 332 ARG B N 1
ATOM 5659 C CA . ARG B 1 332 ? 21.016 23.078 11.117 1 95.31 332 ARG B CA 1
ATOM 5660 C C . ARG B 1 332 ? 20.594 22.609 9.727 1 95.31 332 ARG B C 1
ATOM 5662 O O . ARG B 1 332 ? 21.344 22.781 8.758 1 95.31 332 ARG B O 1
ATOM 5669 N N . GLY B 1 333 ? 19.422 22.031 9.703 1 96.44 333 GLY B N 1
ATOM 5670 C CA . GLY B 1 333 ? 18.938 21.547 8.422 1 96.44 333 GLY B CA 1
ATOM 5671 C C . GLY B 1 333 ? 18.438 22.672 7.516 1 96.44 333 GLY B C 1
ATOM 5672 O O . GLY B 1 333 ? 18.266 22.453 6.316 1 96.44 333 GLY B O 1
ATOM 5673 N N . GLY B 1 334 ? 18.141 23.797 8.141 1 95.94 334 GLY B N 1
ATOM 5674 C CA . GLY B 1 334 ? 17.703 24.938 7.348 1 95.94 334 GLY B CA 1
ATOM 5675 C C . GLY B 1 334 ? 16.203 25.172 7.414 1 95.94 334 GLY B C 1
ATOM 5676 O O . GLY B 1 334 ? 15.602 25.672 6.461 1 95.94 334 GLY B O 1
ATOM 5677 N N . SER B 1 335 ? 15.602 24.766 8.445 1 96.88 335 SER B N 1
ATOM 5678 C CA . SER B 1 335 ? 14.188 25.047 8.648 1 96.88 335 SER B CA 1
ATOM 5679 C C . SER B 1 335 ? 13.938 26.531 8.852 1 96.88 335 SER B C 1
ATOM 5681 O O . SER B 1 335 ? 14.844 27.266 9.242 1 96.88 335 SER B O 1
ATOM 5683 N N . ASP B 1 336 ? 12.758 26.953 8.516 1 97.06 336 ASP B N 1
ATOM 5684 C CA . ASP B 1 336 ? 12.375 28.344 8.742 1 97.06 336 ASP B CA 1
ATOM 5685 C C . ASP B 1 336 ? 11.695 28.516 10.094 1 97.06 336 ASP B C 1
ATOM 5687 O O . ASP B 1 336 ? 11.797 29.578 10.719 1 97.06 336 ASP B O 1
ATOM 5691 N N . GLY B 1 337 ? 11.07 27.625 10.539 1 97.06 337 GLY B N 1
ATOM 5692 C CA . GLY B 1 337 ? 10.375 27.5 11.812 1 97.06 337 GLY B CA 1
ATOM 5693 C C . GLY B 1 337 ? 10.156 26.062 12.242 1 97.06 337 GLY B C 1
ATOM 5694 O O . GLY B 1 337 ? 10.781 25.156 11.703 1 97.06 337 GLY B O 1
ATOM 5695 N N . PHE B 1 338 ? 9.336 25.828 13.281 1 98.19 338 PHE B N 1
ATOM 5696 C CA . PHE B 1 338 ? 8.992 24.469 13.703 1 98.19 338 PHE B CA 1
ATOM 5697 C C . PHE B 1 338 ? 7.691 24.453 14.492 1 98.19 338 PHE B C 1
ATOM 5699 O O . PHE B 1 338 ? 7.262 25.5 15.008 1 98.19 338 PHE B O 1
ATOM 5706 N N . LEU B 1 339 ? 7.07 23.328 14.5 1 98.69 339 LEU B N 1
ATOM 5707 C CA . LEU B 1 339 ? 5.871 23.047 15.281 1 98.69 339 LEU B CA 1
ATOM 5708 C C . LEU B 1 339 ? 6.082 21.844 16.188 1 98.69 339 LEU B C 1
ATOM 5710 O O . LEU B 1 339 ? 6.828 20.922 15.844 1 98.69 339 LEU B O 1
ATOM 5714 N N . PHE B 1 340 ? 5.469 21.891 17.328 1 98.56 340 PHE B N 1
ATOM 5715 C CA . PHE B 1 340 ? 5.465 20.703 18.188 1 98.56 340 PHE B CA 1
ATOM 5716 C C . PHE B 1 340 ? 4.094 20.047 18.172 1 98.56 340 PHE B C 1
ATOM 5718 O O . PHE B 1 340 ? 3.066 20.719 18.203 1 98.56 340 PHE B O 1
ATOM 5725 N N . TRP B 1 341 ? 4.152 18.719 18.141 1 98 341 TRP B N 1
ATOM 5726 C CA . TRP B 1 341 ? 2.914 17.953 18.172 1 98 341 TRP B CA 1
ATOM 5727 C C . TRP B 1 341 ? 2.855 17.078 19.422 1 98 341 TRP B C 1
ATOM 5729 O O . TRP B 1 341 ? 3.811 16.359 19.734 1 98 341 TRP B O 1
ATOM 5739 N N . HIS B 1 342 ? 1.851 17.141 20.125 1 97.19 342 HIS B N 1
ATOM 5740 C CA . HIS B 1 342 ? 1.414 16.266 21.219 1 97.19 342 HIS B CA 1
ATOM 5741 C C . HIS B 1 342 ? -0.065 15.93 21.078 1 97.19 342 HIS B C 1
ATOM 5743 O O . HIS B 1 342 ? -0.891 16.797 20.812 1 97.19 342 HIS B O 1
ATOM 5749 N N . PRO B 1 343 ? -0.441 14.633 21.328 1 92.56 343 PRO B N 1
ATOM 5750 C CA . PRO B 1 343 ? -1.837 14.25 21.109 1 92.56 343 PRO B CA 1
ATOM 5751 C C . PRO B 1 343 ? -2.791 14.891 22.109 1 92.56 343 PRO B C 1
ATOM 5753 O O . PRO B 1 343 ? -3.979 15.062 21.828 1 92.56 343 PRO B O 1
ATOM 5756 N N . GLY B 1 344 ? -2.32 15.359 23.25 1 93.38 344 GLY B N 1
ATOM 5757 C CA . GLY B 1 344 ? -3.174 15.906 24.297 1 93.38 344 GLY B CA 1
ATOM 5758 C C . GLY B 1 344 ? -2.803 17.328 24.688 1 93.38 344 GLY B C 1
ATOM 5759 O O . GLY B 1 344 ? -3.225 17.812 25.734 1 93.38 344 GLY B O 1
ATOM 5760 N N . SER B 1 345 ? -1.943 17.969 23.922 1 96 345 SER B N 1
ATOM 5761 C CA . SER B 1 345 ? -1.475 19.328 24.188 1 96 345 SER B CA 1
ATOM 5762 C C . SER B 1 345 ? -0.767 19.406 25.531 1 96 345 SER B C 1
ATOM 5764 O O . SER B 1 345 ? -0.943 20.375 26.266 1 96 345 SER B O 1
ATOM 5766 N N . ASN B 1 346 ? -0.112 18.297 25.844 1 95.56 346 ASN B N 1
ATOM 5767 C CA . ASN B 1 346 ? 0.761 18.328 27.016 1 95.56 346 ASN B CA 1
ATOM 5768 C C . ASN B 1 346 ? 2.189 18.703 26.641 1 95.56 346 ASN B C 1
ATOM 5770 O O . ASN B 1 346 ? 2.957 17.875 26.156 1 95.56 346 ASN B O 1
ATOM 5774 N N . TYR B 1 347 ? 2.525 20.016 27.047 1 97.88 347 TYR B N 1
ATOM 5775 C CA . TYR B 1 347 ? 3.789 20.531 26.531 1 97.88 347 TYR B CA 1
ATOM 5776 C C . TYR B 1 347 ? 4.734 20.875 27.672 1 97.88 347 TYR B C 1
ATOM 5778 O O . TYR B 1 347 ? 5.566 21.781 27.547 1 97.88 347 TYR B O 1
ATOM 5786 N N . GLY B 1 348 ? 4.582 20.141 28.797 1 95.88 348 GLY B N 1
ATOM 5787 C CA . GLY B 1 348 ? 5.449 20.359 29.938 1 95.88 348 GLY B CA 1
ATOM 5788 C C . GLY B 1 348 ? 6.922 20.219 29.609 1 95.88 348 GLY B C 1
ATOM 5789 O O . GLY B 1 348 ? 7.738 21.062 30.016 1 95.88 348 GLY B O 1
ATOM 5790 N N . THR B 1 349 ? 7.273 19.172 28.938 1 96.62 349 THR B N 1
ATOM 5791 C CA . THR B 1 349 ? 8.672 18.922 28.594 1 96.62 349 THR B CA 1
ATOM 5792 C C . THR B 1 349 ? 9.195 19.984 27.641 1 96.62 349 THR B C 1
ATOM 5794 O O . THR B 1 349 ? 10.359 20.391 27.734 1 96.62 349 THR B O 1
ATOM 5797 N N . VAL B 1 350 ? 8.367 20.438 26.766 1 97.75 350 VAL B N 1
ATOM 5798 C CA . VAL B 1 350 ? 8.742 21.516 25.844 1 97.75 350 VAL B CA 1
ATOM 5799 C C . VAL B 1 350 ? 9.016 22.797 26.656 1 97.75 350 VAL B C 1
ATOM 5801 O O . VAL B 1 350 ? 10.023 23.469 26.422 1 97.75 350 VAL B O 1
ATOM 5804 N N . GLN B 1 351 ? 8.156 23.125 27.578 1 96.94 351 GLN B N 1
ATOM 5805 C CA . GLN B 1 351 ? 8.305 24.297 28.422 1 96.94 351 GLN B CA 1
ATOM 5806 C C . GLN B 1 351 ? 9.609 24.266 29.203 1 96.94 351 GLN B C 1
ATOM 5808 O O . GLN B 1 351 ? 10.336 25.25 29.266 1 96.94 351 GLN B O 1
ATOM 5813 N N . ARG B 1 352 ? 9.883 23.125 29.719 1 95.88 352 ARG B N 1
ATOM 5814 C CA . ARG B 1 352 ? 11.125 22.969 30.469 1 95.88 352 ARG B CA 1
ATOM 5815 C C . ARG B 1 352 ? 12.336 23.156 29.562 1 95.88 352 ARG B C 1
ATOM 5817 O O . ARG B 1 352 ? 13.32 23.781 29.938 1 95.88 352 ARG B O 1
ATOM 5824 N N . ALA B 1 353 ? 12.258 22.578 28.406 1 96 353 ALA B N 1
ATOM 5825 C CA . ALA B 1 353 ? 13.359 22.703 27.469 1 96 353 ALA B CA 1
ATOM 5826 C C . ALA B 1 353 ? 13.594 24.156 27.078 1 96 353 ALA B C 1
ATOM 5828 O O . ALA B 1 353 ? 14.742 24.594 26.969 1 96 353 ALA B O 1
ATOM 5829 N N . MET B 1 354 ? 12.508 24.906 26.938 1 95.5 354 MET B N 1
ATOM 5830 C CA . MET B 1 354 ? 12.578 26.266 26.438 1 95.5 354 MET B CA 1
ATOM 5831 C C . MET B 1 354 ? 12.992 27.234 27.547 1 95.5 354 MET B C 1
ATOM 5833 O O . MET B 1 354 ? 13.281 28.406 27.281 1 95.5 354 MET B O 1
ATOM 5837 N N . GLN B 1 355 ? 13.055 26.828 28.688 1 91.62 355 GLN B N 1
ATOM 5838 C CA . GLN B 1 355 ? 13.633 27.594 29.781 1 91.62 355 GLN B CA 1
ATOM 5839 C C . GLN B 1 355 ? 15.148 27.422 29.844 1 91.62 355 GLN B C 1
ATOM 5841 O O . GLN B 1 355 ? 15.836 28.172 30.531 1 91.62 355 GLN B O 1
ATOM 5846 N N . GLY B 1 356 ? 15.625 26.516 29.016 1 88.62 356 GLY B N 1
ATOM 5847 C CA . GLY B 1 356 ? 17.047 26.25 28.953 1 88.62 356 GLY B CA 1
ATOM 5848 C C . GLY B 1 356 ? 17.656 26.594 27.609 1 88.62 356 GLY B C 1
ATOM 5849 O O . GLY B 1 356 ? 17.344 27.641 27.031 1 88.62 356 GLY B O 1
ATOM 5850 N N . ILE B 1 357 ? 18.562 25.781 27.188 1 79.19 357 ILE B N 1
ATOM 5851 C CA . ILE B 1 357 ? 19.406 26.047 26.031 1 79.19 357 ILE B CA 1
ATOM 5852 C C . ILE B 1 357 ? 18.547 26.094 24.766 1 79.19 357 ILE B C 1
ATOM 5854 O O . ILE B 1 357 ? 18.891 26.797 23.812 1 79.19 357 ILE B O 1
ATOM 5858 N N . ALA B 1 358 ? 17.438 25.469 24.781 1 85.12 358 ALA B N 1
ATOM 5859 C CA . ALA B 1 358 ? 16.578 25.406 23.609 1 85.12 358 ALA B CA 1
ATOM 5860 C C . ALA B 1 358 ? 16.094 26.797 23.203 1 85.12 358 ALA B C 1
ATOM 5862 O O . ALA B 1 358 ? 15.867 27.062 22.031 1 85.12 358 ALA B O 1
ATOM 5863 N N . HIS B 1 359 ? 15.93 27.641 24.219 1 85.06 359 HIS B N 1
ATOM 5864 C CA . HIS B 1 359 ? 15.414 28.984 23.969 1 85.06 359 HIS B CA 1
ATOM 5865 C C . HIS B 1 359 ? 16.359 29.781 23.078 1 85.06 359 HIS B C 1
ATOM 5867 O O . HIS B 1 359 ? 15.906 30.578 22.266 1 85.06 359 HIS B O 1
ATOM 5873 N N . SER B 1 360 ? 17.562 29.5 23.188 1 85.19 360 SER B N 1
ATOM 5874 C CA . SER B 1 360 ? 18.562 30.266 22.438 1 85.19 360 SER B CA 1
ATOM 5875 C C . SER B 1 360 ? 18.688 29.766 21 1 85.19 360 SER B C 1
ATOM 5877 O O . SER B 1 360 ? 19.312 30.422 20.172 1 85.19 360 SER B O 1
ATOM 5879 N N . LEU B 1 361 ? 18.078 28.734 20.703 1 83.31 361 LEU B N 1
ATOM 5880 C CA . LEU B 1 361 ? 18.25 28.094 19.391 1 83.31 361 LEU B CA 1
ATOM 5881 C C . LEU B 1 361 ? 17.297 28.672 18.359 1 83.31 361 LEU B C 1
ATOM 5883 O O . LEU B 1 361 ? 17.469 28.469 17.156 1 83.31 361 LEU B O 1
ATOM 5887 N N . SER B 1 362 ? 16.312 29.531 18.828 1 82.31 362 SER B N 1
ATOM 5888 C CA . SER B 1 362 ? 15.305 30.078 17.922 1 82.31 362 SER B CA 1
ATOM 5889 C C . SER B 1 362 ? 14.93 31.516 18.312 1 82.31 362 SER B C 1
ATOM 5891 O O . SER B 1 362 ? 15.141 31.922 19.453 1 82.31 362 SER B O 1
ATOM 5893 N N . PRO B 1 363 ? 14.375 32.219 17.344 1 85.62 363 PRO B N 1
ATOM 5894 C CA . PRO B 1 363 ? 13.969 31.906 15.969 1 85.62 363 PRO B CA 1
ATOM 5895 C C . PRO B 1 363 ? 15.156 31.719 15.023 1 85.62 363 PRO B C 1
ATOM 5897 O O . PRO B 1 363 ? 16.281 32.094 15.359 1 85.62 363 PRO B O 1
ATOM 5900 N N . PHE B 1 364 ? 14.781 31.062 13.914 1 88.81 364 PHE B N 1
ATOM 5901 C CA . PHE B 1 364 ? 15.805 30.812 12.906 1 88.81 364 PHE B CA 1
ATOM 5902 C C . PHE B 1 364 ? 15.938 32 11.961 1 88.81 364 PHE B C 1
ATOM 5904 O O . PHE B 1 364 ? 14.938 32.531 11.453 1 88.81 364 PHE B O 1
ATOM 5911 N N . PRO B 1 365 ? 17.141 32.5 11.742 1 86.94 365 PRO B N 1
ATOM 5912 C CA . PRO B 1 365 ? 17.297 33.594 10.773 1 86.94 365 PRO B CA 1
ATOM 5913 C C . PRO B 1 365 ? 16.922 33.188 9.352 1 86.94 365 PRO B C 1
ATOM 5915 O O . PRO B 1 365 ? 17.125 32.031 8.977 1 86.94 365 PRO B O 1
ATOM 5918 N N . ILE B 1 366 ? 16.422 34.094 8.586 1 87.94 366 ILE B N 1
ATOM 5919 C CA . ILE B 1 366 ? 16.094 33.844 7.184 1 87.94 366 ILE B CA 1
ATOM 5920 C C . ILE B 1 366 ? 17.281 34.25 6.301 1 87.94 366 ILE B C 1
ATOM 5922 O O . ILE B 1 366 ? 17.594 35.438 6.195 1 87.94 366 ILE B O 1
ATOM 5926 N N . PRO B 1 367 ? 17.781 33.312 5.66 1 88.81 367 PRO B N 1
ATOM 5927 C CA . PRO B 1 367 ? 18.891 33.688 4.766 1 88.81 367 PRO B CA 1
ATOM 5928 C C . PRO B 1 367 ? 18.453 34.562 3.611 1 88.81 367 PRO B C 1
ATOM 5930 O O . PRO B 1 367 ? 17.297 34.531 3.195 1 88.81 367 PRO B O 1
ATOM 5933 N N . GLU B 1 368 ? 19.406 35.312 3.076 1 87.38 368 GLU B N 1
ATOM 5934 C CA . GLU B 1 368 ? 19.141 36.281 2.021 1 87.38 368 GLU B CA 1
ATOM 5935 C C . GLU B 1 368 ? 18.594 35.625 0.766 1 87.38 368 GLU B C 1
ATOM 5937 O O . GLU B 1 368 ? 17.75 36.188 0.07 1 87.38 368 GLU B O 1
ATOM 5942 N N . ASP B 1 369 ? 19.094 34.531 0.455 1 88.19 369 ASP B N 1
ATOM 5943 C CA . ASP B 1 369 ? 18.641 33.844 -0.752 1 88.19 369 ASP B CA 1
ATOM 5944 C C . ASP B 1 369 ? 17.172 33.469 -0.67 1 88.19 369 ASP B C 1
ATOM 5946 O O . ASP B 1 369 ? 16.469 33.469 -1.684 1 88.19 369 ASP B O 1
ATOM 5950 N N . ARG B 1 370 ? 16.75 33.188 0.503 1 89.94 370 ARG B N 1
ATOM 5951 C CA . ARG B 1 370 ? 15.336 32.875 0.686 1 89.94 370 ARG B CA 1
ATOM 5952 C C . ARG B 1 370 ? 14.469 34.125 0.533 1 89.94 370 ARG B C 1
ATOM 5954 O O . ARG B 1 370 ? 13.406 34.094 -0.091 1 89.94 370 ARG B O 1
ATOM 5961 N N . THR B 1 371 ? 14.922 35.156 1.153 1 85.88 371 THR B N 1
ATOM 5962 C CA . THR B 1 371 ? 14.211 36.438 1.024 1 85.88 371 THR B CA 1
ATOM 5963 C C . THR B 1 371 ? 14.055 36.812 -0.444 1 85.88 371 THR B C 1
ATOM 5965 O O . THR B 1 371 ? 12.969 37.219 -0.874 1 85.88 371 THR B O 1
ATOM 5968 N N . ARG B 1 372 ? 15.109 36.656 -1.189 1 85.12 372 ARG B N 1
ATOM 5969 C CA . ARG B 1 372 ? 15.094 37 -2.607 1 85.12 372 ARG B CA 1
ATOM 5970 C C . ARG B 1 372 ? 14.117 36.125 -3.377 1 85.12 372 ARG B C 1
ATOM 5972 O O . ARG B 1 372 ? 13.383 36.594 -4.238 1 85.12 372 ARG B O 1
ATOM 5979 N N . ALA B 1 373 ? 14.117 34.875 -3.061 1 88.06 373 ALA B N 1
ATOM 5980 C CA . ALA B 1 373 ? 13.281 33.938 -3.777 1 88.06 373 ALA B CA 1
ATOM 5981 C C . ALA B 1 373 ? 11.805 34.156 -3.477 1 88.06 373 ALA B C 1
ATOM 5983 O O . ALA B 1 373 ? 10.938 33.812 -4.285 1 88.06 373 ALA B O 1
ATOM 5984 N N . ARG B 1 374 ? 11.5 34.719 -2.371 1 86.62 374 ARG B N 1
ATOM 5985 C CA . ARG B 1 374 ? 10.125 34.844 -1.917 1 86.62 374 ARG B CA 1
ATOM 5986 C C . ARG B 1 374 ? 9.539 36.188 -2.318 1 86.62 374 ARG B C 1
ATOM 5988 O O . ARG B 1 374 ? 8.32 36.375 -2.277 1 86.62 374 ARG B O 1
ATOM 5995 N N . VAL B 1 375 ? 10.25 37.281 -2.611 1 72.12 375 VAL B N 1
ATOM 5996 C CA . VAL B 1 375 ? 9.766 38.594 -3.02 1 72.12 375 VAL B CA 1
ATOM 5997 C C . VAL B 1 375 ? 9.188 38.531 -4.43 1 72.12 375 VAL B C 1
ATOM 5999 O O . VAL B 1 375 ? 8.172 39.156 -4.727 1 72.12 375 VAL B O 1
ATOM 6002 N N . GLY B 1 376 ? 9.719 37.656 -5.41 1 56.16 376 GLY B N 1
ATOM 6003 C CA . GLY B 1 376 ? 9.211 37.625 -6.773 1 56.16 376 GLY B CA 1
ATOM 6004 C C . GLY B 1 376 ? 8.078 36.656 -6.973 1 56.16 376 GLY B C 1
ATOM 6005 O O . GLY B 1 376 ? 7.445 36.625 -8.031 1 56.16 376 GLY B O 1
ATOM 6006 N N . PHE B 1 377 ? 7.926 35.781 -6.367 1 49.88 377 PHE B N 1
ATOM 6007 C CA . PHE B 1 377 ? 6.906 34.781 -6.586 1 49.88 377 PHE B CA 1
ATOM 6008 C C . PHE B 1 377 ? 5.512 35.344 -6.375 1 49.88 377 PHE B C 1
ATOM 6010 O O . PHE B 1 377 ? 4.539 34.844 -6.945 1 49.88 377 PHE B O 1
ATOM 6017 N N . GLY B 1 378 ? 5.258 36.375 -5.582 1 41.19 378 GLY B N 1
ATOM 6018 C CA . GLY B 1 378 ? 3.938 36.969 -5.441 1 41.19 378 GLY B CA 1
ATOM 6019 C C . GLY B 1 378 ? 3.588 37.938 -6.562 1 41.19 378 GLY B C 1
ATOM 6020 O O . GLY B 1 378 ? 2.488 38.469 -6.594 1 41.19 378 GLY B O 1
ATOM 6021 N N . GLY B 1 379 ? 4.582 38.438 -7.348 1 32.88 379 GLY B N 1
ATOM 6022 C CA . GLY B 1 379 ? 4.211 39.406 -8.375 1 32.88 379 GLY B CA 1
ATOM 6023 C C . GLY B 1 379 ? 3.697 38.75 -9.641 1 32.88 379 GLY B C 1
ATOM 6024 O O . GLY B 1 379 ? 3.99 37.594 -9.914 1 32.88 379 GLY B O 1
#